Protein AF-0000000074738340 (afdb_homodimer)

InterPro domains:
  IPR000086 NUDIX hydrolase domain [PF00293] (178-283)
  IPR000086 NUDIX hydrolase domain [PS51462] (174-300)
  IPR015375 NADH pyrophosphatase-like, N-terminal [PF09296] (46-140)
  IPR015376 Zinc ribbon, NADH pyrophosphatase [PF09297] (142-173)
  IPR015797 NUDIX hydrolase-like domain superfamily [SSF55811] (129-287)
  IPR020084 NUDIX hydrolase, conserved site [PS00893] (210-231)
  IPR049734 NADH pyrophosphatase-like, C-terminal domain [cd03429] (177-310)
  IPR050241 NAD-capped RNA hydrolase NudC subfamily [PTHR42904] (19-311)

Sequence (626 aa):
MADLFSDAAAPEPSALTGFAGNRLQRWSEKRSETSVPEALADPRARLLLVGAGRAVLRPNGTTADPWFDVASANTLGADTDGAVLLGYEDDGTPVLAAYADVEALPDDLKAIDYRSIYVQGLLDAPALGALAQGAALISWHDTHRFCSRCGHKSAMADGGYKRVCPQCDGQHFPRTDPVVIMLSVSVDNQRCLLGRSPHFPEGMYSCLAGFVEPGETIENAVRRETEEEAGITIGRVAYHASQPWPFPHTLMIGCYCEALTETIRIDDELEDARWFTRGEVRKVLDGRGGDDFKMPPRGAIASLLVRNWAAAGMADLFSDAAAPEPSALTGFAGNRLQRWSEKRSETSVPEALADPRARLLLVGAGRAVLRPNGTTADPWFDVASANTLGADTDGAVLLGYEDDGTPVLAAYADVEALPDDLKAIDYRSIYVQGLLDAPALGALAQGAALISWHDTHRFCSRCGHKSAMADGGYKRVCPQCDGQHFPRTDPVVIMLSVSVDNQRCLLGRSPHFPEGMYSCLAGFVEPGETIENAVRRETEEEAGITIGRVAYHASQPWPFPHTLMIGCYCEALTETIRIDDELEDARWFTRGEVRKVLDGRGGDDFKMPPRGAIASLLVRNWAAAG

Organism: NCBI:txid2562239

Structure (mmCIF, N/CA/C/O backbone):
data_AF-0000000074738340-model_v1
#
loop_
_entity.id
_entity.type
_entity.pdbx_description
1 polymer 'NAD(+) diphosphatase'
#
loop_
_atom_site.group_PDB
_atom_site.id
_atom_site.type_symbol
_atom_site.label_atom_id
_atom_site.label_alt_id
_atom_site.label_comp_id
_atom_site.label_asym_id
_atom_site.label_entity_id
_atom_site.label_seq_id
_atom_site.pdbx_PDB_ins_code
_atom_site.Cartn_x
_atom_site.Cartn_y
_atom_site.Cartn_z
_atom_site.occupancy
_atom_site.B_iso_or_equiv
_atom_site.auth_seq_id
_atom_site.auth_comp_id
_atom_site.auth_asym_id
_atom_site.auth_atom_id
_atom_site.pdbx_PDB_model_num
ATOM 1 N N . MET A 1 1 ? 7.955 9.514 -30.259 1 34.9 1 MET A N 1
ATOM 2 C CA . MET A 1 1 ? 8.431 8.929 -29.009 1 34.9 1 MET A CA 1
ATOM 3 C C . MET A 1 1 ? 7.366 9.028 -27.922 1 34.9 1 MET A C 1
ATOM 5 O O . MET A 1 1 ? 6.943 10.127 -27.559 1 34.9 1 MET A O 1
ATOM 9 N N . ALA A 1 2 ? 6.6 8.055 -27.793 1 50.51 2 ALA A N 1
ATOM 10 C CA . ALA A 1 2 ? 5.488 8.197 -26.857 1 50.51 2 ALA A CA 1
ATOM 11 C C . ALA A 1 2 ? 5.968 8.742 -25.514 1 50.51 2 ALA A C 1
ATOM 13 O O . ALA A 1 2 ? 6.958 8.26 -24.959 1 50.51 2 ALA A O 1
ATOM 14 N N . ASP A 1 3 ? 5.864 10.028 -25.305 1 64.58 3 ASP A N 1
ATOM 15 C CA . ASP A 1 3 ? 6.214 10.676 -24.044 1 64.58 3 ASP A CA 1
ATOM 16 C C . ASP A 1 3 ? 5.786 9.825 -22.851 1 64.58 3 ASP A C 1
ATOM 18 O O . ASP A 1 3 ? 4.591 9.666 -22.593 1 64.58 3 ASP A O 1
ATOM 22 N N . LEU A 1 4 ? 6.804 9.058 -22.352 1 73.58 4 LEU A N 1
ATOM 23 C CA . LEU A 1 4 ? 6.582 8.201 -21.193 1 73.58 4 LEU A CA 1
ATOM 24 C C . LEU A 1 4 ? 5.853 8.958 -20.088 1 73.58 4 LEU A C 1
ATOM 26 O O . LEU A 1 4 ? 5.211 8.347 -19.23 1 73.58 4 LEU A O 1
ATOM 30 N N . PHE A 1 5 ? 5.98 10.32 -20.239 1 72.84 5 PHE A N 1
ATOM 31 C CA . PHE A 1 5 ? 5.456 11.141 -19.154 1 72.84 5 PHE A CA 1
ATOM 32 C C . PHE A 1 5 ? 4.293 11.999 -19.637 1 72.84 5 PHE A C 1
ATOM 34 O O . PHE A 1 5 ? 3.936 12.989 -18.995 1 72.84 5 PHE A O 1
ATOM 41 N N . SER A 1 6 ? 3.844 11.775 -20.797 1 63.79 6 SER A N 1
ATOM 42 C CA . SER A 1 6 ? 2.789 12.59 -21.391 1 63.79 6 SER A CA 1
ATOM 43 C C . SER A 1 6 ? 1.618 12.765 -20.429 1 63.79 6 SER A C 1
ATOM 45 O O . SER A 1 6 ? 1.007 13.835 -20.376 1 63.79 6 SER A O 1
ATOM 47 N N . ASP A 1 7 ? 1.5 11.804 -19.61 1 60.18 7 ASP A N 1
ATOM 48 C CA . ASP A 1 7 ? 0.353 11.859 -18.709 1 60.18 7 ASP A CA 1
ATOM 49 C C . ASP A 1 7 ? 0.772 12.318 -17.314 1 60.18 7 ASP A C 1
ATOM 51 O O . ASP A 1 7 ? -0.059 12.404 -16.408 1 60.18 7 ASP A O 1
ATOM 55 N N . ALA A 1 8 ? 2.037 12.539 -17.314 1 62.34 8 ALA A N 1
ATOM 56 C CA . ALA A 1 8 ? 2.507 13.013 -16.015 1 62.34 8 ALA A CA 1
ATOM 57 C C . ALA A 1 8 ? 2.418 14.534 -15.921 1 62.34 8 ALA A C 1
ATOM 59 O O . ALA A 1 8 ? 3.285 15.246 -16.433 1 62.34 8 ALA A O 1
ATOM 60 N N . ALA A 1 9 ? 1.292 15.037 -15.457 1 67.58 9 ALA A N 1
ATOM 61 C CA . ALA A 1 9 ? 1.051 16.467 -15.282 1 67.58 9 ALA A CA 1
ATOM 62 C C . ALA A 1 9 ? 2.087 17.087 -14.348 1 67.58 9 ALA A C 1
ATOM 64 O O . ALA A 1 9 ? 2.648 16.401 -13.49 1 67.58 9 ALA A O 1
ATOM 65 N N . ALA A 1 10 ? 2.619 18.233 -14.68 1 69.14 10 ALA A N 1
ATOM 66 C CA . ALA A 1 10 ? 3.406 19.056 -13.765 1 69.14 10 ALA A CA 1
ATOM 67 C C . ALA A 1 10 ? 2.625 20.293 -13.331 1 69.14 10 ALA A C 1
ATOM 69 O O . ALA A 1 10 ? 2.262 21.129 -14.162 1 69.14 10 ALA A O 1
ATOM 70 N N . PRO A 1 11 ? 2.332 20.339 -11.947 1 81.88 11 PRO A N 1
ATOM 71 C CA . PRO A 1 11 ? 2.683 19.384 -10.894 1 81.88 11 PRO A CA 1
ATOM 72 C C . PRO A 1 11 ? 1.85 18.105 -10.955 1 81.88 11 PRO A C 1
ATOM 74 O O . PRO A 1 11 ? 0.729 18.118 -11.471 1 81.88 11 PRO A O 1
ATOM 77 N N . GLU A 1 12 ? 2.469 17.079 -10.444 1 89.63 12 GLU A N 1
ATOM 78 C CA . GLU A 1 12 ? 1.72 15.832 -10.318 1 89.63 12 GLU A CA 1
ATOM 79 C C . GLU A 1 12 ? 0.455 16.03 -9.487 1 89.63 12 GLU A C 1
ATOM 81 O O . GLU A 1 12 ? 0.465 16.766 -8.498 1 89.63 12 GLU A O 1
ATOM 86 N N . PRO A 1 13 ? -0.575 15.36 -9.89 1 93.6 13 PRO A N 1
ATOM 87 C CA . PRO A 1 13 ? -1.826 15.491 -9.139 1 93.6 13 PRO A CA 1
ATOM 88 C C . PRO A 1 13 ? -1.664 15.155 -7.659 1 93.6 13 PRO A C 1
ATOM 90 O O . PRO A 1 13 ? -2.306 15.776 -6.807 1 93.6 13 PRO A O 1
ATOM 93 N N . SER A 1 14 ? -0.802 14.257 -7.329 1 96.65 14 SER A N 1
ATOM 94 C CA . SER A 1 14 ? -0.584 13.855 -5.943 1 96.65 14 SER A CA 1
ATOM 95 C C . SER A 1 14 ? -0.119 15.033 -5.093 1 96.65 14 SER A C 1
ATOM 97 O O . SER A 1 14 ? -0.406 15.092 -3.896 1 96.65 14 SER A O 1
ATOM 99 N N . ALA A 1 15 ? 0.588 15.968 -5.66 1 94.61 15 ALA A N 1
ATOM 100 C CA . ALA A 1 15 ? 1.135 17.116 -4.943 1 94.61 15 ALA A CA 1
ATOM 101 C C . ALA A 1 15 ? 0.027 18.073 -4.513 1 94.61 15 ALA A C 1
ATOM 103 O O . ALA A 1 15 ? 0.249 18.959 -3.684 1 94.61 15 ALA A O 1
ATOM 104 N N . LEU A 1 16 ? -1.155 17.882 -5.079 1 93.92 16 LEU A N 1
ATOM 105 C CA . LEU A 1 16 ? -2.264 18.797 -4.829 1 93.92 16 LEU A CA 1
ATOM 106 C C . LEU A 1 16 ? -3.176 18.258 -3.732 1 93.92 16 LEU A C 1
ATOM 108 O O . LEU A 1 16 ? -4.172 18.894 -3.379 1 93.92 16 LEU A O 1
ATOM 112 N N . THR A 1 17 ? -2.832 17.127 -3.18 1 95.94 17 THR A N 1
ATOM 113 C CA . THR A 1 17 ? -3.65 16.533 -2.129 1 95.94 17 THR A CA 1
ATOM 114 C C . THR A 1 17 ? -3.141 16.943 -0.75 1 95.94 17 THR A C 1
ATOM 116 O O . THR A 1 17 ? -1.985 17.346 -0.604 1 95.94 17 THR A O 1
ATOM 119 N N . GLY A 1 18 ? -4.045 16.861 0.187 1 95.43 18 GLY A N 1
ATOM 120 C CA . GLY A 1 18 ? -3.632 17.06 1.567 1 95.43 18 GLY A CA 1
ATOM 121 C C . GLY A 1 18 ? -2.579 16.068 2.023 1 95.43 18 GLY A C 1
ATOM 122 O O . GLY A 1 18 ? -2.516 14.946 1.519 1 95.43 18 GLY A O 1
ATOM 123 N N . PHE A 1 19 ? -1.655 16.506 2.923 1 97.07 19 PHE A N 1
ATOM 124 C CA . PHE A 1 19 ? -0.673 15.683 3.62 1 97.07 19 PHE A CA 1
ATOM 125 C C . PHE A 1 19 ? 0.473 15.304 2.689 1 97.07 19 PHE A C 1
ATOM 127 O O . PHE A 1 19 ? 1.381 14.569 3.083 1 97.07 19 PHE A O 1
ATOM 134 N N . ALA A 1 20 ? 0.47 15.726 1.441 1 95.97 20 ALA A N 1
ATOM 135 C CA . ALA A 1 20 ? 1.474 15.315 0.463 1 95.97 20 ALA A CA 1
ATOM 136 C C . ALA A 1 20 ? 2.689 16.238 0.505 1 95.97 20 ALA A C 1
ATOM 138 O O . ALA A 1 20 ? 3.679 16.003 -0.193 1 95.97 20 ALA A O 1
ATOM 139 N N . GLY A 1 21 ? 2.668 17.25 1.327 1 96.06 21 GLY A N 1
ATOM 140 C CA . GLY A 1 21 ? 3.652 18.316 1.234 1 96.06 21 GLY A CA 1
ATOM 141 C C . GLY A 1 21 ? 4.84 18.114 2.155 1 96.06 21 GLY A C 1
ATOM 142 O O . GLY A 1 21 ? 5.54 19.071 2.494 1 96.06 21 GLY A O 1
ATOM 143 N N . ASN A 1 22 ? 5.089 16.875 2.631 1 96.9 22 ASN A N 1
ATOM 144 C CA . ASN A 1 22 ? 6.225 16.602 3.505 1 96.9 22 ASN A CA 1
ATOM 145 C C . ASN A 1 22 ? 7.552 16.828 2.786 1 96.9 22 ASN A C 1
ATOM 147 O O . ASN A 1 22 ? 7.799 16.24 1.732 1 96.9 22 ASN A O 1
ATOM 151 N N . ARG A 1 23 ? 8.455 17.616 3.383 1 94.83 23 ARG A N 1
ATOM 152 C CA . ARG A 1 23 ? 9.712 17.958 2.725 1 94.83 23 ARG A CA 1
ATOM 153 C C . ARG A 1 23 ? 10.905 17.447 3.526 1 94.83 23 ARG A C 1
ATOM 155 O O . ARG A 1 23 ? 12.055 17.741 3.192 1 94.83 23 ARG A O 1
ATOM 162 N N . LEU A 1 24 ? 10.657 16.736 4.555 1 97.39 24 LEU A N 1
ATOM 163 C CA . LEU A 1 24 ? 11.727 16.285 5.437 1 97.39 24 LEU A CA 1
ATOM 164 C C . LEU A 1 24 ? 12.619 15.268 4.733 1 97.39 24 LEU A C 1
ATOM 166 O O . LEU A 1 24 ? 12.128 14.407 4 1 97.39 24 LEU A O 1
ATOM 170 N N . GLN A 1 25 ? 13.879 15.44 4.997 1 95.58 25 GLN A N 1
ATOM 171 C CA . GLN A 1 25 ? 14.822 14.398 4.608 1 95.58 25 GLN A CA 1
ATOM 172 C C . GLN A 1 25 ? 14.833 13.258 5.623 1 95.58 25 GLN A C 1
ATOM 174 O O . GLN A 1 25 ? 15.301 13.428 6.75 1 95.58 25 GLN A O 1
ATOM 179 N N . ARG A 1 26 ? 14.426 12.168 5.228 1 94.89 26 ARG A N 1
ATOM 180 C CA . ARG A 1 26 ? 14.188 11.08 6.171 1 94.89 26 ARG A CA 1
ATOM 181 C C . ARG A 1 26 ? 15.478 10.326 6.475 1 94.89 26 ARG A C 1
ATOM 183 O O . ARG A 1 26 ? 15.625 9.745 7.553 1 94.89 26 ARG A O 1
ATOM 190 N N . TRP A 1 27 ? 16.443 10.289 5.573 1 90.07 27 TRP A N 1
ATOM 191 C CA . TRP A 1 27 ? 17.719 9.594 5.708 1 90.07 27 TRP A CA 1
ATOM 192 C C . TRP A 1 27 ? 17.521 8.202 6.297 1 90.07 27 TRP A C 1
ATOM 194 O O . TRP A 1 27 ? 18.175 7.836 7.276 1 90.07 27 TRP A O 1
ATOM 204 N N . SER A 1 28 ? 16.616 7.509 5.723 1 90.23 28 SER A N 1
ATOM 205 C CA . SER A 1 28 ? 16.254 6.188 6.223 1 90.23 28 SER A CA 1
ATOM 206 C C . SER A 1 28 ? 17.47 5.271 6.295 1 90.23 28 SER A C 1
ATOM 208 O O . SER A 1 28 ? 17.562 4.42 7.182 1 90.23 28 SER A O 1
ATOM 210 N N . GLU A 1 29 ? 18.41 5.468 5.446 1 87.6 29 GLU A N 1
ATOM 211 C CA . GLU A 1 29 ? 19.586 4.611 5.335 1 87.6 29 GLU A CA 1
ATOM 212 C C . GLU A 1 29 ? 20.572 4.877 6.469 1 87.6 29 GLU A C 1
ATOM 214 O O . GLU A 1 29 ? 21.489 4.085 6.7 1 87.6 29 GLU A O 1
ATOM 219 N N . LYS A 1 30 ? 20.346 5.901 7.225 1 90.36 30 LYS A N 1
ATOM 220 C CA . LYS A 1 30 ? 21.293 6.299 8.262 1 90.36 30 LYS A CA 1
ATOM 221 C C . LYS A 1 30 ? 20.71 6.076 9.654 1 90.36 30 LYS A C 1
ATOM 223 O O . LYS A 1 30 ? 21.378 6.325 10.66 1 90.36 30 LYS A O 1
ATOM 228 N N . ARG A 1 31 ? 19.522 5.606 9.724 1 94.76 31 ARG A N 1
ATOM 229 C CA . ARG A 1 31 ? 18.872 5.457 11.022 1 94.76 31 ARG A CA 1
ATOM 230 C C . ARG A 1 31 ? 19.546 4.368 11.85 1 94.76 31 ARG A C 1
ATOM 232 O O . ARG A 1 31 ? 19.938 3.328 11.316 1 94.76 31 ARG A O 1
ATOM 239 N N . SER A 1 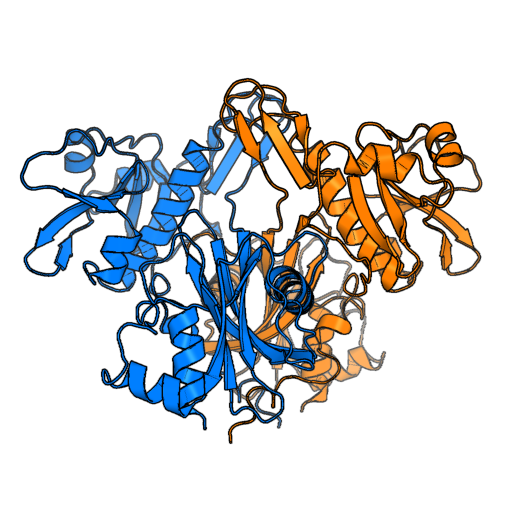32 ? 19.677 4.65 13.121 1 94.9 32 SER A N 1
ATOM 240 C CA . SER A 1 32 ? 20.293 3.739 14.08 1 94.9 32 SER A CA 1
ATOM 241 C C . SER A 1 32 ? 19.683 3.902 15.468 1 94.9 32 SER A C 1
ATOM 243 O O . SER A 1 32 ? 18.748 4.683 15.653 1 94.9 32 SER A O 1
ATOM 245 N N . GLU A 1 33 ? 20.257 3.251 16.401 1 93.75 33 GLU A N 1
ATOM 246 C CA . GLU A 1 33 ? 19.773 3.286 17.778 1 93.75 33 GLU A CA 1
ATOM 247 C C . GLU A 1 33 ? 20.079 4.628 18.437 1 93.75 33 GLU A C 1
ATOM 249 O O . GLU A 1 33 ? 19.454 4.992 19.435 1 93.75 33 GLU A O 1
ATOM 254 N N . THR A 1 34 ? 20.963 5.361 17.91 1 95.97 34 THR A N 1
ATOM 255 C CA . THR A 1 34 ? 21.355 6.62 18.534 1 95.97 34 THR A CA 1
ATOM 256 C C . THR A 1 34 ? 20.659 7.798 17.857 1 95.97 34 THR A C 1
ATOM 258 O O . THR A 1 34 ? 20.761 8.935 18.321 1 95.97 34 THR A O 1
ATOM 261 N N . SER A 1 35 ? 19.923 7.534 16.787 1 97.13 35 SER A N 1
ATOM 262 C CA . SER A 1 35 ? 19.362 8.607 15.972 1 97.13 35 SER A CA 1
ATOM 263 C C . SER A 1 35 ? 18.442 9.503 16.795 1 97.13 35 SER A C 1
ATOM 265 O O . SER A 1 35 ? 18.533 10.73 16.72 1 97.13 35 SER A O 1
ATOM 267 N N . VAL A 1 36 ? 17.597 8.913 17.634 1 97.95 36 VAL A N 1
ATOM 268 C CA . VAL A 1 36 ? 16.607 9.691 18.371 1 97.95 36 VAL A CA 1
ATOM 269 C C . VAL A 1 36 ? 17.289 10.454 19.504 1 97.95 36 VAL A C 1
ATOM 271 O O . VAL A 1 36 ? 17.127 11.671 19.627 1 97.95 36 VAL A O 1
ATOM 274 N N . PRO A 1 37 ? 18.136 9.789 20.301 1 97.73 37 PRO A N 1
ATOM 275 C CA . PRO A 1 37 ? 18.836 10.544 21.343 1 97.73 37 PRO A CA 1
ATOM 276 C C . PRO A 1 37 ? 19.666 11.696 20.781 1 97.73 37 PRO A C 1
ATOM 278 O O . PRO A 1 37 ? 19.704 12.779 21.37 1 97.73 37 PRO A O 1
ATOM 281 N N . GLU A 1 38 ? 20.351 11.488 19.68 1 97.81 38 GLU A N 1
ATOM 282 C CA . GLU A 1 38 ? 21.153 12.539 19.06 1 97.81 38 GLU A CA 1
ATOM 283 C C . GLU A 1 38 ? 20.277 13.691 18.577 1 97.81 38 GLU A C 1
ATOM 285 O O . GLU A 1 38 ? 20.636 14.859 18.734 1 97.81 38 GLU A O 1
ATOM 290 N N . ALA A 1 39 ? 19.154 13.344 17.998 1 98.41 39 ALA A N 1
ATOM 291 C CA . ALA A 1 39 ? 18.225 14.368 17.526 1 98.41 39 ALA A CA 1
ATOM 292 C C . ALA A 1 39 ? 17.674 15.186 18.691 1 98.41 39 ALA A C 1
ATOM 294 O O . ALA A 1 39 ? 17.604 16.415 18.616 1 98.41 39 ALA A O 1
ATOM 295 N N . LEU A 1 40 ? 17.343 14.524 19.786 1 98.18 40 LEU A N 1
ATOM 296 C CA . LEU A 1 40 ? 16.764 15.187 20.95 1 98.18 40 LEU A CA 1
ATOM 297 C C . LEU A 1 40 ? 17.794 16.079 21.635 1 98.18 40 LEU A C 1
ATOM 299 O O . LEU A 1 40 ? 17.432 17.032 22.328 1 98.18 40 LEU A O 1
ATOM 303 N N . ALA A 1 41 ? 19.014 15.777 21.453 1 98.02 41 ALA A N 1
ATOM 304 C CA . ALA A 1 41 ? 20.083 16.548 22.083 1 98.02 41 ALA A CA 1
ATOM 305 C C . ALA A 1 41 ? 20.358 17.836 21.312 1 98.02 41 ALA A C 1
ATOM 307 O O . ALA A 1 41 ? 21.02 18.743 21.822 1 98.02 41 ALA A O 1
ATOM 308 N N . ASP A 1 42 ? 19.921 17.927 20.07 1 98.01 42 ASP A N 1
ATOM 309 C CA . ASP A 1 42 ? 20.069 19.147 19.282 1 98.01 42 ASP A CA 1
ATOM 310 C C . ASP A 1 42 ? 19.145 20.248 19.797 1 98.01 42 ASP A C 1
ATOM 312 O O . ASP A 1 42 ? 17.927 20.067 19.856 1 98.01 42 ASP A O 1
ATOM 316 N N . PRO A 1 43 ? 19.639 21.4 20.171 1 97.31 43 PRO A N 1
ATOM 317 C CA . PRO A 1 43 ? 18.809 22.472 20.726 1 97.31 43 PRO A CA 1
ATOM 318 C C . PRO A 1 43 ? 17.791 23.009 19.723 1 97.31 43 PRO A C 1
ATOM 320 O O . PRO A 1 43 ? 16.842 23.697 20.109 1 97.31 43 PRO A O 1
ATOM 323 N N . ARG A 1 44 ? 17.995 22.755 18.458 1 97.62 44 ARG A N 1
ATOM 324 C CA . ARG A 1 44 ? 17.087 23.238 17.423 1 97.62 44 ARG A CA 1
ATOM 325 C C . ARG A 1 44 ? 15.959 22.243 17.176 1 97.62 44 ARG A C 1
ATOM 327 O O . ARG A 1 44 ? 15.042 22.516 16.399 1 97.62 44 ARG A O 1
ATOM 334 N N . ALA A 1 45 ? 15.986 21.065 17.858 1 98.55 45 ALA A N 1
ATOM 335 C CA . ALA A 1 45 ? 15.023 19.993 17.616 1 98.55 45 ALA A CA 1
ATOM 336 C C . ALA A 1 45 ? 13.591 20.496 17.774 1 98.55 45 ALA A C 1
ATOM 338 O O . ALA A 1 45 ? 13.295 21.267 18.69 1 98.55 45 ALA A O 1
ATOM 339 N N . ARG A 1 46 ? 12.786 20.065 16.868 1 98.29 46 ARG A N 1
ATOM 340 C CA . ARG A 1 46 ? 11.36 20.372 16.904 1 98.29 46 ARG A CA 1
ATOM 341 C C . ARG A 1 46 ? 10.529 19.101 17.042 1 98.29 46 ARG A C 1
ATOM 343 O O . ARG A 1 46 ? 10.818 18.091 16.396 1 98.29 46 ARG A O 1
ATOM 350 N N . LEU A 1 47 ? 9.482 19.198 17.865 1 98.69 47 LEU A N 1
ATOM 351 C CA . LEU A 1 47 ? 8.648 18.03 18.128 1 98.69 47 LEU A CA 1
ATOM 352 C C . LEU A 1 47 ? 7.188 18.318 17.793 1 98.69 47 LEU A C 1
ATOM 354 O O . LEU A 1 47 ? 6.668 19.383 18.132 1 98.69 47 LEU A O 1
ATOM 358 N N . LEU A 1 48 ? 6.612 17.423 17.082 1 98.57 48 LEU A N 1
ATOM 359 C CA . LEU A 1 48 ? 5.16 17.314 16.989 1 98.57 48 LEU A CA 1
ATOM 360 C C . LEU A 1 48 ? 4.604 16.469 18.131 1 98.57 48 LEU A C 1
ATOM 362 O O . LEU A 1 48 ? 5.091 15.366 18.386 1 98.57 48 LEU A O 1
ATOM 366 N N . LEU A 1 49 ? 3.661 16.978 18.801 1 98.41 49 LEU A N 1
ATOM 367 C CA . LEU A 1 49 ? 3.021 16.237 19.882 1 98.41 49 LEU A CA 1
ATOM 368 C C . LEU A 1 49 ? 1.633 15.76 19.467 1 98.41 49 LEU A C 1
ATOM 370 O O . LEU A 1 49 ? 0.781 16.569 19.092 1 98.41 49 LEU A O 1
ATOM 374 N N . VAL A 1 50 ? 1.486 14.436 19.505 1 97.29 50 VAL A N 1
ATOM 375 C CA . VAL A 1 50 ? 0.219 13.853 19.077 1 97.29 50 VAL A CA 1
ATOM 376 C C . VAL A 1 50 ? -0.261 12.841 20.114 1 97.29 50 VAL A C 1
ATOM 378 O O . VAL A 1 50 ? 0.535 12.322 20.9 1 97.29 50 VAL A O 1
ATOM 381 N N . GLY A 1 51 ? -1.584 12.624 20.117 1 93.9 51 GLY A N 1
ATOM 382 C CA . GLY A 1 51 ? -2.197 11.644 20.999 1 93.9 51 GLY A CA 1
ATOM 383 C C . GLY A 1 51 ? -3.685 11.472 20.758 1 93.9 51 GLY A C 1
ATOM 384 O O . GLY A 1 51 ? -4.397 12.449 20.519 1 93.9 51 GLY A O 1
ATOM 385 N N . ALA A 1 52 ? -4.111 10.215 20.744 1 91.92 52 ALA A N 1
ATOM 386 C CA . ALA A 1 52 ? -5.53 9.878 20.658 1 91.92 52 ALA A CA 1
ATOM 387 C C . ALA A 1 52 ? -6.174 10.524 19.435 1 91.92 52 ALA A C 1
ATOM 389 O O . ALA A 1 52 ? -7.224 11.162 19.542 1 91.92 52 ALA A O 1
ATOM 390 N N . GLY A 1 53 ? -5.448 10.562 18.376 1 94.16 53 GLY A N 1
ATOM 391 C CA . GLY A 1 53 ? -6.002 11.026 17.114 1 94.16 53 GLY A CA 1
ATOM 392 C C . GLY A 1 53 ? -5.973 12.536 16.969 1 94.16 53 GLY A C 1
ATOM 393 O O . GLY A 1 53 ? -6.632 13.093 16.089 1 94.16 53 GLY A O 1
ATOM 394 N N . ARG A 1 54 ? -5.246 13.251 17.854 1 97.11 54 ARG A N 1
ATOM 395 C CA . ARG A 1 54 ? -5.18 14.709 17.842 1 97.11 54 ARG A CA 1
ATOM 396 C C . ARG A 1 54 ? -3.735 15.193 17.89 1 97.11 54 ARG A C 1
ATOM 398 O O . ARG A 1 54 ? -2.841 14.453 18.304 1 97.11 54 ARG A O 1
ATOM 405 N N . ALA A 1 55 ? -3.55 16.401 17.491 1 98 55 ALA A N 1
ATOM 406 C CA . ALA A 1 55 ? -2.262 17.081 17.606 1 98 55 ALA A CA 1
ATOM 407 C C . ALA A 1 55 ? -2.364 18.298 18.521 1 98 55 ALA A C 1
ATOM 409 O O . ALA A 1 55 ? -3.38 18.998 18.524 1 98 55 ALA A O 1
ATOM 410 N N . VAL A 1 56 ? -1.364 18.537 19.27 1 98.25 56 VAL A N 1
ATOM 411 C CA . VAL A 1 56 ? -1.275 19.721 20.118 1 98.25 56 VAL A CA 1
ATOM 412 C C . VAL A 1 56 ? -0.771 20.907 19.299 1 98.25 56 VAL A C 1
ATOM 414 O O . VAL A 1 56 ? 0.292 20.834 18.678 1 98.25 56 VAL A O 1
ATOM 417 N N . LEU A 1 57 ? -1.501 21.966 19.315 1 98.25 57 LEU A N 1
ATOM 418 C CA . LEU A 1 57 ? -1.168 23.136 18.51 1 98.25 57 LEU A CA 1
ATOM 419 C C . LEU A 1 57 ? -1.253 24.411 19.342 1 98.25 57 LEU A C 1
ATOM 421 O O . LEU A 1 57 ? -2.036 24.486 20.291 1 98.25 57 LEU A O 1
ATOM 425 N N . ARG A 1 58 ? -0.453 25.397 18.995 1 97.71 58 ARG A N 1
ATOM 426 C CA . ARG A 1 58 ? -0.6 26.77 19.467 1 97.71 58 ARG A CA 1
ATOM 427 C C . ARG A 1 58 ? -1.363 27.618 18.455 1 97.71 58 ARG A C 1
ATOM 429 O O . ARG A 1 58 ? -0.837 27.947 17.391 1 97.71 58 ARG A O 1
ATOM 436 N N . PRO A 1 59 ? -2.533 27.984 18.808 1 96 59 PRO A N 1
ATOM 437 C CA . PRO A 1 59 ? -3.305 28.789 17.859 1 96 59 PRO A CA 1
ATOM 438 C C . PRO A 1 59 ? -2.645 30.13 17.549 1 96 59 PRO A C 1
ATOM 440 O O . PRO A 1 59 ? -2.065 30.758 18.439 1 96 59 PRO A O 1
ATOM 443 N N . ASN A 1 60 ? -2.71 30.52 16.313 1 94.61 60 ASN A N 1
ATOM 444 C CA . ASN A 1 60 ? -2.24 31.805 15.807 1 94.61 60 ASN A CA 1
ATOM 445 C C . ASN A 1 60 ? -3.17 32.359 14.732 1 94.61 60 ASN A C 1
ATOM 447 O O . ASN A 1 60 ? -2.84 32.332 13.545 1 94.61 60 ASN A O 1
ATOM 451 N N . GLY A 1 61 ? -4.254 32.993 15.182 1 92.96 61 GLY A N 1
ATOM 452 C CA . GLY A 1 61 ? -5.235 33.481 14.225 1 92.96 61 GLY A CA 1
ATOM 453 C C . GLY A 1 61 ? -5.947 32.368 13.48 1 92.96 61 GLY A C 1
ATOM 454 O O . GLY A 1 61 ? -6.595 31.518 14.095 1 92.96 61 GLY A O 1
ATOM 455 N N . THR A 1 62 ? -5.73 32.362 12.146 1 93.8 62 THR A N 1
ATOM 456 C CA . THR A 1 62 ? -6.394 31.362 11.317 1 93.8 62 THR A CA 1
ATOM 457 C C . THR A 1 62 ? -5.486 30.156 11.093 1 93.8 62 THR A C 1
ATOM 459 O O . THR A 1 62 ? -5.871 29.2 10.415 1 93.8 62 THR A O 1
ATOM 462 N N . THR A 1 63 ? -4.336 30.225 11.632 1 96.7 63 THR A N 1
ATOM 463 C CA . THR A 1 63 ? -3.382 29.124 11.546 1 96.7 63 THR A CA 1
ATOM 464 C C . THR A 1 63 ? -2.961 28.664 12.939 1 96.7 63 THR A C 1
ATOM 466 O O . THR A 1 63 ? -3.499 29.134 13.943 1 96.7 63 THR A O 1
ATOM 469 N N . ALA A 1 64 ? -2.083 27.702 12.958 1 97.86 64 ALA A N 1
ATOM 470 C CA . ALA A 1 64 ? -1.558 27.206 14.228 1 97.86 64 ALA A CA 1
ATOM 471 C C . ALA A 1 64 ? -0.107 26.758 14.084 1 97.86 64 ALA A C 1
ATOM 473 O O . ALA A 1 64 ? 0.351 26.462 12.978 1 97.86 64 ALA A O 1
ATOM 474 N N . ASP A 1 65 ? 0.569 26.788 15.159 1 97.89 65 ASP A N 1
ATOM 475 C CA . ASP A 1 65 ? 1.944 26.303 15.24 1 97.89 65 ASP A CA 1
ATOM 476 C C . ASP A 1 65 ? 2.003 24.926 15.896 1 97.89 65 ASP A C 1
ATOM 478 O O . ASP A 1 65 ? 1.643 24.774 17.065 1 97.89 65 ASP A O 1
ATOM 482 N N . PRO A 1 66 ? 2.506 23.939 15.206 1 98.31 66 PRO A N 1
ATOM 483 C CA . PRO A 1 66 ? 2.509 22.582 15.756 1 98.31 66 PRO A CA 1
ATOM 484 C C . PRO A 1 66 ? 3.831 22.222 16.431 1 98.31 66 PRO A C 1
ATOM 486 O O . PRO A 1 66 ? 3.985 21.109 16.941 1 98.31 66 PRO A O 1
ATOM 489 N N . TRP A 1 67 ? 4.791 23.114 16.504 1 98.34 67 TRP A N 1
ATOM 490 C CA . TRP A 1 67 ? 6.16 22.736 16.84 1 98.34 67 TRP A CA 1
ATOM 491 C C . TRP A 1 67 ? 6.493 23.119 18.278 1 98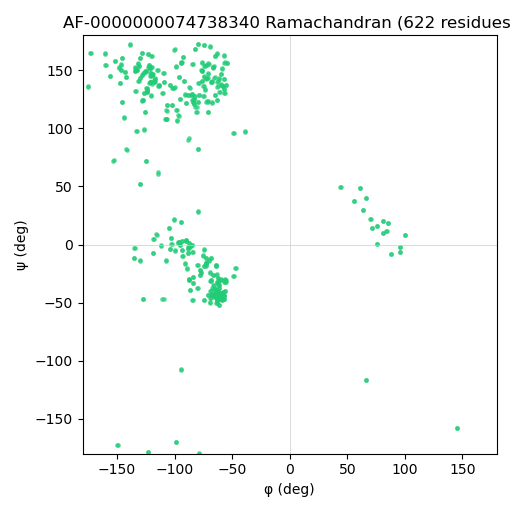.34 67 TRP A C 1
ATOM 493 O O . TRP A 1 67 ? 6.19 24.231 18.717 1 98.34 67 TRP A O 1
ATOM 503 N N . PHE A 1 68 ? 7.154 22.236 18.951 1 98.24 68 PHE A N 1
ATOM 504 C CA . PHE A 1 68 ? 7.646 22.439 20.309 1 98.24 68 PHE A CA 1
ATOM 505 C C . PHE A 1 68 ? 9.13 22.101 20.403 1 98.24 68 PHE A C 1
ATOM 507 O O . PHE A 1 68 ? 9.602 21.169 19.75 1 98.24 68 PHE A O 1
ATOM 514 N N . ASP A 1 69 ? 9.824 22.829 21.244 1 98.11 69 ASP A N 1
ATOM 515 C CA . ASP A 1 69 ? 11.177 22.386 21.567 1 98.11 69 ASP A CA 1
ATOM 516 C C . ASP A 1 69 ? 11.155 21.265 22.605 1 98.11 69 ASP A C 1
ATOM 518 O O . ASP A 1 69 ? 10.096 20.928 23.139 1 98.11 69 ASP A O 1
ATOM 522 N N . VAL A 1 70 ? 12.302 20.689 22.846 1 97.82 70 VAL A N 1
ATOM 523 C CA . VAL A 1 70 ? 12.397 19.51 23.7 1 97.82 70 VAL A CA 1
ATOM 524 C C . VAL A 1 70 ? 11.969 19.865 25.122 1 97.82 70 VAL A C 1
ATOM 526 O O . VAL A 1 70 ? 11.219 19.119 25.756 1 97.82 70 VAL A O 1
ATOM 529 N N . ALA A 1 71 ? 12.397 21.001 25.604 1 97.18 71 ALA A N 1
ATOM 530 C CA . ALA A 1 71 ? 12.08 21.419 26.967 1 97.18 71 ALA A CA 1
ATOM 531 C C . ALA A 1 71 ? 10.575 21.602 27.148 1 97.18 71 ALA A C 1
ATOM 533 O O . ALA A 1 71 ? 9.998 21.118 28.124 1 97.18 71 ALA A O 1
ATOM 534 N N . SER A 1 72 ? 9.952 22.28 26.29 1 96.15 72 SER A N 1
ATOM 535 C CA . SER A 1 72 ? 8.511 22.503 26.348 1 96.15 72 SER A CA 1
ATOM 536 C C . SER A 1 72 ? 7.743 21.189 26.247 1 96.15 72 SER A C 1
ATOM 538 O O . SER A 1 72 ? 6.738 20.997 26.934 1 96.15 72 SER A O 1
ATOM 540 N N . ALA A 1 73 ? 8.185 20.319 25.342 1 96.91 73 ALA A N 1
ATOM 541 C CA . ALA A 1 73 ? 7.549 19.011 25.209 1 96.91 73 ALA A CA 1
ATOM 542 C C . ALA A 1 73 ? 7.591 18.244 26.527 1 96.91 73 ALA A C 1
ATOM 544 O O . ALA A 1 73 ? 6.586 17.668 26.951 1 96.91 73 ALA A O 1
ATOM 545 N N . ASN A 1 74 ? 8.717 18.3 27.134 1 95.48 74 ASN A N 1
ATOM 546 C CA . ASN A 1 74 ? 8.869 17.62 28.416 1 95.48 74 ASN A CA 1
ATOM 547 C C . ASN A 1 74 ? 7.943 18.211 29.476 1 95.48 74 ASN A C 1
ATOM 549 O O . ASN A 1 74 ? 7.347 17.476 30.265 1 95.48 74 ASN A O 1
ATOM 553 N N . THR A 1 75 ? 7.852 19.498 29.487 1 94.14 75 THR A N 1
ATOM 554 C CA . THR A 1 75 ? 6.994 20.185 30.446 1 94.14 75 THR A CA 1
ATOM 555 C C . THR A 1 75 ? 5.534 19.787 30.248 1 94.14 75 THR A C 1
ATOM 557 O O . THR A 1 75 ? 4.77 19.707 31.212 1 94.14 75 THR A O 1
ATOM 560 N N . LEU A 1 76 ? 5.228 19.441 28.994 1 94.58 76 LEU A N 1
ATOM 561 C CA . LEU A 1 76 ? 3.859 19.056 28.666 1 94.58 76 LEU A CA 1
ATOM 562 C C . LEU A 1 76 ? 3.643 17.564 28.897 1 94.58 76 LEU A C 1
ATOM 564 O O . LEU A 1 76 ? 2.578 17.031 28.58 1 94.58 76 LEU A O 1
ATOM 568 N N . GLY A 1 77 ? 4.716 16.898 29.371 1 92.72 77 GLY A N 1
ATOM 569 C CA . GLY A 1 77 ? 4.593 15.485 29.69 1 92.72 77 GLY A CA 1
ATOM 570 C C . GLY A 1 77 ? 4.706 14.586 28.473 1 92.72 77 GLY A C 1
ATOM 571 O O . GLY A 1 77 ? 4.197 13.464 28.474 1 92.72 77 GLY A O 1
ATOM 572 N N . ALA A 1 78 ? 5.275 15.035 27.385 1 95.84 78 ALA A N 1
ATOM 573 C CA . ALA A 1 78 ? 5.476 14.218 26.191 1 95.84 78 ALA A CA 1
ATOM 574 C C . ALA A 1 78 ? 6.379 13.024 26.49 1 95.84 78 ALA A C 1
ATOM 576 O O . ALA A 1 78 ? 7.326 13.135 27.271 1 95.84 78 ALA A O 1
ATOM 577 N N . ASP A 1 79 ? 6.083 11.893 25.883 1 96.25 79 ASP A N 1
ATOM 578 C CA . ASP A 1 79 ? 6.93 10.708 25.975 1 96.25 79 ASP A CA 1
ATOM 579 C C . ASP A 1 79 ? 8.121 10.81 25.024 1 96.25 79 ASP A C 1
ATOM 581 O O . ASP A 1 79 ? 8.147 10.155 23.98 1 96.25 79 ASP A O 1
ATOM 585 N N . THR A 1 80 ? 9.125 11.469 25.407 1 95.19 80 THR A N 1
ATOM 586 C CA . THR A 1 80 ? 10.281 11.688 24.544 1 95.19 80 THR A CA 1
ATOM 587 C C . THR A 1 80 ? 11.117 10.417 24.427 1 95.19 80 THR A C 1
ATOM 589 O O . THR A 1 80 ? 11.902 10.268 23.488 1 95.19 80 THR A O 1
ATOM 592 N N . ASP A 1 81 ? 10.922 9.479 25.376 1 92.31 81 ASP A N 1
ATOM 593 C CA . ASP A 1 81 ? 11.599 8.189 25.282 1 92.31 81 ASP A CA 1
ATOM 594 C C . ASP A 1 81 ? 11.06 7.369 24.112 1 92.31 81 ASP A C 1
ATOM 596 O O . ASP A 1 81 ? 11.776 6.542 23.544 1 92.31 81 ASP A O 1
ATOM 600 N N . GLY A 1 82 ? 9.814 7.587 23.859 1 95.87 82 GLY A N 1
ATOM 601 C CA . GLY A 1 82 ? 9.172 6.9 22.75 1 95.87 82 GLY A CA 1
ATOM 602 C C . GLY A 1 82 ? 9.04 7.762 21.509 1 95.87 82 GLY A C 1
ATOM 603 O O . GLY A 1 82 ? 8.202 7.494 20.646 1 95.87 82 GLY A O 1
ATOM 604 N N . ALA A 1 83 ? 9.88 8.799 21.409 1 98.25 83 ALA A N 1
ATOM 605 C CA . ALA A 1 83 ? 9.804 9.694 20.257 1 98.25 83 ALA A CA 1
ATOM 606 C C . ALA A 1 83 ? 10.295 9.001 18.99 1 98.25 83 ALA A C 1
ATOM 608 O O . ALA A 1 83 ? 11.07 8.044 19.059 1 98.25 83 ALA A O 1
ATOM 609 N N . VAL A 1 84 ? 9.846 9.47 17.867 1 98.38 84 VAL A N 1
ATOM 610 C CA . VAL A 1 84 ? 10.253 8.964 16.561 1 98.38 84 VAL A CA 1
ATOM 611 C C . VAL A 1 84 ? 10.901 10.085 15.751 1 98.38 84 VAL A C 1
ATOM 613 O O . VAL A 1 84 ? 10.434 11.226 15.776 1 98.38 84 VAL A O 1
ATOM 616 N N . LEU A 1 85 ? 11.971 9.767 15.081 1 98.72 85 LEU A N 1
ATOM 617 C CA . LEU A 1 85 ? 12.627 10.72 14.192 1 98.72 85 LEU A CA 1
ATOM 618 C C . LEU A 1 85 ? 11.916 10.783 12.844 1 98.72 85 LEU A C 1
ATOM 620 O O . LEU A 1 85 ? 11.861 9.787 12.119 1 98.72 85 LEU A O 1
ATOM 624 N N . LEU A 1 86 ? 11.404 11.928 12.509 1 98.6 86 LEU A N 1
ATOM 625 C CA . LEU A 1 86 ? 10.706 12.078 11.237 1 98.6 86 LEU A CA 1
ATOM 626 C C . LEU A 1 86 ? 11.683 12.429 10.119 1 98.6 86 LEU A C 1
ATOM 628 O O . LEU A 1 86 ? 11.442 12.107 8.954 1 98.6 86 LEU A O 1
ATOM 632 N N . GLY A 1 87 ? 12.704 13.089 10.455 1 98.26 87 GLY A N 1
ATOM 633 C CA . GLY A 1 87 ? 13.708 13.511 9.491 1 98.26 87 GLY A CA 1
ATOM 634 C C . GLY A 1 87 ? 14.326 14.856 9.822 1 98.26 87 GLY A C 1
ATOM 635 O O . GLY A 1 87 ? 14.344 15.267 10.984 1 98.26 87 GLY A O 1
ATOM 636 N N . TYR A 1 88 ? 14.889 15.494 8.785 1 98.16 88 TYR A N 1
ATOM 637 C CA . TYR A 1 88 ? 15.613 16.747 8.972 1 98.16 88 TYR A CA 1
ATOM 638 C C . TYR A 1 88 ? 15.156 17.796 7.966 1 98.16 88 TYR A C 1
ATOM 640 O O . TYR A 1 88 ? 14.905 17.48 6.8 1 98.16 88 TYR A O 1
ATOM 648 N N . GLU A 1 89 ? 15.054 18.988 8.42 1 97.41 89 GLU A N 1
ATOM 649 C CA . GLU A 1 89 ? 14.877 20.122 7.517 1 97.41 89 GLU A CA 1
ATOM 650 C C . GLU A 1 89 ? 16.141 20.383 6.703 1 97.41 89 GLU A C 1
ATOM 652 O O . GLU A 1 89 ? 17.201 19.828 6.999 1 97.41 89 GLU A O 1
ATOM 657 N N . ASP A 1 90 ? 16.006 21.242 5.747 1 94.13 90 ASP A N 1
ATOM 658 C CA . ASP A 1 90 ? 17.113 21.532 4.842 1 94.13 90 ASP A CA 1
ATOM 659 C C . ASP A 1 90 ? 18.323 22.063 5.608 1 94.13 90 ASP A C 1
ATOM 661 O O . ASP A 1 90 ? 19.467 21.82 5.217 1 94.13 90 ASP A O 1
ATOM 665 N N . ASP A 1 91 ? 18.102 22.722 6.683 1 95.99 91 ASP A N 1
ATOM 666 C CA . ASP A 1 91 ? 19.192 23.34 7.431 1 95.99 91 ASP A CA 1
ATOM 667 C C . ASP A 1 91 ? 19.758 22.378 8.473 1 95.99 91 ASP A C 1
ATOM 669 O O . ASP A 1 91 ? 20.594 22.764 9.293 1 95.99 91 ASP A O 1
ATOM 673 N N . GLY A 1 92 ? 19.209 21.126 8.491 1 96 92 GLY A N 1
ATOM 674 C CA . GLY A 1 92 ? 19.731 20.105 9.386 1 96 92 GLY A CA 1
ATOM 675 C C . GLY A 1 92 ? 18.961 20.005 10.69 1 96 92 GLY A C 1
ATOM 676 O O . GLY A 1 92 ? 19.276 19.169 11.539 1 96 92 GLY A O 1
ATOM 677 N N . THR A 1 93 ? 17.972 20.835 10.896 1 98.01 93 THR A N 1
ATOM 678 C CA . THR A 1 93 ? 17.154 20.771 12.102 1 98.01 93 THR A CA 1
ATOM 679 C C . THR A 1 93 ? 16.405 19.444 12.178 1 98.01 93 THR A C 1
ATOM 681 O O . THR A 1 93 ? 15.678 19.082 11.25 1 98.01 93 THR A O 1
ATOM 684 N N . PRO A 1 94 ? 16.6 18.73 13.294 1 98.56 94 PRO A N 1
ATOM 685 C CA . PRO A 1 94 ? 15.853 17.477 13.417 1 98.56 94 PRO A CA 1
ATOM 686 C C . PRO A 1 94 ? 14.386 17.698 13.781 1 98.56 94 PRO A C 1
ATOM 688 O O . PRO A 1 94 ? 14.069 18.6 14.56 1 98.56 94 PRO A O 1
ATOM 691 N N . VAL A 1 95 ? 13.551 16.986 13.256 1 98.83 95 VAL A N 1
ATOM 692 C CA . VAL A 1 95 ? 12.118 17.014 13.529 1 98.83 95 VAL A CA 1
ATOM 693 C C . VAL A 1 95 ? 11.662 15.65 14.04 1 98.83 95 VAL A C 1
ATOM 695 O O . VAL A 1 95 ? 11.972 14.619 13.438 1 98.83 95 VAL A O 1
ATOM 698 N N . LEU A 1 96 ? 10.959 15.614 15.188 1 98.87 96 LEU A N 1
ATOM 699 C CA . LEU A 1 96 ? 10.498 14.383 15.821 1 98.87 96 LEU A CA 1
ATOM 700 C C . LEU A 1 96 ? 9.006 14.455 16.129 1 98.87 96 LEU A C 1
ATOM 702 O O . LEU A 1 96 ? 8.402 15.527 16.047 1 98.87 96 LEU A O 1
ATOM 706 N N . ALA A 1 97 ? 8.434 13.363 16.405 1 98.78 97 ALA A N 1
ATOM 707 C CA . ALA A 1 97 ? 7.085 13.258 16.956 1 98.78 97 ALA A CA 1
ATOM 708 C C . ALA A 1 97 ? 7.084 12.458 18.255 1 98.78 97 ALA A C 1
ATOM 710 O O . ALA A 1 97 ? 7.896 11.546 18.431 1 98.78 97 ALA A O 1
ATOM 711 N N . ALA A 1 98 ? 6.204 12.772 19.122 1 98.58 98 ALA A N 1
ATOM 712 C CA . ALA A 1 98 ? 6.071 12.066 20.393 1 98.58 98 ALA A CA 1
ATOM 713 C C . ALA A 1 98 ? 4.62 12.052 20.864 1 98.58 98 ALA A C 1
ATOM 715 O O . ALA A 1 98 ? 3.839 12.941 20.515 1 98.58 98 ALA A O 1
ATOM 716 N N . TYR A 1 99 ? 4.329 11.052 21.577 1 97.45 99 TYR A N 1
ATOM 717 C CA . TYR A 1 99 ? 3.008 10.968 22.191 1 97.45 99 TYR A CA 1
ATOM 718 C C . TYR A 1 99 ? 2.893 11.925 23.372 1 97.45 99 TYR A C 1
ATOM 720 O O . TYR A 1 99 ? 3.827 12.055 24.166 1 97.45 99 TYR A O 1
ATOM 728 N N . ALA A 1 100 ? 1.803 12.614 23.464 1 95.34 100 ALA A N 1
ATOM 729 C CA . ALA A 1 100 ? 1.471 13.439 24.623 1 95.34 100 ALA A CA 1
ATOM 730 C C . ALA A 1 100 ? 0.025 13.217 25.058 1 95.34 100 ALA A C 1
ATOM 732 O O . ALA A 1 100 ? -0.833 12.886 24.237 1 95.34 100 ALA A O 1
ATOM 733 N N . ASP A 1 101 ? -0.191 13.358 26.342 1 91.16 101 ASP A N 1
ATOM 734 C CA . ASP A 1 101 ? -1.566 13.359 26.833 1 91.16 101 ASP A CA 1
ATOM 735 C C . ASP A 1 101 ? -2.292 14.64 26.427 1 91.16 101 ASP A C 1
ATOM 737 O O . ASP A 1 101 ? -1.98 15.722 26.928 1 91.16 101 ASP A O 1
ATOM 741 N N . VAL A 1 102 ? -3.218 14.533 25.644 1 92.56 102 VAL A N 1
ATOM 742 C CA . VAL A 1 102 ? -3.849 15.694 25.026 1 92.56 102 VAL A CA 1
ATOM 743 C C . VAL A 1 102 ? -5.063 16.121 25.848 1 92.56 102 VAL A C 1
ATOM 745 O O . VAL A 1 102 ? -5.744 17.09 25.503 1 92.56 102 VAL A O 1
ATOM 748 N N . GLU A 1 103 ? -5.327 15.483 26.958 1 89.68 103 GLU A N 1
ATOM 749 C CA . GLU A 1 103 ? -6.476 15.825 27.791 1 89.68 103 GLU A CA 1
ATOM 750 C C . GLU A 1 103 ? -6.105 16.865 28.844 1 89.68 103 GLU A C 1
ATOM 752 O O . GLU A 1 103 ? -6.982 17.5 29.433 1 89.68 103 GLU A O 1
ATOM 757 N N . ALA A 1 104 ? -4.874 17.138 29.152 1 85.82 104 ALA A N 1
ATOM 758 C CA . ALA A 1 104 ? -4.429 18.067 30.188 1 85.82 104 ALA A CA 1
ATOM 759 C C . ALA A 1 104 ? -3.477 19.113 29.614 1 85.82 104 ALA A C 1
ATOM 761 O O . ALA A 1 104 ? -2.279 19.095 29.903 1 85.82 104 ALA A O 1
ATOM 762 N N . LEU A 1 105 ? -4.019 20.041 28.821 1 92.79 105 LEU A N 1
ATOM 763 C CA . LEU A 1 105 ? -3.161 21.04 28.193 1 92.79 105 LEU A CA 1
ATOM 764 C C . LEU A 1 105 ? -3.393 22.417 28.806 1 92.79 105 LEU A C 1
ATOM 766 O O . LEU A 1 105 ? -4.5 22.724 29.255 1 92.79 105 LEU A O 1
ATOM 770 N N . PRO A 1 106 ? -2.37 23.218 28.868 1 94.14 106 PRO A N 1
ATOM 771 C CA . PRO A 1 106 ? -2.56 24.622 29.239 1 94.14 106 PRO A CA 1
ATOM 772 C C . PRO A 1 106 ? -3.541 25.347 28.321 1 94.14 106 PRO A C 1
ATOM 774 O O . PRO A 1 106 ? -3.783 24.903 27.196 1 94.14 106 PRO A O 1
ATOM 777 N N . ASP A 1 107 ? -4.051 26.464 28.731 1 93.28 107 ASP A N 1
ATOM 778 C CA . ASP A 1 107 ? -5.14 27.174 28.068 1 93.28 107 ASP A CA 1
ATOM 779 C C . ASP A 1 107 ? -4.7 27.703 26.704 1 93.28 107 ASP A C 1
ATOM 781 O O . ASP A 1 107 ? -5.529 27.902 25.813 1 93.28 107 ASP A O 1
ATOM 785 N N . ASP A 1 108 ? -3.45 27.929 26.577 1 95.19 108 ASP A N 1
ATOM 786 C CA . ASP A 1 108 ? -2.983 28.549 25.34 1 95.19 108 ASP A CA 1
ATOM 787 C C . ASP A 1 108 ? -2.709 27.497 24.268 1 95.19 108 ASP A C 1
ATOM 789 O O . ASP A 1 108 ? -2.314 27.831 23.149 1 95.19 108 ASP A O 1
ATOM 793 N N . LEU A 1 109 ? -2.903 26.225 24.615 1 97.25 109 LEU A N 1
ATOM 794 C CA . LEU A 1 109 ? -2.711 25.124 23.678 1 97.25 109 LEU A CA 1
ATOM 795 C C . LEU A 1 109 ? -4.03 24.411 23.398 1 97.25 109 LEU A C 1
ATOM 797 O O . LEU A 1 109 ? -4.919 24.385 24.252 1 97.25 109 LEU A O 1
ATOM 801 N N . LYS A 1 110 ? -4.148 23.864 22.222 1 96.97 110 LYS A N 1
ATOM 802 C CA . LYS A 1 110 ? -5.342 23.115 21.839 1 96.97 110 LYS A CA 1
ATOM 803 C C . LYS A 1 110 ? -4.974 21.753 21.258 1 96.97 110 LYS A C 1
ATOM 805 O O . LYS A 1 110 ? -3.971 21.623 20.553 1 96.97 110 LYS A O 1
ATOM 810 N N . ALA A 1 111 ? -5.755 20.796 21.543 1 97.49 111 ALA A N 1
ATOM 811 C CA . ALA A 1 111 ? -5.706 19.497 20.877 1 97.49 111 ALA A CA 1
ATOM 812 C C . ALA A 1 111 ? -6.769 19.4 19.786 1 97.49 111 ALA A C 1
ATOM 814 O O . ALA A 1 111 ? -7.967 19.459 20.07 1 97.49 111 ALA A O 1
ATOM 815 N N . ILE A 1 112 ? -6.365 19.277 18.584 1 97.17 112 ILE A N 1
ATOM 816 C CA . ILE A 1 112 ? -7.28 19.299 17.448 1 97.17 112 ILE A CA 1
ATOM 817 C C . ILE A 1 112 ? -7.11 18.025 16.624 1 97.17 112 ILE A C 1
ATOM 819 O O . ILE A 1 112 ? -5.986 17.58 16.382 1 97.17 112 ILE A O 1
ATOM 823 N N . ASP A 1 113 ? -8.184 17.373 16.231 1 96.29 113 ASP A N 1
ATOM 824 C CA . ASP A 1 113 ? -8.103 16.145 15.447 1 96.29 113 ASP A CA 1
ATOM 825 C C . ASP A 1 113 ? -7.524 16.415 14.06 1 96.29 113 ASP A C 1
ATOM 827 O O . ASP A 1 113 ? -7.702 17.504 13.509 1 96.29 113 ASP A O 1
ATOM 831 N N . TYR A 1 114 ? -6.904 15.444 13.459 1 94.71 114 TYR A N 1
ATOM 832 C CA . TYR A 1 114 ? -6.125 15.582 12.234 1 94.71 114 TYR A CA 1
ATOM 833 C C . TYR A 1 114 ? -6.999 16.068 11.084 1 94.71 114 TYR A C 1
ATOM 835 O O . TYR A 1 114 ? -6.573 16.905 10.284 1 94.71 114 TYR A O 1
ATOM 843 N N . ARG A 1 115 ? -8.178 15.495 10.962 1 91.78 115 ARG A N 1
ATOM 844 C CA . ARG A 1 115 ? -9.085 15.858 9.878 1 91.78 115 ARG A CA 1
ATOM 845 C C . ARG A 1 115 ? -9.45 17.338 9.942 1 91.78 115 ARG A C 1
ATOM 847 O O . ARG A 1 115 ? -9.456 18.026 8.919 1 91.78 115 ARG A O 1
ATOM 854 N N . SER A 1 116 ? -9.759 17.83 11.145 1 94.5 116 SER A N 1
ATOM 855 C CA . SER A 1 116 ? -10.097 19.237 11.331 1 94.5 116 SER A CA 1
ATOM 856 C C . SER A 1 116 ? -8.919 20.14 10.978 1 94.5 116 SER A C 1
ATOM 858 O O . SER A 1 116 ? -9.103 21.208 10.391 1 94.5 116 SER A O 1
ATOM 860 N N . ILE A 1 117 ? -7.756 19.747 11.326 1 96.03 117 ILE A N 1
ATOM 861 C CA . ILE A 1 117 ? -6.557 20.517 11.014 1 96.03 117 ILE A CA 1
ATOM 862 C C . ILE A 1 117 ? -6.452 20.719 9.504 1 96.03 117 ILE A C 1
ATOM 864 O O . ILE A 1 117 ? -6.224 21.837 9.035 1 96.03 117 ILE A O 1
ATOM 868 N N . TYR A 1 118 ? -6.687 19.678 8.826 1 93.33 118 TYR A N 1
ATOM 869 C CA . TYR A 1 118 ? -6.616 19.666 7.37 1 93.33 118 TYR A CA 1
ATOM 870 C C . TYR A 1 118 ? -7.746 20.487 6.761 1 93.33 118 TYR A C 1
ATOM 872 O O . TYR A 1 118 ? -7.507 21.357 5.92 1 93.33 118 TYR A O 1
ATOM 880 N N . VAL A 1 119 ? -8.943 20.276 7.155 1 92.39 119 VAL A N 1
ATOM 881 C CA . VAL A 1 119 ? -10.123 20.905 6.572 1 92.39 119 VAL A CA 1
ATOM 882 C C . VAL A 1 119 ? -10.096 22.407 6.845 1 92.39 119 VAL A C 1
ATOM 884 O O . VAL A 1 119 ? -10.489 23.207 5.992 1 92.39 119 VAL A O 1
ATOM 887 N N . GLN A 1 120 ? -9.581 22.796 8.009 1 94.59 120 GLN A N 1
ATOM 888 C CA . GLN A 1 120 ? -9.578 24.202 8.398 1 94.59 120 GLN A CA 1
ATOM 889 C C . GLN A 1 120 ? -8.327 24.911 7.888 1 94.59 120 GLN A C 1
ATOM 891 O O . GLN A 1 120 ? -8.192 26.127 8.037 1 94.59 120 GLN A O 1
ATOM 896 N N . GLY A 1 121 ? -7.421 24.169 7.349 1 95.53 121 GLY A N 1
ATOM 897 C CA . GLY A 1 121 ? -6.21 24.773 6.816 1 95.53 121 GLY A CA 1
ATOM 898 C C . GLY A 1 121 ? -5.329 25.389 7.887 1 95.53 121 GLY A C 1
ATOM 899 O O . GLY A 1 121 ? -4.757 26.462 7.686 1 95.53 121 GLY A O 1
ATOM 900 N N . LEU A 1 122 ? -5.22 24.724 8.988 1 97.16 122 LEU A N 1
ATOM 901 C CA . LEU A 1 122 ? -4.535 25.305 10.137 1 97.16 122 LEU A CA 1
ATOM 902 C C . LEU A 1 122 ? -3.022 25.25 9.953 1 97.16 122 LEU A C 1
ATOM 904 O O . LEU A 1 122 ? -2.285 25.993 10.605 1 97.16 122 LEU A O 1
ATOM 908 N N . LEU A 1 123 ? -2.531 24.346 9.145 1 97.75 123 LEU A N 1
ATOM 909 C CA . LEU A 1 123 ? -1.101 24.16 8.924 1 97.75 123 LEU A CA 1
ATOM 910 C C . LEU A 1 123 ? -0.75 24.342 7.451 1 97.75 123 LEU A C 1
ATOM 912 O O . LEU A 1 123 ? -1.568 24.056 6.574 1 97.75 123 LEU A O 1
ATOM 916 N N . ASP A 1 124 ? 0.485 24.783 7.248 1 96.58 124 ASP A N 1
ATOM 917 C CA . ASP A 1 124 ? 0.954 24.798 5.866 1 96.58 124 ASP A CA 1
ATOM 918 C C . ASP A 1 124 ? 1.275 23.387 5.378 1 96.58 124 ASP A C 1
ATOM 920 O O . ASP A 1 124 ? 1.241 22.433 6.158 1 96.58 124 ASP A O 1
ATOM 924 N N . ALA A 1 125 ? 1.551 23.243 4.091 1 96.35 125 ALA A N 1
ATOM 925 C CA . ALA A 1 125 ? 1.654 21.941 3.438 1 96.35 125 ALA A CA 1
ATOM 926 C C . ALA A 1 125 ? 2.784 21.112 4.043 1 96.35 125 ALA A C 1
ATOM 928 O O . ALA A 1 125 ? 2.601 19.931 4.348 1 96.35 125 ALA A O 1
ATOM 929 N N . PRO A 1 126 ? 4.007 21.674 4.311 1 97.19 126 PRO A N 1
ATOM 930 C CA . PRO A 1 126 ? 5.082 20.866 4.893 1 97.19 126 PRO A CA 1
ATOM 931 C C . PRO A 1 126 ? 4.747 20.358 6.293 1 97.19 126 PRO A C 1
ATOM 933 O O . PRO A 1 126 ? 4.978 19.186 6.601 1 97.19 126 PRO A O 1
ATOM 936 N N . ALA A 1 127 ? 4.132 21.221 7.072 1 98.02 127 ALA A N 1
ATOM 937 C CA . ALA A 1 127 ? 3.774 20.823 8.431 1 98.02 127 ALA A CA 1
ATOM 938 C C . ALA A 1 127 ? 2.672 19.767 8.421 1 98.02 127 ALA A C 1
ATOM 940 O O . ALA A 1 127 ? 2.685 18.839 9.234 1 98.02 127 ALA A O 1
ATOM 941 N N . LEU A 1 128 ? 1.756 19.949 7.555 1 97.88 128 LEU A N 1
ATOM 942 C CA . LEU A 1 128 ? 0.679 18.973 7.427 1 97.88 128 LEU A CA 1
ATOM 943 C C . LEU A 1 128 ? 1.225 17.612 7.01 1 97.88 128 LEU A C 1
ATOM 945 O O . LEU A 1 128 ? 0.763 16.577 7.496 1 97.88 128 LEU A O 1
ATOM 949 N N . GLY A 1 129 ? 2.158 17.63 6.104 1 98.04 129 GLY A N 1
ATOM 950 C CA . GLY A 1 129 ? 2.817 16.395 5.71 1 98.04 129 GLY A CA 1
ATOM 951 C C . GLY A 1 129 ? 3.559 15.724 6.85 1 98.04 129 GLY A C 1
ATOM 952 O O . GLY A 1 129 ? 3.472 14.507 7.024 1 98.04 129 GLY A O 1
ATOM 953 N N . ALA A 1 130 ? 4.273 16.497 7.607 1 98.37 130 ALA A N 1
ATOM 954 C CA . ALA A 1 130 ? 4.985 15.969 8.768 1 98.37 130 ALA A CA 1
ATOM 955 C C . ALA A 1 130 ? 4.012 15.383 9.787 1 98.37 130 ALA A C 1
ATOM 957 O O . ALA A 1 130 ? 4.296 14.354 10.405 1 98.37 130 ALA A O 1
ATOM 958 N N . LEU A 1 131 ? 2.919 16.083 9.95 1 98.23 131 LEU A N 1
ATOM 959 C CA . LEU A 1 131 ? 1.888 15.599 10.862 1 98.23 131 LEU A CA 1
ATOM 960 C C . LEU A 1 131 ? 1.398 14.217 10.445 1 98.23 131 LEU A C 1
ATOM 962 O O . LEU A 1 131 ? 1.244 13.328 11.286 1 98.23 131 LEU A O 1
ATOM 966 N N . ALA A 1 132 ? 1.174 14.021 9.177 1 97.91 132 ALA A N 1
ATOM 967 C CA . ALA A 1 132 ? 0.715 12.722 8.692 1 97.91 132 ALA A CA 1
ATOM 968 C C . ALA A 1 132 ? 1.732 11.628 9.007 1 97.91 132 ALA A C 1
ATOM 970 O O . ALA A 1 132 ? 1.364 10.542 9.462 1 97.91 132 ALA A O 1
ATOM 971 N N . GLN A 1 133 ? 2.964 11.891 8.78 1 98.23 133 GLN A N 1
ATOM 972 C CA . GLN A 1 133 ? 4.041 10.95 9.07 1 98.23 133 GLN A CA 1
ATOM 973 C C . GLN A 1 133 ? 4.099 10.622 10.559 1 98.23 133 GLN A C 1
ATOM 975 O O . GLN A 1 133 ? 4.088 9.451 10.944 1 98.23 133 GLN A O 1
ATOM 980 N N . GLY A 1 134 ? 4.146 11.631 11.364 1 98.31 134 GLY A N 1
ATOM 981 C CA . GLY A 1 134 ? 4.248 11.455 12.804 1 98.31 134 GLY A CA 1
ATOM 982 C C . GLY A 1 134 ? 3.053 10.738 13.403 1 98.31 134 GLY A C 1
ATOM 983 O O . GLY A 1 134 ? 3.213 9.838 14.23 1 98.31 134 GLY A O 1
ATOM 984 N N . ALA A 1 135 ? 1.849 11.194 13.005 1 97.44 135 ALA A N 1
ATOM 985 C CA . ALA A 1 135 ? 0.616 10.591 13.504 1 97.44 135 ALA A CA 1
ATOM 986 C C . ALA A 1 135 ? 0.577 9.095 13.205 1 97.44 135 ALA A C 1
ATOM 988 O O . ALA A 1 135 ? 0.227 8.291 14.072 1 97.44 135 ALA A O 1
ATOM 989 N N . ALA A 1 136 ? 0.952 8.758 12.009 1 97.53 136 ALA A N 1
ATOM 990 C CA . ALA A 1 136 ? 0.941 7.354 11.603 1 97.53 136 ALA A CA 1
ATOM 991 C C . ALA A 1 136 ? 1.917 6.534 12.441 1 97.53 136 ALA A C 1
ATOM 993 O O . ALA A 1 136 ? 1.57 5.457 12.932 1 97.53 136 ALA A O 1
ATOM 994 N N . LEU A 1 137 ? 3.124 7.017 12.614 1 97.83 137 LEU A N 1
ATOM 995 C CA . LEU A 1 137 ? 4.168 6.276 13.314 1 97.83 137 LEU A CA 1
ATOM 996 C C . LEU A 1 137 ? 3.838 6.142 14.797 1 97.83 137 LEU A C 1
ATOM 998 O O . LEU A 1 137 ? 3.993 5.065 15.377 1 97.83 137 LEU A O 1
ATOM 1002 N N . ILE A 1 138 ? 3.377 7.211 15.387 1 97.28 138 ILE A N 1
ATOM 1003 C CA . ILE A 1 138 ? 3.041 7.171 16.806 1 97.28 138 ILE A CA 1
ATOM 1004 C C . ILE A 1 138 ? 1.854 6.236 17.028 1 97.28 138 ILE A C 1
ATOM 1006 O O . ILE A 1 138 ? 1.847 5.446 17.975 1 97.28 138 ILE A O 1
ATOM 1010 N N . SER A 1 139 ? 0.872 6.373 16.155 1 95.83 139 SER A N 1
ATOM 1011 C CA . SER A 1 139 ? -0.271 5.47 16.253 1 95.83 139 SER A CA 1
ATOM 1012 C C . SER A 1 139 ? 0.161 4.014 16.12 1 95.83 139 SER A C 1
ATOM 1014 O O . SER A 1 139 ? -0.335 3.145 16.84 1 95.83 139 SER A O 1
ATOM 1016 N N . TRP A 1 140 ? 1.032 3.682 15.202 1 96.7 140 TRP A N 1
ATOM 1017 C CA . TRP A 1 140 ? 1.537 2.325 15.024 1 96.7 140 TRP A CA 1
ATOM 1018 C C . TRP A 1 140 ? 2.205 1.82 16.299 1 96.7 140 TRP A C 1
ATOM 1020 O O . TRP A 1 140 ? 1.97 0.687 16.724 1 96.7 140 TRP A O 1
ATOM 1030 N N . HIS A 1 141 ? 3.043 2.609 16.904 1 96.76 141 HIS A N 1
ATOM 1031 C CA . HIS A 1 141 ? 3.71 2.201 18.135 1 96.76 141 HIS A CA 1
ATOM 1032 C C . HIS A 1 141 ? 2.703 1.963 19.254 1 96.76 141 HIS A C 1
ATOM 1034 O O . HIS A 1 141 ? 2.903 1.088 20.1 1 96.76 141 HIS A O 1
ATOM 1040 N N . ASP A 1 142 ? 1.657 2.723 19.238 1 94.36 142 ASP A N 1
ATOM 1041 C CA . ASP A 1 142 ? 0.629 2.572 20.263 1 94.36 142 ASP A CA 1
ATOM 1042 C C . ASP A 1 142 ? -0.114 1.247 20.104 1 94.36 142 ASP A C 1
ATOM 1044 O O . ASP A 1 142 ? -0.542 0.647 21.092 1 94.36 142 ASP A O 1
ATOM 1048 N N . THR A 1 143 ? -0.225 0.765 18.902 1 95.39 143 THR A N 1
ATOM 1049 C CA . THR A 1 143 ? -1.051 -0.408 18.636 1 95.39 143 THR A CA 1
ATOM 1050 C C . THR A 1 143 ? -0.183 -1.645 18.426 1 95.39 143 THR A C 1
ATOM 1052 O O . THR A 1 143 ? -0.7 -2.749 18.242 1 95.39 143 THR A O 1
ATOM 1055 N N . HIS A 1 144 ? 1.134 -1.511 18.428 1 97.03 144 HIS A N 1
ATOM 1056 C CA . HIS A 1 144 ? 2.042 -2.622 18.165 1 97.03 144 HIS A CA 1
ATOM 1057 C C . HIS A 1 144 ? 3.118 -2.721 19.241 1 97.03 144 HIS A C 1
ATOM 1059 O O . HIS A 1 144 ? 4.303 -2.856 18.929 1 97.03 144 HIS A O 1
ATOM 1065 N N . ARG A 1 145 ? 2.718 -2.74 20.383 1 97.95 145 ARG A N 1
ATOM 1066 C CA . ARG A 1 145 ? 3.62 -2.736 21.53 1 97.95 145 ARG A CA 1
ATOM 1067 C C . ARG A 1 145 ? 4.218 -4.12 21.762 1 97.95 145 ARG A C 1
ATOM 1069 O O . ARG A 1 145 ? 5.258 -4.252 22.41 1 97.95 145 ARG A O 1
ATOM 1076 N N . PHE A 1 146 ? 3.57 -5.14 21.271 1 98.75 146 PHE A N 1
ATOM 1077 C CA . PHE A 1 146 ? 3.995 -6.514 21.512 1 98.75 146 PHE A CA 1
ATOM 1078 C C . PHE A 1 146 ? 4.312 -7.22 20.199 1 98.75 146 PHE A C 1
ATOM 1080 O O . PHE A 1 146 ? 3.765 -6.87 19.151 1 98.75 146 PHE A O 1
ATOM 1087 N N . CYS A 1 147 ? 5.215 -8.219 20.297 1 98.64 147 CYS A N 1
ATOM 1088 C CA . CYS A 1 147 ? 5.601 -9.036 19.152 1 98.64 147 CYS A CA 1
ATOM 1089 C C . CYS A 1 147 ? 4.437 -9.899 18.681 1 98.64 147 CYS A C 1
ATOM 1091 O O . CYS A 1 147 ? 3.908 -10.706 19.447 1 98.64 147 CYS A O 1
ATOM 1093 N N . SER A 1 148 ? 4.061 -9.757 17.454 1 98.3 148 SER A N 1
ATOM 1094 C CA . SER A 1 148 ? 2.93 -10.509 16.921 1 98.3 148 SER A CA 1
ATOM 1095 C C . SER A 1 148 ? 3.286 -11.979 16.724 1 98.3 148 SER A C 1
ATOM 1097 O O . SER A 1 148 ? 2.404 -12.814 16.514 1 98.3 148 SER A O 1
ATOM 1099 N N . ARG A 1 149 ? 4.498 -12.358 16.81 1 97.88 149 ARG A N 1
ATOM 1100 C CA . ARG A 1 149 ? 4.95 -13.734 16.625 1 97.88 149 ARG A CA 1
ATOM 1101 C C . ARG A 1 149 ? 4.873 -14.515 17.932 1 97.88 149 ARG A C 1
ATOM 1103 O O . ARG A 1 149 ? 4.461 -15.677 17.943 1 97.88 149 ARG A O 1
ATOM 1110 N N . CYS A 1 150 ? 5.235 -13.823 19.096 1 98.44 150 CYS A N 1
ATOM 1111 C CA . CYS A 1 150 ? 5.378 -14.627 20.305 1 98.44 150 CYS A CA 1
ATOM 1112 C C . CYS A 1 150 ? 4.701 -13.953 21.492 1 98.44 150 CYS A C 1
ATOM 1114 O O . CYS A 1 150 ? 4.657 -14.515 22.588 1 98.44 150 CYS A O 1
ATOM 1116 N N . GLY A 1 151 ? 4.288 -12.699 21.388 1 98.48 151 GLY A N 1
ATOM 1117 C CA . GLY A 1 151 ? 3.484 -12.061 22.418 1 98.48 151 GLY A CA 1
ATOM 1118 C C . GLY A 1 151 ? 4.308 -11.253 23.403 1 98.48 151 GLY A C 1
ATOM 1119 O O . GLY A 1 151 ? 3.756 -10.567 24.266 1 98.48 151 GLY A O 1
ATOM 1120 N N . HIS A 1 152 ? 5.602 -11.325 23.292 1 98.63 152 HIS A N 1
ATOM 1121 C CA . HIS A 1 152 ? 6.462 -10.571 24.196 1 98.63 152 HIS A CA 1
ATOM 1122 C C . HIS A 1 152 ? 6.499 -9.094 23.819 1 98.63 152 HIS A C 1
ATOM 1124 O O . HIS A 1 152 ? 6.353 -8.745 22.645 1 98.63 152 HIS A O 1
ATOM 1130 N N . LYS A 1 153 ? 6.67 -8.259 24.789 1 98.51 153 LYS A N 1
ATOM 1131 C CA . LYS A 1 153 ? 6.798 -6.827 24.534 1 98.51 153 LYS A CA 1
ATOM 1132 C C . LYS A 1 153 ? 8.008 -6.531 23.653 1 98.51 153 LYS A C 1
ATOM 1134 O O . LYS A 1 153 ? 9.102 -7.041 23.901 1 98.51 153 LYS A O 1
ATOM 1139 N N . SER A 1 154 ? 7.849 -5.739 22.595 1 97.99 154 SER A N 1
ATOM 1140 C CA . SER A 1 154 ? 8.928 -5.409 21.67 1 97.99 154 SER A CA 1
ATOM 1141 C C . SER A 1 154 ? 9.507 -4.03 21.965 1 97.99 154 SER A C 1
ATOM 1143 O O . SER A 1 154 ? 8.937 -3.265 22.746 1 97.99 154 SER A O 1
ATOM 1145 N N . ALA A 1 155 ? 10.658 -3.739 21.36 1 97.56 155 ALA A N 1
ATOM 1146 C CA . ALA A 1 155 ? 11.354 -2.478 21.597 1 97.56 155 ALA A CA 1
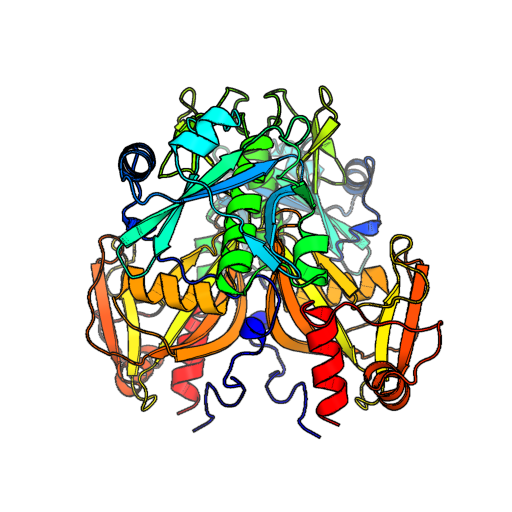ATOM 1147 C C . ALA A 1 155 ? 11.524 -1.692 20.299 1 97.56 155 ALA A C 1
ATOM 1149 O O . ALA A 1 155 ? 11.754 -2.277 19.238 1 97.56 155 ALA A O 1
ATOM 1150 N N . MET A 1 156 ? 11.506 -0.401 20.43 1 97.06 156 MET A N 1
ATOM 1151 C CA . MET A 1 156 ? 11.684 0.482 19.281 1 97.06 156 MET A CA 1
ATOM 1152 C C . MET A 1 156 ? 13.128 0.452 18.79 1 97.06 156 MET A C 1
ATOM 1154 O O . MET A 1 156 ? 14.058 0.349 19.592 1 97.06 156 MET A O 1
ATOM 1158 N N . ALA A 1 157 ? 13.297 0.524 17.482 1 96.99 157 ALA A N 1
ATOM 1159 C CA . ALA A 1 157 ? 14.613 0.569 16.852 1 96.99 157 ALA A CA 1
ATOM 1160 C C . ALA A 1 157 ? 14.593 1.44 15.599 1 96.99 157 ALA A C 1
ATOM 1162 O O . ALA A 1 157 ? 13.524 1.837 15.129 1 96.99 157 ALA A O 1
ATOM 1163 N N . ASP A 1 158 ? 15.773 1.891 15.155 1 96.38 158 ASP A N 1
ATOM 1164 C CA . ASP A 1 158 ? 15.988 2.584 13.888 1 96.38 158 ASP A CA 1
ATOM 1165 C C . ASP A 1 158 ? 15.183 3.881 13.828 1 96.38 158 ASP A C 1
ATOM 1167 O O . ASP A 1 158 ? 14.428 4.106 12.88 1 96.38 158 ASP A O 1
ATOM 1171 N N . GLY A 1 159 ? 15.297 4.656 14.895 1 96.87 159 GLY A N 1
ATOM 1172 C CA . GLY A 1 159 ? 14.648 5.957 14.912 1 96.87 159 GLY A CA 1
ATOM 1173 C C . GLY A 1 159 ? 13.137 5.869 15.017 1 96.87 159 GLY A C 1
ATOM 1174 O O . GLY A 1 159 ? 12.43 6.823 14.685 1 96.87 159 GLY A O 1
ATOM 1175 N N . GLY A 1 160 ? 12.642 4.695 15.368 1 97.29 160 GLY A N 1
ATOM 1176 C CA . GLY A 1 160 ? 11.208 4.512 15.523 1 97.29 160 GLY A CA 1
ATOM 1177 C C . GLY A 1 160 ? 10.558 3.849 14.323 1 97.29 160 GLY A C 1
ATOM 1178 O O . GLY A 1 160 ? 9.332 3.744 14.253 1 97.29 160 GLY A O 1
ATOM 1179 N N . TYR A 1 161 ? 11.328 3.372 13.385 1 97.83 161 TYR A N 1
ATOM 1180 C CA . TYR A 1 161 ? 10.765 2.785 12.175 1 97.83 161 TYR A CA 1
ATOM 1181 C C . TYR A 1 161 ? 10.869 1.265 12.206 1 97.83 161 TYR A C 1
ATOM 1183 O O . TYR A 1 161 ? 10.696 0.603 11.18 1 97.83 161 TYR A O 1
ATOM 1191 N N . LYS A 1 162 ? 11.138 0.751 13.302 1 97.42 162 LYS A N 1
ATOM 1192 C CA . LYS A 1 162 ? 11.24 -0.688 13.53 1 97.42 162 LYS A CA 1
ATOM 1193 C C . LYS A 1 162 ? 11 -1.031 14.997 1 97.42 162 LYS A C 1
ATOM 1195 O O . LYS A 1 162 ? 11.245 -0.208 15.881 1 97.42 162 LYS A O 1
ATOM 1200 N N . ARG A 1 163 ? 10.385 -2.16 15.24 1 98.1 163 ARG A N 1
ATOM 1201 C CA . ARG A 1 163 ? 10.369 -2.758 16.571 1 98.1 163 ARG A CA 1
ATOM 1202 C C . ARG A 1 163 ? 10.985 -4.152 16.553 1 98.1 163 ARG A C 1
ATOM 1204 O O . ARG A 1 163 ? 10.765 -4.922 15.615 1 98.1 163 ARG A O 1
ATOM 1211 N N . VAL A 1 164 ? 11.737 -4.464 17.538 1 98.26 164 VAL A N 1
ATOM 1212 C CA . VAL A 1 164 ? 12.45 -5.736 17.608 1 98.26 164 VAL A CA 1
ATOM 1213 C C . VAL A 1 164 ? 12.082 -6.465 18.898 1 98.26 164 VAL A C 1
ATOM 1215 O O . VAL A 1 164 ? 12.079 -5.867 19.977 1 98.26 164 VAL A O 1
ATOM 1218 N N . CYS A 1 165 ? 11.751 -7.697 18.775 1 98.52 165 CYS A N 1
ATOM 1219 C CA . CYS A 1 165 ? 11.442 -8.522 19.938 1 98.52 165 CYS A CA 1
ATOM 1220 C C . CYS A 1 165 ? 12.712 -9.097 20.553 1 98.52 165 CYS A C 1
ATOM 1222 O O . CYS A 1 165 ? 13.452 -9.827 19.891 1 98.52 165 CYS A O 1
ATOM 1224 N N . PRO A 1 166 ? 12.987 -8.871 21.752 1 98.21 166 PRO A N 1
ATOM 1225 C CA . PRO A 1 166 ? 14.193 -9.421 22.376 1 98.21 166 PRO A CA 1
ATOM 1226 C C . PRO A 1 166 ? 14.094 -10.924 22.627 1 98.21 166 PRO A C 1
ATOM 1228 O O . PRO A 1 166 ? 15.099 -11.569 22.934 1 98.21 166 PRO A O 1
ATOM 1231 N N . GLN A 1 167 ? 12.923 -11.443 22.57 1 98.06 167 GLN A N 1
ATOM 1232 C CA . GLN A 1 167 ? 12.713 -12.856 22.868 1 98.06 167 GLN A CA 1
ATOM 1233 C C . GLN A 1 167 ? 12.969 -13.721 21.638 1 98.06 167 GLN A C 1
ATOM 1235 O O . GLN A 1 167 ? 13.678 -14.727 21.716 1 98.06 167 GLN A O 1
ATOM 1240 N N . CYS A 1 168 ? 12.45 -13.405 20.479 1 98.07 168 CYS A N 1
ATOM 1241 C CA . CYS A 1 168 ? 12.554 -14.268 19.308 1 98.07 168 CYS A CA 1
ATOM 1242 C C . CYS A 1 168 ? 13.303 -13.57 18.18 1 98.07 168 CYS A C 1
ATOM 1244 O O . CYS A 1 168 ? 13.39 -14.094 17.069 1 98.07 168 CYS A O 1
ATOM 1246 N N . ASP A 1 169 ? 13.632 -12.308 18.298 1 97.73 169 ASP A N 1
ATOM 1247 C CA . ASP A 1 169 ? 14.361 -11.486 17.337 1 97.73 169 ASP A CA 1
ATOM 1248 C C . ASP A 1 169 ? 13.466 -11.085 16.167 1 97.73 169 ASP A C 1
ATOM 1250 O O . ASP A 1 169 ? 13.959 -10.738 15.092 1 97.73 169 ASP A O 1
ATOM 1254 N N . GLY A 1 170 ? 12.205 -11.257 16.43 1 97.36 170 GLY A N 1
ATOM 1255 C CA . GLY A 1 170 ? 11.267 -10.788 15.422 1 97.36 170 GLY A CA 1
ATOM 1256 C C . GLY A 1 170 ? 11.382 -9.301 15.146 1 97.36 170 GLY A C 1
ATOM 1257 O O . GLY A 1 170 ? 11.574 -8.506 16.068 1 97.36 170 GLY A O 1
ATOM 1258 N N . GLN A 1 171 ? 11.316 -8.924 13.866 1 97.68 171 GLN A N 1
ATOM 1259 C CA . GLN A 1 171 ? 11.351 -7.53 13.435 1 97.68 171 GLN A CA 1
ATOM 1260 C C . GLN A 1 171 ? 10 -7.094 12.876 1 97.68 171 GLN A C 1
ATOM 1262 O O . GLN A 1 171 ? 9.375 -7.825 12.104 1 97.68 171 GLN A O 1
ATOM 1267 N N . HIS A 1 172 ? 9.551 -5.983 13.358 1 97.69 172 HIS A N 1
ATOM 1268 C CA . HIS A 1 172 ? 8.273 -5.423 12.932 1 97.69 172 HIS A CA 1
ATOM 1269 C C . HIS A 1 172 ? 8.451 -4.021 12.357 1 97.69 172 HIS A C 1
ATOM 1271 O O . HIS A 1 172 ? 9.236 -3.226 12.879 1 97.69 172 HIS A O 1
ATOM 1277 N N . PHE A 1 173 ? 7.76 -3.723 11.307 1 97.51 173 PHE A N 1
ATOM 1278 C CA . PHE A 1 173 ? 7.867 -2.446 10.611 1 97.51 173 PHE A CA 1
ATOM 1279 C C . PHE A 1 173 ? 6.513 -1.749 10.55 1 97.51 173 PHE A C 1
ATOM 1281 O O . PHE A 1 173 ? 5.47 -2.405 10.563 1 97.51 173 PHE A O 1
ATOM 1288 N N . PRO A 1 174 ? 6.532 -0.387 10.469 1 97.01 174 PRO A N 1
ATOM 1289 C CA . PRO A 1 174 ? 5.269 0.351 10.388 1 97.01 174 PRO A CA 1
ATOM 1290 C C . PRO A 1 174 ? 4.407 -0.083 9.204 1 97.01 174 PRO A C 1
ATOM 1292 O O . PRO A 1 174 ? 4.928 -0.605 8.215 1 97.01 174 PRO A O 1
ATOM 1295 N N . ARG A 1 175 ? 3.13 0.177 9.374 1 93.43 175 ARG A N 1
ATOM 1296 C CA . ARG A 1 175 ? 2.16 -0.201 8.352 1 93.43 175 ARG A CA 1
ATOM 1297 C C . ARG A 1 175 ? 1.765 1.002 7.502 1 93.43 175 ARG A C 1
ATOM 1299 O O . ARG A 1 175 ? 1.614 2.111 8.018 1 93.43 175 ARG A O 1
ATOM 1306 N N . THR A 1 176 ? 1.711 0.885 6.288 1 96.85 176 THR A N 1
ATOM 1307 C CA . THR A 1 176 ? 1.035 1.739 5.317 1 96.85 176 THR A CA 1
ATOM 1308 C C . THR A 1 176 ? 0.102 0.917 4.431 1 96.85 176 THR A C 1
ATOM 1310 O O . THR A 1 176 ? 0.549 0.271 3.482 1 96.85 176 THR A O 1
ATOM 1313 N N . ASP A 1 177 ? -1.154 0.922 4.766 1 97.57 177 ASP A N 1
ATOM 1314 C CA . ASP A 1 177 ? -2.096 0.057 4.063 1 97.57 177 ASP A CA 1
ATOM 1315 C C . ASP A 1 177 ? -2.587 0.712 2.774 1 97.57 177 ASP A C 1
ATOM 1317 O O . ASP A 1 177 ? -3.095 1.835 2.796 1 97.57 177 ASP A O 1
ATOM 1321 N N . PRO A 1 178 ? -2.426 0.045 1.663 1 98.38 178 PRO A N 1
ATOM 1322 C CA . PRO A 1 178 ? -2.938 0.61 0.412 1 98.38 178 PRO A CA 1
ATOM 1323 C C . PRO A 1 178 ? -4.46 0.531 0.309 1 98.38 178 PRO A C 1
ATOM 1325 O O . PRO A 1 178 ? -5.049 -0.511 0.606 1 98.38 178 PRO A O 1
ATOM 1328 N N . VAL A 1 179 ? -5.052 1.595 -0.067 1 98.48 179 VAL A N 1
ATOM 1329 C CA . VAL A 1 179 ? -6.486 1.741 -0.293 1 98.48 179 VAL A CA 1
ATOM 1330 C C . VAL A 1 179 ? -6.735 2.299 -1.693 1 98.48 179 VAL A C 1
ATOM 1332 O O . VAL A 1 179 ? -6.108 3.28 -2.097 1 98.48 179 VAL A O 1
ATOM 1335 N N . VAL A 1 180 ? -7.593 1.668 -2.418 1 98.72 180 VAL A N 1
ATOM 1336 C CA . VAL A 1 180 ? -7.99 2.244 -3.698 1 98.72 180 VAL A CA 1
ATOM 1337 C C . VAL A 1 180 ? -9.223 3.125 -3.508 1 98.72 180 VAL A C 1
ATOM 1339 O O . VAL A 1 180 ? -10.104 2.806 -2.707 1 98.72 180 VAL A O 1
ATOM 1342 N N . ILE A 1 181 ? -9.223 4.173 -4.165 1 98.76 181 ILE A N 1
ATOM 1343 C CA . ILE A 1 181 ? -10.361 5.081 -4.257 1 98.76 181 ILE A CA 1
ATOM 1344 C C . ILE A 1 181 ? -10.583 5.484 -5.713 1 98.76 181 ILE A C 1
ATOM 1346 O O . ILE A 1 181 ? -9.632 5.826 -6.421 1 98.76 181 ILE A O 1
ATOM 1350 N N . MET A 1 182 ? -11.879 5.407 -6.18 1 98.46 182 MET A N 1
ATOM 1351 C CA . MET A 1 182 ? -12.009 5.52 -7.63 1 98.46 182 MET A CA 1
ATOM 1352 C C . MET A 1 182 ? -13.251 6.322 -8.004 1 98.46 182 MET A C 1
ATOM 1354 O O . MET A 1 182 ? -14.253 6.293 -7.287 1 98.46 182 MET A O 1
ATOM 1358 N N . LEU A 1 183 ? -13.11 7.041 -9.008 1 98.37 183 LEU A N 1
ATOM 1359 C CA . LEU A 1 183 ? -14.254 7.64 -9.687 1 98.37 183 LEU A CA 1
ATOM 1360 C C . LEU A 1 183 ? -14.663 6.81 -10.899 1 98.37 183 LEU A C 1
ATOM 1362 O O . LEU A 1 183 ? -13.945 6.77 -11.9 1 98.37 183 LEU A O 1
ATOM 1366 N N . SER A 1 184 ? -15.758 6.115 -10.787 1 98.11 184 SER A N 1
ATOM 1367 C CA . SER A 1 184 ? -16.318 5.378 -11.915 1 98.11 184 SER A CA 1
ATOM 1368 C C . SER A 1 184 ? -17.079 6.306 -12.857 1 98.11 184 SER A C 1
ATOM 1370 O O . SER A 1 184 ? -17.939 7.073 -12.421 1 98.11 184 SER A O 1
ATOM 1372 N N . VAL A 1 185 ? -16.736 6.199 -14.061 1 97.54 185 VAL A N 1
ATOM 1373 C CA . VAL A 1 185 ? -17.356 7.078 -15.047 1 97.54 185 VAL A CA 1
ATOM 1374 C C . VAL A 1 185 ? -18.104 6.244 -16.085 1 97.54 185 VAL A C 1
ATOM 1376 O O . VAL A 1 185 ? -17.664 5.151 -16.446 1 97.54 185 VAL A O 1
ATOM 1379 N N . SER A 1 186 ? -19.2 6.793 -16.585 1 96.55 186 SER A N 1
ATOM 1380 C CA . SER A 1 186 ? -19.977 6.117 -17.619 1 96.55 186 SER A CA 1
ATOM 1381 C C . SER A 1 186 ? -19.181 5.989 -18.914 1 96.55 186 SER A C 1
ATOM 1383 O O . SER A 1 186 ? -18.211 6.719 -19.126 1 96.55 186 SER A O 1
ATOM 1385 N N . VAL A 1 187 ? -19.62 5.11 -19.748 1 92.16 187 VAL A N 1
ATOM 1386 C CA . VAL A 1 187 ? -18.897 4.801 -20.977 1 92.16 187 VAL A CA 1
ATOM 1387 C C . VAL A 1 187 ? -18.811 6.049 -21.853 1 92.16 187 VAL A C 1
ATOM 1389 O O . VAL A 1 187 ? -17.809 6.266 -22.539 1 92.16 187 VAL A O 1
ATOM 1392 N N . ASP A 1 188 ? -19.844 6.889 -21.832 1 91.85 188 ASP A N 1
ATOM 1393 C CA . ASP A 1 188 ? -19.852 8.101 -22.645 1 91.85 188 ASP A CA 1
ATOM 1394 C C . ASP A 1 188 ? -19.14 9.247 -21.93 1 91.85 188 ASP A C 1
ATOM 1396 O O . ASP A 1 188 ? -19.101 10.371 -22.435 1 91.85 188 ASP A O 1
ATOM 1400 N N . ASN A 1 189 ? -18.657 8.945 -20.697 1 93.36 189 ASN A N 1
ATOM 1401 C CA . ASN A 1 189 ? -17.876 9.889 -19.905 1 93.36 189 ASN A CA 1
ATOM 1402 C C . ASN A 1 189 ? -18.697 11.119 -19.529 1 93.36 189 ASN A C 1
ATOM 1404 O O . ASN A 1 189 ? -18.153 12.217 -19.396 1 93.36 189 ASN A O 1
ATOM 1408 N N . GLN A 1 190 ? -20.029 11.011 -19.381 1 94.87 190 GLN A N 1
ATOM 1409 C CA . GLN A 1 190 ? -20.879 12.159 -19.083 1 94.87 190 GLN A CA 1
ATOM 1410 C C . GLN A 1 190 ? -21.381 12.113 -17.643 1 94.87 190 GLN A C 1
ATOM 1412 O O . GLN A 1 190 ? -21.897 13.107 -17.128 1 94.87 190 GLN A O 1
ATOM 1417 N N . ARG A 1 191 ? -21.235 10.987 -17.009 1 97.4 191 ARG A N 1
ATOM 1418 C CA . ARG A 1 191 ? -21.695 10.81 -15.635 1 97.4 191 ARG A CA 1
ATOM 1419 C C . ARG A 1 191 ? -20.625 10.138 -14.781 1 97.4 191 ARG A C 1
ATOM 1421 O O . ARG A 1 191 ? -19.806 9.372 -15.293 1 97.4 191 ARG A O 1
ATOM 1428 N N . CYS A 1 192 ? -20.63 10.438 -13.57 1 98 192 CYS A N 1
ATOM 1429 C CA . CYS A 1 192 ? -19.758 9.769 -12.611 1 98 192 CYS A CA 1
ATOM 1430 C C . CYS A 1 192 ? -20.563 9.197 -11.45 1 98 192 CYS A C 1
ATOM 1432 O O . CYS A 1 192 ? -21.621 9.725 -11.103 1 98 192 CYS A O 1
ATOM 1434 N N . LEU A 1 193 ? -20.081 8.128 -10.911 1 98.5 193 LEU A N 1
ATOM 1435 C CA . LEU A 1 193 ? -20.728 7.444 -9.796 1 98.5 193 LEU A CA 1
ATOM 1436 C C . LEU A 1 193 ? -20.131 7.89 -8.465 1 98.5 193 LEU A C 1
ATOM 1438 O O . LEU A 1 193 ? -18.911 7.869 -8.289 1 98.5 193 LEU A O 1
ATOM 1442 N N . LEU A 1 194 ? -20.948 8.346 -7.549 1 98.11 194 LEU A N 1
ATOM 1443 C CA . LEU A 1 194 ? -20.55 8.678 -6.185 1 98.11 194 LEU A CA 1
ATOM 1444 C C . LEU A 1 194 ? -21.444 7.973 -5.17 1 98.11 194 LEU A C 1
ATOM 1446 O O . LEU A 1 194 ? -22.595 7.649 -5.47 1 98.11 194 LEU A O 1
ATOM 1450 N N . GLY A 1 195 ? -20.816 7.679 -4.108 1 97.01 195 GLY A N 1
ATOM 1451 C CA . GLY A 1 195 ? -21.541 7.028 -3.029 1 97.01 195 GLY A CA 1
ATOM 1452 C C . GLY A 1 195 ? -21.533 7.825 -1.738 1 97.01 195 GLY A C 1
ATOM 1453 O O . GLY A 1 195 ? -20.735 8.751 -1.58 1 97.01 195 GLY A O 1
ATOM 1454 N N . ARG A 1 196 ? -22.509 7.445 -0.854 1 95.23 196 ARG A N 1
ATOM 1455 C CA . ARG A 1 196 ? -22.64 8.081 0.453 1 95.23 196 ARG A CA 1
ATOM 1456 C C . ARG A 1 196 ? -22.678 7.04 1.567 1 95.23 196 ARG A C 1
ATOM 1458 O O . ARG A 1 196 ? -23.442 6.074 1.495 1 95.23 196 ARG A O 1
ATOM 1465 N N . SER A 1 197 ? -21.753 7.233 2.449 1 90.63 197 SER A N 1
ATOM 1466 C CA . SER A 1 197 ? -21.756 6.402 3.648 1 90.63 197 SER A CA 1
ATOM 1467 C C . SER A 1 197 ? -22.695 6.966 4.709 1 90.63 197 SER A C 1
ATOM 1469 O O . SER A 1 197 ? -22.941 8.173 4.749 1 90.63 197 SER A O 1
ATOM 1471 N N . PRO A 1 198 ? -23.174 6.116 5.592 1 87.92 198 PRO A N 1
ATOM 1472 C CA . PRO A 1 198 ? -24.045 6.604 6.664 1 87.92 198 PRO A CA 1
ATOM 1473 C C . PRO A 1 198 ? -23.331 7.561 7.616 1 87.92 198 PRO A C 1
ATOM 1475 O O . PRO A 1 198 ? -23.981 8.353 8.303 1 87.92 198 PRO A O 1
ATOM 1478 N N . HIS A 1 199 ? -22.055 7.564 7.617 1 86.11 199 HIS A N 1
ATOM 1479 C CA . HIS A 1 199 ? -21.298 8.369 8.57 1 86.11 199 HIS A CA 1
ATOM 1480 C C . HIS A 1 199 ? -20.936 9.727 7.978 1 86.11 199 HIS A C 1
ATOM 1482 O O . HIS A 1 199 ? -20.383 10.584 8.672 1 86.11 199 HIS A O 1
ATOM 1488 N N . PHE A 1 200 ? -21.269 9.905 6.732 1 88.13 200 PHE A N 1
ATOM 1489 C CA . PHE A 1 200 ? -20.979 11.181 6.09 1 88.13 200 PHE A CA 1
ATOM 1490 C C . PHE A 1 200 ? -21.977 12.246 6.527 1 88.13 200 PHE A C 1
ATOM 1492 O O . PHE A 1 200 ? -23.122 11.932 6.861 1 88.13 200 PHE A O 1
ATOM 1499 N N . PRO A 1 201 ? -21.506 13.523 6.545 1 86.96 201 PRO A N 1
ATOM 1500 C CA . PRO A 1 201 ? -22.486 14.601 6.695 1 86.96 201 PRO A CA 1
ATOM 1501 C C . PRO A 1 201 ? -23.596 14.54 5.648 1 86.96 201 PRO A C 1
ATOM 1503 O O . PRO A 1 201 ? -23.403 13.969 4.571 1 86.96 201 PRO A O 1
ATOM 1506 N N . GLU A 1 202 ? -24.677 15.114 6.003 1 88.58 202 GLU A N 1
ATOM 1507 C CA . GLU A 1 202 ? -25.825 15.113 5.1 1 88.58 202 GLU A CA 1
ATOM 1508 C C . GLU A 1 202 ? -25.465 15.725 3.75 1 88.58 202 GLU A C 1
ATOM 1510 O O . GLU A 1 202 ? -24.812 16.769 3.69 1 88.58 202 GLU A O 1
ATOM 1515 N N . GLY A 1 203 ? -25.84 14.955 2.753 1 91.08 203 GLY A N 1
ATOM 1516 C CA . GLY A 1 203 ? -25.693 15.467 1.4 1 91.08 203 GLY A CA 1
ATOM 1517 C C . GLY A 1 203 ? -24.328 15.187 0.801 1 91.08 203 GLY A C 1
ATOM 1518 O O . GLY A 1 203 ? -24.115 15.394 -0.396 1 91.08 203 GLY A O 1
ATOM 1519 N N . MET A 1 204 ? -23.465 14.707 1.587 1 93.35 204 MET A N 1
ATOM 1520 C CA . MET A 1 204 ? -22.113 14.502 1.077 1 93.35 204 MET A CA 1
ATOM 1521 C C . MET A 1 204 ? -22.012 13.183 0.317 1 93.35 204 MET A C 1
ATOM 1523 O O . MET A 1 204 ? -22.465 12.146 0.804 1 93.35 204 MET A O 1
ATOM 1527 N N . TYR A 1 205 ? -21.52 13.224 -0.888 1 96.27 205 TYR A N 1
ATOM 1528 C CA . TYR A 1 205 ? -21.186 12.067 -1.711 1 96.27 205 TYR A CA 1
ATOM 1529 C C . TYR A 1 205 ? -19.695 12.033 -2.025 1 96.27 205 TYR A C 1
ATOM 1531 O O . TYR A 1 205 ? -19.071 13.079 -2.217 1 96.27 205 TYR A O 1
ATOM 1539 N N . SER A 1 206 ? -19.164 10.923 -2.024 1 96.95 206 SER A N 1
ATOM 1540 C CA . SER A 1 206 ? -17.74 10.746 -2.292 1 96.95 206 SER A CA 1
ATOM 1541 C C . SER A 1 206 ? -17.493 9.534 -3.184 1 96.95 206 SER A C 1
ATOM 1543 O O . SER A 1 206 ? -18.427 8.803 -3.521 1 96.95 206 SER A O 1
ATOM 1545 N N . CYS A 1 207 ? -16.272 9.385 -3.61 1 98.02 207 CYS A N 1
ATOM 1546 C CA . CYS A 1 207 ? -15.867 8.23 -4.405 1 98.02 207 CYS A CA 1
ATOM 1547 C C . CYS A 1 207 ? -15.942 6.949 -3.583 1 98.02 207 CYS A C 1
ATOM 1549 O O . CYS A 1 207 ? -15.84 6.987 -2.355 1 98.02 207 CYS A O 1
ATOM 1551 N N . LEU A 1 208 ? -16.154 5.849 -4.255 1 97.68 208 LEU A N 1
ATOM 1552 C CA . LEU A 1 208 ? -16.061 4.549 -3.599 1 97.68 208 LEU A CA 1
ATOM 1553 C C . LEU A 1 208 ? -14.612 4.212 -3.264 1 97.68 208 LEU A C 1
ATOM 1555 O O . LEU A 1 208 ? -13.693 4.63 -3.972 1 97.68 208 LEU A O 1
ATOM 1559 N N . ALA A 1 209 ? -14.413 3.515 -2.189 1 97.11 209 ALA A N 1
ATOM 1560 C CA . ALA A 1 209 ? -13.058 3.173 -1.764 1 97.11 209 ALA A CA 1
ATOM 1561 C C . ALA A 1 209 ? -13.044 1.867 -0.974 1 97.11 209 ALA A C 1
ATOM 1563 O O . ALA A 1 209 ? -14.057 1.477 -0.39 1 97.11 209 ALA A O 1
ATOM 1564 N N . GLY A 1 210 ? -11.857 1.234 -0.937 1 96.55 210 GLY A N 1
ATOM 1565 C CA . GLY A 1 210 ? -11.66 0.018 -0.164 1 96.55 210 GLY A CA 1
ATOM 1566 C C . GLY A 1 210 ? -10.214 -0.441 -0.132 1 96.55 210 GLY A C 1
ATOM 1567 O O . GLY A 1 210 ? -9.413 -0.046 -0.982 1 96.55 210 GLY A O 1
ATOM 1568 N N . PHE A 1 211 ? -9.919 -1.319 0.77 1 97.21 211 PHE A N 1
ATOM 1569 C CA . PHE A 1 211 ? -8.554 -1.792 0.965 1 97.21 211 PHE A CA 1
ATOM 1570 C C . PHE A 1 211 ? -8.147 -2.748 -0.15 1 97.21 211 PHE A C 1
ATOM 1572 O O . PHE A 1 211 ? -8.973 -3.516 -0.649 1 97.21 211 PHE A O 1
ATOM 1579 N N . VAL A 1 212 ? -6.884 -2.663 -0.516 1 97.9 212 VAL A N 1
ATOM 1580 C CA . VAL A 1 212 ? -6.306 -3.69 -1.377 1 97.9 212 VAL A CA 1
ATOM 1581 C C . VAL A 1 212 ? -6.056 -4.961 -0.569 1 97.9 212 VAL A C 1
ATOM 1583 O O . VAL A 1 212 ? -5.435 -4.916 0.496 1 97.9 212 VAL A O 1
ATOM 1586 N N . GLU A 1 213 ? -6.519 -6.078 -1.01 1 97.05 213 GLU A N 1
ATOM 1587 C CA . GLU A 1 213 ? -6.304 -7.349 -0.325 1 97.05 213 GLU A CA 1
ATOM 1588 C C . GLU A 1 213 ? -5.067 -8.064 -0.861 1 97.05 213 GLU A C 1
ATOM 1590 O O . GLU A 1 213 ? -4.593 -7.758 -1.957 1 97.05 213 GLU A O 1
ATOM 1595 N N . PRO A 1 214 ? -4.544 -8.997 -0.116 1 97.23 214 PRO A N 1
ATOM 1596 C CA . PRO A 1 214 ? -3.373 -9.746 -0.578 1 97.23 214 PRO A CA 1
ATOM 1597 C C . PRO A 1 214 ? -3.61 -10.447 -1.913 1 97.23 214 PRO A C 1
ATOM 1599 O O . PRO A 1 214 ? -4.667 -11.05 -2.119 1 97.23 214 PRO A O 1
ATOM 1602 N N . GLY A 1 215 ? -2.576 -10.27 -2.806 1 96.65 215 GLY A N 1
ATOM 1603 C CA . GLY A 1 215 ? -2.639 -10.985 -4.071 1 96.65 215 GLY A CA 1
ATOM 1604 C C . GLY A 1 215 ? -3.433 -10.249 -5.133 1 96.65 215 GLY A C 1
ATOM 1605 O O . GLY A 1 215 ? -3.82 -10.837 -6.145 1 96.65 215 GLY A O 1
ATOM 1606 N N . GLU A 1 216 ? -3.613 -8.997 -4.924 1 95.69 216 GLU A N 1
ATOM 1607 C CA . GLU A 1 216 ? -4.387 -8.189 -5.862 1 95.69 216 GLU A CA 1
ATOM 1608 C C . GLU A 1 216 ? -3.543 -7.059 -6.444 1 95.69 216 GLU A C 1
ATOM 1610 O O . GLU A 1 216 ? -2.648 -6.537 -5.776 1 95.69 216 GLU A O 1
ATOM 1615 N N . THR A 1 217 ? -3.866 -6.76 -7.759 1 97.8 217 THR A N 1
ATOM 1616 C CA . THR A 1 217 ? -3.348 -5.514 -8.311 1 97.8 217 THR A CA 1
ATOM 1617 C C . THR A 1 217 ? -4.232 -4.336 -7.911 1 97.8 217 THR A C 1
ATOM 1619 O O . THR A 1 217 ? -5.339 -4.528 -7.403 1 97.8 217 THR A O 1
ATOM 1622 N N . ILE A 1 218 ? -3.752 -3.147 -8.136 1 98.39 218 ILE A N 1
ATOM 1623 C CA . ILE A 1 218 ? -4.547 -1.946 -7.905 1 98.39 218 ILE A CA 1
ATOM 1624 C C . ILE A 1 218 ? -5.818 -1.997 -8.749 1 98.39 218 ILE A C 1
ATOM 1626 O O . ILE A 1 218 ? -6.916 -1.747 -8.246 1 98.39 218 ILE A O 1
ATOM 1630 N N . GLU A 1 219 ? -5.707 -2.377 -9.993 1 97.59 219 GLU A N 1
ATOM 1631 C CA . GLU A 1 219 ? -6.827 -2.406 -10.93 1 97.59 219 GLU A CA 1
ATOM 1632 C C . GLU A 1 219 ? -7.869 -3.439 -10.512 1 97.59 219 GLU A C 1
ATOM 1634 O O . GLU A 1 219 ? -9.07 -3.164 -10.542 1 97.59 219 GLU A O 1
ATOM 1639 N N . ASN A 1 220 ? -7.389 -4.59 -10.09 1 97.3 220 ASN A N 1
ATOM 1640 C CA . ASN A 1 220 ? -8.317 -5.625 -9.647 1 97.3 220 ASN A CA 1
ATOM 1641 C C . ASN A 1 220 ? -9.037 -5.221 -8.363 1 97.3 220 ASN A C 1
ATOM 1643 O O . ASN A 1 220 ? -10.202 -5.569 -8.164 1 97.3 220 ASN A O 1
ATOM 1647 N N . ALA A 1 221 ? -8.342 -4.551 -7.446 1 98.16 221 ALA A N 1
ATOM 1648 C CA . ALA A 1 221 ? -8.991 -4.043 -6.24 1 98.16 221 ALA A CA 1
ATOM 1649 C C . ALA A 1 221 ? -10.097 -3.051 -6.588 1 98.16 221 ALA A C 1
ATOM 1651 O O . ALA A 1 221 ? -11.175 -3.078 -5.992 1 98.16 221 ALA A O 1
ATOM 1652 N N . VAL A 1 222 ? -9.814 -2.144 -7.561 1 98.15 222 VAL A N 1
ATOM 1653 C CA . VAL A 1 222 ? -10.812 -1.187 -8.026 1 98.15 222 VAL A CA 1
ATOM 1654 C C . VAL A 1 222 ? -12.048 -1.931 -8.526 1 98.15 222 VAL A C 1
ATOM 1656 O O . VAL A 1 222 ? -13.175 -1.595 -8.156 1 98.15 222 VAL A O 1
ATOM 1659 N N . ARG A 1 223 ? -11.819 -2.931 -9.321 1 97.54 223 ARG A N 1
ATOM 1660 C CA . ARG A 1 223 ? -12.923 -3.706 -9.876 1 97.54 223 ARG A CA 1
ATOM 1661 C C . ARG A 1 223 ? -13.714 -4.4 -8.772 1 97.54 223 ARG A C 1
ATOM 1663 O O . ARG A 1 223 ? -14.944 -4.329 -8.743 1 97.54 223 ARG A O 1
ATOM 1670 N N . ARG A 1 224 ? -13.013 -5.044 -7.845 1 96.48 224 ARG A N 1
ATOM 1671 C CA . ARG A 1 224 ? -13.671 -5.788 -6.776 1 96.48 224 ARG A CA 1
ATOM 1672 C C . ARG A 1 224 ? -14.487 -4.86 -5.883 1 96.48 224 ARG A C 1
ATOM 1674 O O . ARG A 1 224 ? -15.667 -5.111 -5.632 1 96.48 224 ARG A O 1
ATOM 1681 N N . GLU A 1 225 ? -13.866 -3.792 -5.436 1 96.72 225 GLU A N 1
ATOM 1682 C CA . GLU A 1 225 ? -14.515 -2.886 -4.494 1 96.72 225 GLU A CA 1
ATOM 1683 C C . GLU A 1 225 ? -15.727 -2.207 -5.126 1 96.72 225 GLU A C 1
ATOM 1685 O O . GLU A 1 225 ? -16.731 -1.966 -4.454 1 96.72 225 GLU A O 1
ATOM 1690 N N . THR A 1 226 ? -15.665 -1.837 -6.405 1 97.45 226 THR A N 1
ATOM 1691 C CA . THR A 1 226 ? -16.79 -1.193 -7.073 1 97.45 226 THR A CA 1
ATOM 1692 C C . THR A 1 226 ? -17.959 -2.163 -7.221 1 97.45 226 THR A C 1
ATOM 1694 O O . THR A 1 226 ? -19.114 -1.788 -7.011 1 97.45 226 THR A O 1
ATOM 1697 N N . GLU A 1 227 ? -17.595 -3.373 -7.601 1 96.44 227 GLU A N 1
ATOM 1698 C CA . GLU A 1 227 ? -18.634 -4.393 -7.711 1 96.44 227 GLU A CA 1
ATOM 1699 C C . GLU A 1 227 ? -19.267 -4.684 -6.353 1 96.44 227 GLU A C 1
ATOM 1701 O O . GLU A 1 227 ? -20.49 -4.79 -6.242 1 96.44 227 GLU A O 1
ATOM 1706 N N . GLU A 1 228 ? -18.507 -4.834 -5.326 1 94.47 228 GLU A N 1
ATOM 1707 C CA . GLU A 1 228 ? -19.004 -5.141 -3.988 1 94.47 228 GLU A CA 1
ATOM 1708 C C . GLU A 1 228 ? -19.895 -4.021 -3.46 1 94.47 228 GLU A C 1
ATOM 1710 O O . GLU A 1 228 ? -20.959 -4.281 -2.895 1 94.47 228 GLU A O 1
ATOM 1715 N N . GLU A 1 229 ? -19.469 -2.773 -3.66 1 95.3 229 GLU A N 1
ATOM 1716 C CA . GLU A 1 229 ? -20.133 -1.65 -3.004 1 95.3 229 GLU A CA 1
ATOM 1717 C C . GLU A 1 229 ? -21.311 -1.145 -3.832 1 95.3 229 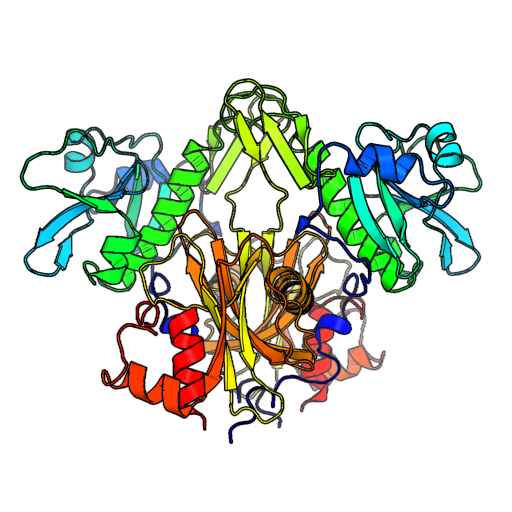GLU A C 1
ATOM 1719 O O . GLU A 1 229 ? -22.291 -0.639 -3.282 1 95.3 229 GLU A O 1
ATOM 1724 N N . ALA A 1 230 ? -21.22 -1.288 -5.221 1 96.8 230 ALA A N 1
ATOM 1725 C CA . ALA A 1 230 ? -22.239 -0.634 -6.039 1 96.8 230 ALA A CA 1
ATOM 1726 C C . ALA A 1 230 ? -22.756 -1.572 -7.125 1 96.8 230 ALA A C 1
ATOM 1728 O O . ALA A 1 230 ? -23.644 -1.207 -7.899 1 96.8 230 ALA A O 1
ATOM 1729 N N . GLY A 1 231 ? -22.228 -2.768 -7.245 1 96.02 231 GLY A N 1
ATOM 1730 C CA . GLY A 1 231 ? -22.682 -3.745 -8.221 1 96.02 231 GLY A CA 1
ATOM 1731 C C . GLY A 1 231 ? -22.324 -3.374 -9.648 1 96.02 231 GLY A C 1
ATOM 1732 O O . GLY A 1 231 ? -22.979 -3.819 -10.593 1 96.02 231 GLY A O 1
ATOM 1733 N N . ILE A 1 232 ? -21.348 -2.563 -9.805 1 97.58 232 ILE A N 1
ATOM 1734 C CA . ILE A 1 232 ? -20.984 -2.058 -11.124 1 97.58 232 ILE A CA 1
ATOM 1735 C C . ILE A 1 232 ? -19.787 -2.838 -11.663 1 97.58 232 ILE A C 1
ATOM 1737 O O . ILE A 1 232 ? -18.795 -3.032 -10.955 1 97.58 232 ILE A O 1
ATOM 1741 N N . THR A 1 233 ? -19.865 -3.234 -12.928 1 97.21 233 THR A N 1
ATOM 1742 C CA . THR A 1 233 ? -18.745 -3.883 -13.601 1 97.21 233 THR A CA 1
ATOM 1743 C C . THR A 1 233 ? -17.807 -2.847 -14.214 1 97.21 233 THR A C 1
ATOM 1745 O O . THR A 1 233 ? -18.255 -1.924 -14.898 1 97.21 233 THR A O 1
ATOM 1748 N N . ILE A 1 234 ? -16.515 -3.047 -14.013 1 96.66 234 ILE A N 1
ATOM 1749 C CA . ILE A 1 234 ? -15.531 -2.041 -14.395 1 96.66 234 ILE A CA 1
ATOM 1750 C C . ILE A 1 234 ? -14.655 -2.58 -15.524 1 96.66 234 ILE A C 1
ATOM 1752 O O . ILE A 1 234 ? -14.221 -3.733 -15.486 1 96.66 234 ILE A O 1
ATOM 1756 N N . GLY A 1 235 ? -14.377 -1.788 -16.522 1 94.36 235 GLY A N 1
ATOM 1757 C CA . GLY A 1 235 ? -13.434 -2.072 -17.593 1 94.36 235 GLY A CA 1
ATOM 1758 C C . GLY A 1 235 ? -12.049 -1.511 -17.333 1 94.36 235 GLY A C 1
ATOM 1759 O O . GLY A 1 235 ? -11.394 -1.887 -16.359 1 94.36 235 GLY A O 1
ATOM 1760 N N . ARG A 1 236 ? -11.708 -0.49 -18.04 1 93.47 236 ARG A N 1
ATOM 1761 C CA . ARG A 1 236 ? -10.381 0.108 -17.935 1 93.47 236 ARG A CA 1
ATOM 1762 C C . ARG A 1 236 ? -10.229 0.878 -16.627 1 93.47 236 ARG A C 1
ATOM 1764 O O . ARG A 1 236 ? -11.169 1.534 -16.174 1 93.47 236 ARG A O 1
ATOM 1771 N N . VAL A 1 237 ? -9.052 0.809 -16.061 1 95.89 237 VAL A N 1
ATOM 1772 C CA . VAL A 1 237 ? -8.689 1.538 -14.85 1 95.89 237 VAL A CA 1
ATOM 1773 C C . VAL A 1 237 ? -7.442 2.381 -15.109 1 95.89 237 VAL A C 1
ATOM 1775 O O . VAL A 1 237 ? -6.486 1.912 -15.73 1 95.89 237 VAL A O 1
ATOM 1778 N N . ALA A 1 238 ? -7.426 3.631 -14.688 1 94.01 238 ALA A N 1
ATOM 1779 C CA . ALA A 1 238 ? -6.296 4.543 -14.849 1 94.01 238 ALA A CA 1
ATOM 1780 C C . ALA A 1 238 ? -5.901 5.168 -13.514 1 94.01 238 ALA A C 1
ATOM 1782 O O . ALA A 1 238 ? -6.737 5.763 -12.829 1 94.01 238 ALA A O 1
ATOM 1783 N N . TYR A 1 239 ? -4.666 5.004 -13.153 1 94.48 239 TYR A N 1
ATOM 1784 C CA . TYR A 1 239 ? -4.128 5.685 -11.98 1 94.48 239 TYR A CA 1
ATOM 1785 C C . TYR A 1 239 ? -4.106 7.195 -12.188 1 94.48 239 TYR A C 1
ATOM 1787 O O . TYR A 1 239 ? -3.818 7.672 -13.288 1 94.48 239 TYR A O 1
ATOM 1795 N N . HIS A 1 240 ? -4.381 7.952 -11.087 1 95.23 240 HIS A N 1
ATOM 1796 C CA . HIS A 1 240 ? -4.369 9.404 -11.228 1 95.23 240 HIS A CA 1
ATOM 1797 C C . HIS A 1 240 ? -3.471 10.051 -10.18 1 95.23 240 HIS A C 1
ATOM 1799 O O . HIS A 1 240 ? -2.662 10.924 -10.502 1 95.23 240 HIS A O 1
ATOM 1805 N N . ALA A 1 241 ? -3.612 9.637 -8.928 1 96.48 241 ALA A N 1
ATOM 1806 C CA . ALA A 1 241 ? -2.883 10.269 -7.831 1 96.48 241 ALA A CA 1
ATOM 1807 C C . ALA A 1 241 ? -2.836 9.358 -6.608 1 96.48 241 ALA A C 1
ATOM 1809 O O . ALA A 1 241 ? -3.586 8.382 -6.523 1 96.48 241 ALA A O 1
ATOM 1810 N N . SER A 1 242 ? -1.947 9.694 -5.7 1 98.33 242 SER A N 1
ATOM 1811 C CA . SER A 1 242 ? -1.918 9.038 -4.397 1 98.33 242 SER A CA 1
ATOM 1812 C C . SER A 1 242 ? -1.852 10.06 -3.266 1 98.33 242 SER A C 1
ATOM 1814 O O . SER A 1 242 ? -1.383 11.182 -3.463 1 98.33 242 SER A O 1
ATOM 1816 N N . GLN A 1 243 ? -2.337 9.692 -2.116 1 98.34 243 GLN A N 1
ATOM 1817 C CA . GLN A 1 243 ? -2.427 10.589 -0.968 1 98.34 243 GLN A CA 1
ATOM 1818 C C . GLN A 1 243 ? -2.2 9.835 0.339 1 98.34 243 GLN A C 1
ATOM 1820 O O . GLN A 1 243 ? -2.906 8.868 0.634 1 98.34 243 GLN A O 1
ATOM 1825 N N . PRO A 1 244 ? -1.195 10.28 1.118 1 97.82 244 PRO A N 1
ATOM 1826 C CA . PRO A 1 244 ? -1.178 9.758 2.487 1 97.82 244 PRO A CA 1
ATOM 1827 C C . PRO A 1 244 ? -2.414 10.159 3.288 1 97.82 244 PRO A C 1
ATOM 1829 O O . PRO A 1 244 ? -2.903 11.284 3.154 1 97.82 244 PRO A O 1
ATOM 1832 N N . TRP A 1 245 ? -2.949 9.247 3.987 1 95.86 245 TRP A N 1
ATOM 1833 C CA . TRP A 1 245 ? -4.118 9.466 4.832 1 95.86 245 TRP A CA 1
ATOM 1834 C C . TRP A 1 245 ? -3.913 8.858 6.215 1 95.86 245 TRP A C 1
ATOM 1836 O O . TRP A 1 245 ? -4.139 7.662 6.414 1 95.86 245 TRP A O 1
ATOM 1846 N N . PRO A 1 246 ? -3.506 9.704 7.191 1 92.23 246 PRO A N 1
ATOM 1847 C CA . PRO A 1 246 ? -3.061 9.181 8.485 1 92.23 246 PRO A CA 1
ATOM 1848 C C . PRO A 1 246 ? -4.224 8.807 9.401 1 92.23 246 PRO A C 1
ATOM 1850 O O . PRO A 1 246 ? -4.158 9.032 10.612 1 92.23 246 PRO A O 1
ATOM 1853 N N . PHE A 1 247 ? -5.379 8.426 8.941 1 88.16 247 PHE A N 1
ATOM 1854 C CA . PHE A 1 247 ? -6.54 7.996 9.712 1 88.16 247 PHE A CA 1
ATOM 1855 C C . PHE A 1 247 ? -6.849 6.527 9.452 1 88.16 247 PHE A C 1
ATOM 1857 O O . PHE A 1 247 ? -7.921 6.194 8.942 1 88.16 247 PHE A O 1
ATOM 1864 N N . PRO A 1 248 ? -5.974 5.741 9.776 1 82.93 248 PRO A N 1
ATOM 1865 C CA . PRO A 1 248 ? -4.819 5.913 10.66 1 82.93 248 PRO A CA 1
ATOM 1866 C C . PRO A 1 248 ? -3.493 5.926 9.903 1 82.93 248 PRO A C 1
ATOM 1868 O O . PRO A 1 248 ? -2.564 6.638 10.291 1 82.93 248 PRO A O 1
ATOM 1871 N N . HIS A 1 249 ? -3.2 5.081 9.026 1 92.47 249 HIS A N 1
ATOM 1872 C CA . HIS A 1 249 ? -1.96 4.988 8.264 1 92.47 249 HIS A CA 1
ATOM 1873 C C . HIS A 1 249 ? -2.194 4.326 6.91 1 92.47 249 HIS A C 1
ATOM 1875 O O . HIS A 1 249 ? -1.734 3.207 6.674 1 92.47 249 HIS A O 1
ATOM 1881 N N . THR A 1 250 ? -2.844 5.059 6.008 1 96.95 250 THR A N 1
ATOM 1882 C CA . THR A 1 250 ? -3.18 4.478 4.713 1 96.95 250 THR A CA 1
ATOM 1883 C C . THR A 1 250 ? -2.578 5.301 3.578 1 96.95 250 THR A C 1
ATOM 1885 O O . THR A 1 250 ? -2.168 6.446 3.784 1 96.95 250 THR A O 1
ATOM 1888 N N . LEU A 1 251 ? -2.37 4.676 2.552 1 98.53 251 LEU A N 1
ATOM 1889 C CA . LEU A 1 251 ? -2.066 5.28 1.259 1 98.53 251 LEU A CA 1
ATOM 1890 C C . LEU A 1 251 ? -3.256 5.166 0.312 1 98.53 251 LEU A C 1
ATOM 1892 O O . LEU A 1 251 ? -3.575 4.074 -0.163 1 98.53 251 LEU A O 1
ATOM 1896 N N . MET A 1 252 ? -3.936 6.295 0.034 1 98.63 252 MET A N 1
ATOM 1897 C CA . MET A 1 252 ? -5.05 6.332 -0.91 1 98.63 252 MET A CA 1
ATOM 1898 C C . MET A 1 252 ? -4.544 6.386 -2.347 1 98.63 252 MET A C 1
ATOM 1900 O O . MET A 1 252 ? -3.772 7.278 -2.705 1 98.63 252 MET A O 1
ATOM 1904 N N . ILE A 1 253 ? -4.948 5.448 -3.093 1 98.78 253 ILE A N 1
ATOM 1905 C CA . ILE A 1 253 ? -4.573 5.38 -4.502 1 98.78 253 ILE A CA 1
ATOM 1906 C C . ILE A 1 253 ? -5.78 5.718 -5.374 1 98.78 253 ILE A C 1
ATOM 1908 O O . ILE A 1 253 ? -6.704 4.912 -5.505 1 98.78 253 ILE A O 1
ATOM 1912 N N . GLY A 1 254 ? -5.723 6.882 -5.966 1 98.27 254 GLY A N 1
ATOM 1913 C CA . GLY A 1 254 ? -6.838 7.414 -6.733 1 98.27 254 GLY A CA 1
ATOM 1914 C C . GLY A 1 254 ? -6.815 6.994 -8.19 1 98.27 254 GLY A C 1
ATOM 1915 O O . GLY A 1 254 ? -5.819 7.203 -8.886 1 98.27 254 GLY A O 1
ATOM 1916 N N . CYS A 1 255 ? -7.97 6.461 -8.629 1 97.51 255 CYS A N 1
ATOM 1917 C CA . CYS A 1 255 ? -8.057 5.959 -9.996 1 97.51 255 CYS A CA 1
ATOM 1918 C C . CYS A 1 255 ? -9.343 6.425 -10.667 1 97.51 255 CYS A C 1
ATOM 1920 O O . CYS A 1 255 ? -10.337 6.697 -9.992 1 97.51 255 CYS A O 1
ATOM 1922 N N . TYR A 1 256 ? -9.242 6.525 -11.936 1 96.55 256 TYR A N 1
ATOM 1923 C CA . TYR A 1 256 ? -10.434 6.55 -12.777 1 96.55 256 TYR A CA 1
ATOM 1924 C C . TYR A 1 256 ? -10.75 5.16 -13.317 1 96.55 256 TYR A C 1
ATOM 1926 O O . TYR A 1 256 ? -9.841 4.376 -13.598 1 96.55 256 TYR A O 1
ATOM 1934 N N . CYS A 1 257 ? -12.017 4.873 -13.424 1 96.76 257 CYS A N 1
ATOM 1935 C CA . CYS A 1 257 ? -12.366 3.588 -14.018 1 96.76 257 CYS A CA 1
ATOM 1936 C C . CYS A 1 257 ? -13.618 3.706 -14.879 1 96.76 257 CYS A C 1
ATOM 1938 O O . CYS A 1 257 ? -14.484 4.54 -14.611 1 96.76 257 CYS A O 1
ATOM 1940 N N . GLU A 1 258 ? -13.657 2.912 -15.878 1 96.17 258 GLU A N 1
ATOM 1941 C CA . GLU A 1 258 ? -14.772 2.896 -16.821 1 96.17 258 GLU A CA 1
ATOM 1942 C C . GLU A 1 258 ? -15.857 1.92 -16.376 1 96.17 258 GLU A C 1
ATOM 1944 O O . GLU A 1 258 ? -15.614 0.715 -16.277 1 96.17 258 GLU A O 1
ATOM 1949 N N . ALA A 1 259 ? -17.063 2.447 -16.187 1 97.43 259 ALA A N 1
ATOM 1950 C CA . ALA A 1 259 ? -18.197 1.6 -15.828 1 97.43 259 ALA A CA 1
ATOM 1951 C C . ALA A 1 259 ? -18.816 0.957 -17.065 1 97.43 259 ALA A C 1
ATOM 1953 O O . ALA A 1 259 ? -19.319 1.655 -17.949 1 97.43 259 ALA A O 1
ATOM 1954 N N . LEU A 1 260 ? -18.835 -0.319 -17.071 1 97.02 260 LEU A N 1
ATOM 1955 C CA . LEU A 1 260 ? -19.408 -1.044 -18.2 1 97.02 260 LEU A CA 1
ATOM 1956 C C . LEU A 1 260 ? -20.898 -1.289 -17.987 1 97.02 260 LEU A C 1
ATOM 1958 O O . LEU A 1 260 ? -21.619 -1.613 -18.934 1 97.02 260 LEU A O 1
ATOM 1962 N N . THR A 1 261 ? -21.354 -1.226 -16.725 1 97.27 261 THR A N 1
ATOM 1963 C CA . THR A 1 261 ? -22.764 -1.302 -16.359 1 97.27 261 THR A CA 1
ATOM 1964 C C . THR A 1 261 ? -23.182 -0.072 -15.559 1 97.27 261 THR A C 1
ATOM 1966 O O . THR A 1 261 ? -22.332 0.66 -15.046 1 97.27 261 THR A O 1
ATOM 1969 N N . GLU A 1 262 ? -24.525 0.112 -15.461 1 95.25 262 GLU A N 1
ATOM 1970 C CA . GLU A 1 262 ? -24.94 1.365 -14.836 1 95.25 262 GLU A CA 1
ATOM 1971 C C . GLU A 1 262 ? -25.973 1.119 -13.74 1 95.25 262 GLU A C 1
ATOM 1973 O O . GLU A 1 262 ? -26.27 2.016 -12.948 1 95.25 262 GLU A O 1
ATOM 1978 N N . THR A 1 263 ? -26.52 -0.046 -13.715 1 96.6 263 THR A N 1
ATOM 1979 C CA . THR A 1 263 ? -27.499 -0.347 -12.676 1 96.6 263 THR A CA 1
ATOM 1980 C C . THR A 1 263 ? -26.817 -0.51 -11.321 1 96.6 263 THR A C 1
ATOM 1982 O O . THR A 1 263 ? -25.979 -1.398 -11.145 1 96.6 263 THR A O 1
ATOM 1985 N N . ILE A 1 264 ? -27.243 0.264 -10.398 1 97.02 264 ILE A N 1
ATOM 1986 C CA . ILE A 1 264 ? -26.595 0.308 -9.091 1 97.02 264 ILE A CA 1
ATOM 1987 C C . ILE A 1 264 ? -27.255 -0.701 -8.154 1 97.02 264 ILE A C 1
ATOM 1989 O O . ILE A 1 264 ? -28.483 -0.762 -8.062 1 97.02 264 ILE A O 1
ATOM 1993 N N . ARG A 1 265 ? -26.565 -1.482 -7.552 1 95.24 265 ARG A N 1
ATOM 1994 C CA . ARG A 1 265 ? -26.94 -2.323 -6.419 1 95.24 265 ARG A CA 1
ATOM 1995 C C . ARG A 1 265 ? -25.99 -2.116 -5.245 1 95.24 265 ARG A C 1
ATOM 1997 O O . ARG A 1 265 ? -24.812 -2.471 -5.322 1 95.24 265 ARG A O 1
ATOM 2004 N N . ILE A 1 266 ? -26.486 -1.541 -4.078 1 91.14 266 ILE A N 1
ATOM 2005 C CA . ILE A 1 266 ? -25.587 -1.16 -2.994 1 91.14 266 ILE A CA 1
ATOM 2006 C C . ILE A 1 266 ? -25.593 -2.241 -1.915 1 91.14 266 ILE A C 1
ATOM 2008 O O . ILE A 1 266 ? -26.576 -2.97 -1.763 1 91.14 266 ILE A O 1
ATOM 2012 N N . ASP A 1 267 ? -24.552 -2.299 -1.265 1 85.79 267 ASP A N 1
ATOM 2013 C CA . ASP A 1 267 ? -24.443 -3.18 -0.106 1 85.79 267 ASP A CA 1
ATOM 2014 C C . ASP A 1 267 ? -24.666 -2.409 1.193 1 85.79 267 ASP A C 1
ATOM 2016 O O . ASP A 1 267 ? -25.13 -1.268 1.172 1 85.79 267 ASP A O 1
ATOM 2020 N N . ASP A 1 268 ? -24.395 -3.044 2.296 1 83.42 268 ASP A N 1
ATOM 2021 C CA . ASP A 1 268 ? -24.69 -2.488 3.613 1 83.42 268 ASP A CA 1
ATOM 2022 C C . ASP A 1 268 ? -23.733 -1.348 3.955 1 83.42 268 ASP A C 1
ATOM 2024 O O . ASP A 1 268 ? -24.005 -0.551 4.855 1 83.42 268 ASP A O 1
ATOM 2028 N N . GLU A 1 269 ? -22.679 -1.237 3.259 1 82.87 269 GLU A N 1
ATOM 2029 C CA . GLU A 1 269 ? -21.668 -0.229 3.567 1 82.87 269 GLU A CA 1
ATOM 2030 C C . GLU A 1 269 ? -22.1 1.152 3.083 1 82.87 269 GLU A C 1
ATOM 2032 O O . GLU A 1 269 ? -21.641 2.17 3.604 1 82.87 269 GLU A O 1
ATOM 2037 N N . LEU A 1 270 ? -22.958 1.125 2.056 1 91.14 270 LEU A N 1
ATOM 2038 C CA . LEU A 1 270 ? -23.391 2.395 1.483 1 91.14 270 LEU A CA 1
ATOM 2039 C C . LEU A 1 270 ? -24.85 2.677 1.826 1 91.14 270 LEU A C 1
ATOM 2041 O O . LEU A 1 270 ? -25.678 1.763 1.835 1 91.14 270 LEU A O 1
ATOM 2045 N N . GLU A 1 271 ? -25.112 3.917 2.118 1 94.06 271 GLU A N 1
ATOM 2046 C CA . GLU A 1 271 ? -26.482 4.386 2.305 1 94.06 271 GLU A CA 1
ATOM 2047 C C . GLU A 1 271 ? -27.133 4.733 0.969 1 94.06 271 GLU A C 1
ATOM 2049 O O . GLU A 1 271 ? -28.345 4.578 0.805 1 94.06 271 GLU A O 1
ATOM 2054 N N . ASP A 1 272 ? -26.314 5.212 0.086 1 95.04 272 ASP A N 1
ATOM 2055 C CA . ASP A 1 272 ? -26.8 5.625 -1.227 1 95.04 272 ASP A CA 1
ATOM 2056 C C . ASP A 1 272 ? -25.66 5.682 -2.241 1 95.04 272 ASP A C 1
ATOM 2058 O O . ASP A 1 272 ? -24.488 5.728 -1.863 1 95.04 272 ASP A O 1
ATOM 2062 N N . ALA A 1 273 ? -25.976 5.528 -3.466 1 96.83 273 ALA A N 1
ATOM 2063 C CA . ALA A 1 273 ? -25.08 5.711 -4.605 1 96.83 273 ALA A CA 1
ATOM 2064 C C . ALA A 1 273 ? -25.841 6.225 -5.824 1 96.83 273 ALA A C 1
ATOM 2066 O O . ALA A 1 273 ? -26.962 5.788 -6.094 1 96.83 273 ALA A O 1
ATOM 2067 N N . ARG A 1 274 ? -25.181 7.188 -6.52 1 96.16 274 ARG A N 1
ATOM 2068 C CA . ARG A 1 274 ? -25.881 7.847 -7.617 1 96.16 274 ARG A CA 1
ATOM 2069 C C . ARG A 1 274 ? -24.918 8.21 -8.743 1 96.16 274 ARG A C 1
ATOM 2071 O O . ARG A 1 274 ? -23.73 8.436 -8.502 1 96.16 274 ARG A O 1
ATOM 2078 N N . TRP A 1 275 ? -25.589 8.175 -9.863 1 97.98 275 TRP A N 1
ATOM 2079 C CA . TRP A 1 275 ? -24.901 8.787 -10.995 1 97.98 275 TRP A CA 1
ATOM 2080 C C . TRP A 1 275 ? -25.136 10.294 -11.024 1 97.98 275 TRP A C 1
ATOM 2082 O O . TRP A 1 275 ? -26.276 10.753 -10.924 1 97.98 275 TRP A O 1
ATOM 2092 N N . PHE A 1 276 ? -24.097 11.039 -11.128 1 97.58 276 PHE A N 1
ATOM 2093 C CA . PHE A 1 276 ? -24.189 12.488 -11.269 1 97.58 276 PHE A CA 1
ATOM 2094 C C . PHE A 1 276 ? -23.694 12.93 -12.641 1 97.58 276 PHE A C 1
ATOM 2096 O O . PHE A 1 276 ? -22.66 12.456 -13.116 1 97.58 276 PHE A O 1
ATOM 2103 N N . THR A 1 277 ? -24.422 13.836 -13.237 1 96.78 277 THR A N 1
ATOM 2104 C CA . THR A 1 277 ? -23.973 14.39 -14.51 1 96.78 277 THR A CA 1
ATOM 2105 C C . THR A 1 277 ? -22.843 15.393 -14.295 1 96.78 277 THR A C 1
ATOM 2107 O O . THR A 1 277 ? -22.694 15.943 -13.202 1 96.78 277 THR A O 1
ATOM 2110 N N . ARG A 1 278 ? -22.096 15.56 -15.33 1 96.01 278 ARG A N 1
ATOM 2111 C CA . ARG A 1 278 ? -21.032 16.558 -15.283 1 96.01 278 ARG A CA 1
ATOM 2112 C C . ARG A 1 278 ? -21.587 17.935 -14.934 1 96.01 278 ARG A C 1
ATOM 2114 O O . ARG A 1 278 ? -20.957 18.695 -14.195 1 96.01 278 ARG A O 1
ATOM 2121 N N . GLY A 1 279 ? -22.742 18.23 -15.516 1 94.97 279 GLY A N 1
ATOM 2122 C CA . GLY A 1 279 ? -23.394 19.495 -15.217 1 94.97 279 GLY A CA 1
ATOM 2123 C C . GLY A 1 279 ? -23.744 19.654 -13.75 1 94.97 279 GLY A C 1
ATOM 2124 O O . GLY A 1 279 ? -23.544 20.723 -13.171 1 94.97 279 GLY A O 1
ATOM 2125 N N . GLU A 1 280 ? -24.279 18.635 -13.127 1 95.27 280 GLU A N 1
ATOM 2126 C CA . GLU A 1 280 ? -24.614 18.659 -11.706 1 95.27 280 GLU A CA 1
ATOM 2127 C C . GLU A 1 280 ? -23.37 18.883 -10.85 1 95.27 280 GLU A C 1
ATOM 2129 O O . GLU A 1 280 ? -23.399 19.666 -9.898 1 95.27 280 GLU A O 1
ATOM 2134 N N . VAL A 1 281 ? -22.318 18.242 -11.198 1 96.02 281 VAL A N 1
ATOM 2135 C CA . VAL A 1 281 ? -21.069 18.366 -10.453 1 96.02 281 VAL A CA 1
ATOM 2136 C C . VAL A 1 281 ? -20.535 19.792 -10.574 1 96.02 281 VAL A C 1
ATOM 2138 O O . VAL A 1 281 ? -20.145 20.402 -9.576 1 96.02 281 VAL A O 1
ATOM 2141 N N . ARG A 1 282 ? -20.556 20.307 -11.769 1 95.03 282 ARG A N 1
ATOM 2142 C CA . ARG A 1 282 ? -20.057 21.661 -11.99 1 95.03 282 ARG A CA 1
ATOM 2143 C C . ARG A 1 282 ? -20.865 22.679 -11.193 1 95.03 282 ARG A C 1
ATOM 2145 O O . ARG A 1 282 ? -20.307 23.637 -10.654 1 95.03 282 ARG A O 1
ATOM 2152 N N . LYS A 1 283 ? -22.128 22.44 -11.122 1 94.6 283 LYS A N 1
ATOM 2153 C CA . LYS A 1 283 ? -22.988 23.328 -10.345 1 94.6 283 LYS A CA 1
ATOM 2154 C C . LYS A 1 283 ? -22.567 23.357 -8.879 1 94.6 283 LYS A C 1
ATOM 2156 O O . LYS A 1 283 ? -22.52 24.424 -8.262 1 94.6 283 LYS A O 1
ATOM 2161 N N . VAL A 1 284 ? -22.251 22.249 -8.353 1 93.6 284 VAL A N 1
ATOM 2162 C CA . VAL A 1 284 ? -21.85 22.136 -6.955 1 93.6 284 VAL A CA 1
ATOM 2163 C C . VAL A 1 284 ? -20.472 22.765 -6.76 1 93.6 284 VAL A C 1
ATOM 2165 O O . VAL A 1 284 ? -20.246 23.49 -5.788 1 93.6 284 VAL A O 1
ATOM 2168 N N . LEU A 1 285 ? -19.557 22.489 -7.681 1 90.6 285 LEU A N 1
ATOM 2169 C CA . LEU A 1 285 ? -18.2 23.016 -7.591 1 90.6 285 LEU A CA 1
ATOM 2170 C C . LEU A 1 285 ? -18.201 24.538 -7.676 1 90.6 285 LEU A C 1
ATOM 2172 O O . LEU A 1 285 ? -17.332 25.197 -7.101 1 90.6 285 LEU A O 1
ATOM 2176 N N . ASP A 1 286 ? -19.223 25.076 -8.313 1 89.49 286 ASP A N 1
ATOM 2177 C CA . ASP A 1 286 ? -19.355 26.521 -8.471 1 89.49 286 ASP A CA 1
ATOM 2178 C C . ASP A 1 286 ? -20.13 27.132 -7.306 1 89.49 286 ASP A C 1
ATOM 2180 O O . ASP A 1 286 ? -20.433 28.327 -7.314 1 89.49 286 ASP A O 1
ATOM 2184 N N . GLY A 1 287 ? -20.452 26.326 -6.377 1 86.54 287 GLY A N 1
ATOM 2185 C CA . GLY A 1 287 ? -21.173 26.824 -5.217 1 86.54 287 GLY A CA 1
ATOM 2186 C C . GLY A 1 287 ? -22.661 26.986 -5.463 1 86.54 287 GLY A C 1
ATOM 2187 O O . GLY A 1 287 ? -23.343 27.703 -4.728 1 86.54 287 GLY A O 1
ATOM 2188 N N . ARG A 1 288 ? -23.158 26.489 -6.562 1 86.02 288 ARG A N 1
ATOM 2189 C CA . ARG A 1 288 ? -24.563 26.633 -6.932 1 86.02 288 ARG A CA 1
ATOM 2190 C C . ARG A 1 288 ? -25.333 25.342 -6.671 1 86.02 288 ARG A C 1
ATOM 2192 O O . ARG A 1 288 ? -26.423 25.144 -7.211 1 86.02 288 ARG A O 1
ATOM 2199 N N . GLY A 1 289 ? -24.69 24.436 -6.09 1 77.46 289 GLY A N 1
ATOM 2200 C CA . GLY A 1 289 ? -25.34 23.17 -5.792 1 77.46 289 GLY A CA 1
ATOM 2201 C C . GLY A 1 289 ? -26.35 23.268 -4.664 1 77.46 289 GLY A C 1
ATOM 2202 O O . GLY A 1 289 ? -26.349 24.241 -3.906 1 77.46 289 GLY A O 1
ATOM 2203 N N . GLY A 1 290 ? -27.315 22.401 -4.653 1 80.19 290 GLY A N 1
ATOM 2204 C CA . GLY A 1 290 ? -28.253 22.291 -3.547 1 80.19 290 GLY A CA 1
ATOM 2205 C C . GLY A 1 290 ? -27.689 21.536 -2.359 1 80.19 290 GLY A C 1
ATOM 2206 O O . GLY A 1 290 ? -26.506 21.191 -2.34 1 80.19 290 GLY A O 1
ATOM 2207 N N . ASP A 1 291 ? -28.491 21.397 -1.333 1 82.52 291 ASP A N 1
ATOM 2208 C CA . ASP A 1 291 ? -28.09 20.753 -0.085 1 82.52 291 ASP A CA 1
ATOM 2209 C C . ASP A 1 291 ? -28.019 19.237 -0.248 1 82.52 291 ASP A C 1
ATOM 2211 O O . ASP A 1 291 ? -27.467 18.541 0.607 1 82.52 291 ASP A O 1
ATOM 2215 N N . ASP A 1 292 ? -28.392 18.802 -1.373 1 87.42 292 ASP A N 1
ATOM 2216 C CA . ASP A 1 292 ? -28.535 17.36 -1.55 1 87.42 292 ASP A CA 1
ATOM 2217 C C . ASP A 1 292 ? -27.251 16.745 -2.102 1 87.42 292 ASP A C 1
ATOM 2219 O O . ASP A 1 292 ? -27.108 15.521 -2.138 1 87.42 292 ASP A O 1
ATOM 2223 N N . PHE A 1 293 ? -26.356 17.543 -2.497 1 92.82 293 PHE A N 1
ATOM 2224 C CA . PHE A 1 293 ? -25.088 17.064 -3.033 1 92.82 293 PHE A CA 1
ATOM 2225 C C . PHE A 1 293 ? -23.945 17.986 -2.626 1 92.82 293 PHE A C 1
ATOM 2227 O O . PHE A 1 293 ? -23.861 19.123 -3.093 1 92.82 293 PHE A O 1
ATOM 2234 N N . LYS A 1 294 ? -23.124 17.491 -1.747 1 93.32 294 LYS A N 1
ATOM 2235 C CA . LYS A 1 294 ? -21.919 18.182 -1.3 1 93.32 294 LYS A CA 1
ATOM 2236 C C . LYS A 1 294 ? -20.671 17.352 -1.587 1 93.32 294 LYS A C 1
ATOM 2238 O O . LYS A 1 294 ? -20.686 16.128 -1.442 1 93.32 294 LYS A O 1
ATOM 2243 N N . MET A 1 295 ? -19.652 18.063 -1.902 1 92.63 295 MET A N 1
ATOM 2244 C CA . MET A 1 295 ? -18.383 17.417 -2.223 1 92.63 295 MET A CA 1
ATOM 2245 C C . MET A 1 295 ? -17.482 17.346 -0.995 1 92.63 295 MET A C 1
ATOM 2247 O O . MET A 1 295 ? -17.615 18.155 -0.075 1 92.63 295 MET A O 1
ATOM 2251 N N . PRO A 1 296 ? -16.563 16.379 -1.023 1 91.93 296 PRO A N 1
ATOM 2252 C CA . PRO A 1 296 ? -15.533 16.404 0.018 1 91.93 296 PRO A CA 1
ATOM 2253 C C . PRO A 1 296 ? -14.649 17.646 -0.056 1 91.93 296 PRO A C 1
ATOM 2255 O O . PRO A 1 296 ? -14.663 18.36 -1.062 1 91.93 296 PRO A O 1
ATOM 2258 N N . PRO A 1 297 ? -13.926 17.887 1.001 1 90.9 297 PRO A N 1
ATOM 2259 C CA . PRO A 1 297 ? -13.042 19.055 1.001 1 90.9 297 PRO A CA 1
ATOM 2260 C C . PRO A 1 297 ? -12.017 19.019 -0.13 1 90.9 297 PRO A C 1
ATOM 2262 O O . PRO A 1 297 ? -11.662 17.94 -0.612 1 90.9 297 PRO A O 1
ATOM 2265 N N . ARG A 1 298 ? -11.505 20.12 -0.663 1 88.36 298 ARG A N 1
ATOM 2266 C CA . ARG A 1 298 ? -10.639 20.296 -1.824 1 88.36 298 ARG A CA 1
ATOM 2267 C C . ARG A 1 298 ? -9.355 19.486 -1.677 1 88.36 298 ARG A C 1
ATOM 2269 O O . ARG A 1 298 ? -8.798 19.01 -2.668 1 88.36 298 ARG A O 1
ATOM 2276 N N . GLY A 1 299 ? -8.786 19.249 -0.603 1 91.82 299 GLY A N 1
ATOM 2277 C CA . GLY A 1 299 ? -7.533 18.533 -0.421 1 91.82 299 GLY A CA 1
ATOM 2278 C C . GLY A 1 299 ? -7.706 17.027 -0.387 1 91.82 299 GLY A C 1
ATOM 2279 O O . GLY A 1 299 ? -6.727 16.282 -0.469 1 91.82 299 GLY A O 1
ATOM 2280 N N . ALA A 1 300 ? -8.957 16.609 -0.386 1 95.57 300 ALA A N 1
ATOM 2281 C CA . ALA A 1 300 ? -9.225 15.174 -0.421 1 95.57 300 ALA A CA 1
ATOM 2282 C C . ALA A 1 300 ? -9.066 14.621 -1.835 1 95.57 300 ALA A C 1
ATOM 2284 O O . ALA A 1 300 ? -9.5 15.246 -2.805 1 95.57 300 ALA A O 1
ATOM 2285 N N . ILE A 1 301 ? -8.487 13.471 -1.95 1 97.61 301 ILE A N 1
ATOM 2286 C CA . ILE A 1 301 ? -8.208 12.884 -3.256 1 97.61 301 ILE A CA 1
ATOM 2287 C C . ILE A 1 301 ? -9.519 12.626 -3.995 1 97.61 301 ILE A C 1
ATOM 2289 O O . ILE A 1 301 ? -9.58 12.744 -5.222 1 97.61 301 ILE A O 1
ATOM 2293 N N . ALA A 1 302 ? -10.602 12.313 -3.327 1 97.71 302 ALA A N 1
ATOM 2294 C CA . ALA A 1 302 ? -11.907 12.168 -3.969 1 97.71 302 ALA A CA 1
ATOM 2295 C C . ALA A 1 302 ? -12.312 13.453 -4.684 1 97.71 302 ALA A C 1
ATOM 2297 O O . ALA A 1 302 ? -12.777 13.416 -5.826 1 97.71 302 ALA A O 1
ATOM 2298 N N . SER A 1 303 ? -12.159 14.577 -3.976 1 96.63 303 SER A N 1
ATOM 2299 C CA . SER A 1 303 ? -12.463 15.874 -4.57 1 96.63 303 SER A CA 1
ATOM 2300 C C . SER A 1 303 ? -11.592 16.139 -5.794 1 96.63 303 SER A C 1
ATOM 2302 O O . SER A 1 303 ? -12.072 16.66 -6.803 1 96.63 303 SER A O 1
ATOM 2304 N N . LEU A 1 304 ? -10.357 15.815 -5.693 1 96.3 304 LEU A N 1
ATOM 2305 C CA . LEU A 1 304 ? -9.433 15.988 -6.808 1 96.3 304 LEU A CA 1
ATOM 2306 C C . LEU A 1 304 ? -9.899 15.199 -8.027 1 96.3 304 LEU A C 1
ATOM 2308 O O . LEU A 1 304 ? -9.912 15.723 -9.144 1 96.3 304 LEU A O 1
ATOM 2312 N N . LEU A 1 305 ? -10.251 13.945 -7.846 1 97.01 305 LEU A N 1
ATOM 2313 C CA . LEU A 1 305 ? -10.714 13.094 -8.937 1 97.01 305 LEU A CA 1
ATOM 2314 C C . LEU A 1 305 ? -11.938 13.698 -9.616 1 97.01 305 LEU A C 1
ATOM 2316 O O . LEU A 1 305 ? -11.99 13.79 -10.845 1 97.01 305 LEU A O 1
ATOM 2320 N N . VAL A 1 306 ? -12.88 14.122 -8.823 1 96.95 306 VAL A N 1
ATOM 2321 C CA . VAL A 1 306 ? -14.144 14.633 -9.343 1 96.95 306 VAL A CA 1
ATOM 2322 C C . VAL A 1 306 ? -13.909 15.961 -10.06 1 96.95 306 VAL A C 1
ATOM 2324 O O . VAL A 1 306 ? -14.407 16.172 -11.169 1 96.95 306 VAL A O 1
ATOM 2327 N N . ARG A 1 307 ? -13.165 16.826 -9.442 1 95.36 307 ARG A N 1
ATOM 2328 C CA . ARG A 1 307 ? -12.894 18.14 -10.016 1 95.36 307 ARG A CA 1
ATOM 2329 C C . ARG A 1 307 ? -12.164 18.015 -11.349 1 95.36 307 ARG A C 1
ATOM 2331 O O . ARG A 1 307 ? -12.499 18.707 -12.313 1 95.36 307 ARG A O 1
ATOM 2338 N N . ASN A 1 308 ? -11.147 17.196 -11.371 1 93.67 308 ASN A N 1
ATOM 2339 C CA . ASN A 1 308 ? -10.392 17.016 -12.606 1 93.67 308 ASN A CA 1
ATOM 2340 C C . ASN A 1 308 ? -11.256 16.415 -13.71 1 93.67 308 ASN A C 1
ATOM 2342 O O . ASN A 1 308 ? -11.163 16.823 -14.869 1 93.67 308 ASN A O 1
ATOM 2346 N N . TRP A 1 309 ? -12.069 15.484 -13.379 1 95.05 309 TRP A N 1
ATOM 2347 C CA . TRP A 1 309 ? -12.998 14.9 -14.341 1 95.05 309 TRP A CA 1
ATOM 2348 C C . TRP A 1 309 ? -13.961 15.954 -14.878 1 95.05 309 TRP A C 1
ATOM 2350 O O . TRP A 1 309 ? -14.185 16.04 -16.087 1 95.05 309 TRP A O 1
ATOM 2360 N N . ALA A 1 310 ? -14.509 16.725 -13.995 1 94.76 310 ALA A N 1
ATOM 2361 C CA . ALA A 1 310 ? -15.484 17.744 -14.375 1 94.76 310 ALA A CA 1
ATOM 2362 C C . ALA A 1 310 ? -14.855 18.79 -15.29 1 94.76 310 ALA A C 1
ATOM 2364 O O . ALA A 1 310 ? -15.519 19.324 -16.182 1 94.76 310 ALA A O 1
ATOM 2365 N N . ALA A 1 311 ? -13.611 19.029 -15.085 1 90.26 311 ALA A N 1
ATOM 2366 C CA . ALA A 1 311 ? -12.905 20.053 -15.851 1 90.26 311 ALA A CA 1
ATOM 2367 C C . ALA A 1 311 ? -12.5 19.528 -17.225 1 90.26 311 ALA A C 1
ATOM 2369 O O . ALA A 1 311 ? -12.336 20.304 -18.17 1 90.26 311 ALA A O 1
ATOM 2370 N N . ALA A 1 312 ? -12.09 18.284 -17.439 1 83.66 312 ALA A N 1
ATOM 2371 C CA . ALA A 1 312 ? -11.579 17.692 -18.673 1 83.66 312 ALA A CA 1
ATOM 2372 C C . ALA A 1 312 ? -12.681 17.577 -19.723 1 83.66 312 ALA A C 1
ATOM 2374 O O . ALA A 1 312 ? -12.4 17.388 -20.909 1 83.66 312 ALA A O 1
ATOM 2375 N N . GLY A 1 313 ? -13.889 17.753 -19.47 1 70.6 313 GLY A N 1
ATOM 2376 C CA . GLY A 1 313 ? -14.96 17.681 -20.451 1 70.6 313 GLY A CA 1
ATOM 2377 C C . GLY A 1 313 ? -15.642 19.015 -20.69 1 70.6 313 GLY A C 1
ATOM 2378 O O . GLY A 1 313 ? -15.438 19.966 -19.933 1 70.6 313 GLY A O 1
ATOM 2379 N N . MET B 1 1 ? -12.017 15.809 -25.791 1 34.89 1 MET B N 1
ATOM 2380 C CA . MET B 1 1 ? -12.281 15.22 -24.482 1 34.89 1 MET B CA 1
ATOM 2381 C C . MET B 1 1 ? -11.088 14.4 -24.003 1 34.89 1 MET B C 1
ATOM 2383 O O . MET B 1 1 ? -10.692 13.433 -24.656 1 34.89 1 MET B O 1
ATOM 2387 N N . ALA B 1 2 ? -10.257 14.963 -23.282 1 49.98 2 ALA B N 1
ATOM 2388 C CA . ALA B 1 2 ? -9.042 14.229 -22.94 1 49.98 2 ALA B CA 1
ATOM 2389 C C . ALA B 1 2 ? -9.372 12.829 -22.429 1 49.98 2 ALA B C 1
ATOM 2391 O O . ALA B 1 2 ? -10.248 12.663 -21.578 1 49.98 2 ALA B O 1
ATOM 2392 N N . ASP B 1 3 ? -9.336 11.837 -23.278 1 64.19 3 ASP B N 1
ATOM 2393 C CA . ASP B 1 3 ? -9.558 10.44 -22.919 1 64.19 3 ASP B CA 1
ATOM 2394 C C . ASP B 1 3 ? -8.918 10.111 -21.572 1 64.19 3 ASP B C 1
ATOM 2396 O O . ASP B 1 3 ? -7.692 10.085 -21.452 1 64.19 3 ASP B O 1
ATOM 2400 N N . LEU B 1 4 ? -9.813 10.164 -20.538 1 72.62 4 LEU B N 1
ATOM 2401 C CA . LEU B 1 4 ? -9.381 9.854 -19.18 1 72.62 4 LEU B CA 1
ATOM 2402 C C . LEU B 1 4 ? -8.565 8.566 -19.15 1 72.62 4 LEU B C 1
ATOM 2404 O O . LEU B 1 4 ? -7.772 8.35 -18.23 1 72.62 4 LEU B O 1
ATOM 2408 N N . PHE B 1 5 ? -8.812 7.79 -20.266 1 72.3 5 PHE B N 1
ATOM 2409 C CA . PHE B 1 5 ? -8.207 6.463 -20.267 1 72.3 5 PHE B CA 1
ATOM 2410 C C . PHE B 1 5 ? -7.178 6.337 -21.384 1 72.3 5 PHE B C 1
ATOM 2412 O O . PHE B 1 5 ? -6.803 5.227 -21.767 1 72.3 5 PHE B O 1
ATOM 2419 N N . SER B 1 6 ? -6.869 7.382 -22.037 1 63.31 6 SER B N 1
ATOM 2420 C CA . SER B 1 6 ? -5.96 7.356 -23.178 1 63.31 6 SER B CA 1
ATOM 2421 C C . SER B 1 6 ? -4.689 6.578 -22.854 1 63.31 6 SER B C 1
ATOM 2423 O O . SER B 1 6 ? -4.156 5.866 -23.708 1 63.31 6 SER B O 1
ATOM 2425 N N . ASP B 1 7 ? -4.4 6.585 -21.608 1 59.75 7 ASP B N 1
ATOM 2426 C CA . ASP B 1 7 ? -3.148 5.935 -21.232 1 59.75 7 ASP B CA 1
ATOM 2427 C C . ASP B 1 7 ? -3.405 4.563 -20.614 1 59.75 7 ASP B C 1
ATOM 2429 O O . ASP B 1 7 ? -2.467 3.87 -20.214 1 59.75 7 ASP B O 1
ATOM 2433 N N . ALA B 1 8 ? -4.677 4.348 -20.597 1 60.87 8 ALA B N 1
ATOM 2434 C CA . ALA B 1 8 ? -5.001 3.029 -20.061 1 60.87 8 ALA B CA 1
ATOM 2435 C C . ALA B 1 8 ? -4.997 1.973 -21.163 1 60.87 8 ALA B C 1
ATOM 2437 O O . ALA B 1 8 ? -5.958 1.861 -21.927 1 60.87 8 ALA B O 1
ATOM 2438 N N . ALA B 1 9 ? -3.841 1.338 -21.374 1 66.22 9 ALA B N 1
ATOM 2439 C CA . ALA B 1 9 ? -3.659 0.287 -22.372 1 66.22 9 ALA B CA 1
ATOM 2440 C C . ALA B 1 9 ? -4.604 -0.883 -22.114 1 66.22 9 ALA B C 1
ATOM 2442 O O . ALA B 1 9 ? -5.037 -1.101 -20.98 1 66.22 9 ALA B O 1
ATOM 2443 N N . ALA B 1 10 ? -5.24 -1.423 -23.134 1 69.25 10 ALA B N 1
ATOM 2444 C CA . ALA B 1 10 ? -5.947 -2.699 -23.067 1 69.25 10 ALA B CA 1
ATOM 2445 C C . ALA B 1 10 ? -5.181 -3.79 -23.809 1 69.25 10 ALA B C 1
ATOM 2447 O O . ALA B 1 10 ? -4.973 -3.696 -25.021 1 69.25 10 ALA B O 1
ATOM 2448 N N . PRO B 1 11 ? -4.716 -4.816 -22.985 1 81.03 11 PRO B N 1
ATOM 2449 C CA . PRO B 1 11 ? -4.865 -5.01 -21.54 1 81.03 11 PRO B CA 1
ATOM 2450 C C . PRO B 1 11 ? -3.976 -4.075 -20.725 1 81.03 11 PRO B C 1
ATOM 2452 O O . PRO B 1 11 ? -2.939 -3.62 -21.214 1 81.03 11 PRO B O 1
ATOM 2455 N N . GLU B 1 12 ? -4.469 -3.84 -19.549 1 89.21 12 GLU B N 1
ATOM 2456 C CA . GLU B 1 12 ? -3.636 -3.078 -18.622 1 89.21 12 GLU B CA 1
ATOM 2457 C C . GLU B 1 12 ? -2.287 -3.758 -18.407 1 89.21 12 GLU B C 1
ATOM 2459 O O . GLU B 1 12 ? -2.208 -4.986 -18.335 1 89.21 12 GLU B O 1
ATOM 2464 N N . PRO B 1 13 ? -1.265 -2.952 -18.297 1 93.47 13 PRO B N 1
ATOM 2465 C CA . PRO B 1 13 ? 0.063 -3.528 -18.077 1 93.47 13 PRO B CA 1
ATOM 2466 C C . PRO B 1 13 ? 0.115 -4.441 -16.854 1 93.47 13 PRO B C 1
ATOM 2468 O O . PRO B 1 13 ? 0.824 -5.45 -16.862 1 93.47 13 PRO B O 1
ATOM 2471 N N . SER B 1 14 ? -0.645 -4.167 -15.851 1 96.56 14 SER B N 1
ATOM 2472 C CA . SER B 1 14 ? -0.657 -4.966 -14.63 1 96.56 14 SER B CA 1
ATOM 2473 C C . SER B 1 14 ? -1.078 -6.404 -14.915 1 96.56 14 SER B C 1
ATOM 2475 O O . SER B 1 14 ? -0.651 -7.33 -14.223 1 96.56 14 SER B O 1
ATOM 2477 N N . ALA B 1 15 ? -1.901 -6.622 -15.902 1 94.43 15 ALA B N 1
ATOM 2478 C CA . ALA B 1 15 ? -2.415 -7.947 -16.241 1 94.43 15 ALA B CA 1
ATOM 2479 C C . ALA B 1 15 ? -1.316 -8.827 -16.829 1 94.43 15 ALA B C 1
ATOM 2481 O O . ALA B 1 15 ? -1.481 -10.044 -16.942 1 94.43 15 ALA B O 1
ATOM 2482 N N . LEU B 1 16 ? -0.207 -8.203 -17.192 1 93.84 16 LEU B N 1
ATOM 2483 C CA . LEU B 1 16 ? 0.872 -8.92 -17.863 1 93.84 16 LEU B CA 1
ATOM 2484 C C . LEU B 1 16 ? 1.947 -9.342 -16.867 1 93.84 16 LEU B C 1
ATOM 2486 O O . LEU B 1 16 ? 2.944 -9.959 -17.248 1 93.84 16 LEU B O 1
ATOM 2490 N N . THR B 1 17 ? 1.736 -9.05 -15.614 1 95.85 17 THR B N 1
ATOM 2491 C CA . THR B 1 17 ? 2.715 -9.411 -14.594 1 95.85 17 THR B CA 1
ATOM 2492 C C . THR B 1 17 ? 2.362 -10.752 -13.957 1 95.85 17 THR B C 1
ATOM 2494 O O . THR B 1 17 ? 1.212 -11.191 -14.019 1 95.85 17 THR B O 1
ATOM 2497 N N . GLY B 1 18 ? 3.375 -11.35 -13.411 1 95.29 18 GLY B N 1
ATOM 2498 C CA . GLY B 1 18 ? 3.132 -12.55 -12.626 1 95.29 18 GLY B CA 1
ATOM 2499 C C . GLY B 1 18 ? 2.207 -12.313 -11.447 1 95.29 18 GLY B C 1
ATOM 2500 O O . GLY B 1 18 ? 2.145 -11.204 -10.913 1 95.29 18 GLY B O 1
ATOM 2501 N N . PHE B 1 19 ? 1.383 -13.33 -11.075 1 96.97 19 PHE B N 1
ATOM 2502 C CA . PHE B 1 19 ? 0.549 -13.381 -9.88 1 96.97 19 PHE B CA 1
ATOM 2503 C C . PHE B 1 19 ? -0.683 -12.499 -10.041 1 96.97 19 PHE B C 1
ATOM 2505 O O . PHE B 1 19 ? -1.487 -12.372 -9.116 1 96.97 19 PHE B O 1
ATOM 2512 N N . ALA B 1 20 ? -0.867 -11.83 -11.16 1 95.86 20 ALA B N 1
ATOM 2513 C CA . ALA B 1 20 ? -1.964 -10.884 -11.345 1 95.86 20 ALA B CA 1
ATOM 2514 C C . ALA B 1 20 ? -3.214 -11.589 -11.864 1 95.86 20 ALA B C 1
ATOM 2516 O O . ALA B 1 20 ? -4.27 -10.967 -12.008 1 95.86 20 ALA B O 1
ATOM 2517 N N . GLY B 1 21 ? -3.143 -12.867 -12.103 1 95.96 21 GLY B N 1
ATOM 2518 C CA . GLY B 1 21 ? -4.193 -13.549 -12.843 1 95.96 21 GLY B CA 1
ATOM 2519 C C . GLY B 1 21 ? -5.239 -14.185 -11.947 1 95.96 21 GLY B C 1
ATOM 2520 O O . GLY B 1 21 ? -5.943 -15.107 -12.364 1 95.96 21 GLY B O 1
ATOM 2521 N N . ASN B 1 22 ? -5.348 -13.753 -10.677 1 96.82 22 ASN B N 1
ATOM 2522 C CA . ASN B 1 22 ? -6.346 -14.303 -9.766 1 96.82 22 ASN B CA 1
ATOM 2523 C C . ASN B 1 22 ? -7.764 -13.986 -10.233 1 96.82 22 ASN B C 1
ATOM 2525 O O . ASN B 1 22 ? -8.11 -12.821 -10.436 1 96.82 22 ASN B O 1
ATOM 2529 N N . ARG B 1 23 ? -8.637 -15.005 -10.328 1 94.8 23 ARG B N 1
ATOM 2530 C CA . ARG B 1 23 ? -9.985 -14.808 -10.85 1 94.8 23 ARG B CA 1
ATOM 2531 C C . ARG B 1 23 ? -11.035 -15.15 -9.798 1 94.8 23 ARG B C 1
ATOM 2533 O O . ARG B 1 23 ? -12.233 -15.163 -10.09 1 94.8 23 ARG B O 1
ATOM 2540 N N . LEU B 1 24 ? -10.611 -15.454 -8.631 1 97.39 24 LEU B N 1
ATOM 2541 C CA . LEU B 1 24 ? -11.53 -15.892 -7.587 1 97.39 24 LEU B CA 1
ATOM 2542 C C . LEU B 1 24 ? -12.446 -14.751 -7.155 1 97.39 24 LEU B C 1
ATOM 2544 O O . LEU B 1 24 ? -12.004 -13.606 -7.036 1 97.39 24 LEU B O 1
ATOM 2548 N N . GLN B 1 25 ? -13.663 -15.134 -6.95 1 95.65 25 GLN B N 1
ATOM 2549 C CA . GLN B 1 25 ? -14.586 -14.217 -6.29 1 95.65 25 GLN B CA 1
ATOM 2550 C C . GLN B 1 25 ? -14.402 -14.246 -4.776 1 95.65 25 GLN B C 1
ATOM 2552 O O . GLN B 1 25 ? -14.731 -15.239 -4.124 1 95.65 25 GLN B O 1
ATOM 2557 N N . ARG B 1 26 ? -13.989 -13.219 -4.255 1 94.94 26 ARG B N 1
ATOM 2558 C CA . ARG B 1 26 ? -13.569 -13.214 -2.857 1 94.94 26 ARG B CA 1
ATOM 2559 C C . ARG B 1 26 ? -14.764 -13.032 -1.927 1 94.94 26 ARG B C 1
ATOM 2561 O O . ARG B 1 26 ? -14.74 -13.486 -0.781 1 94.94 26 ARG B O 1
ATOM 2568 N N . TRP B 1 27 ? -15.826 -12.373 -2.355 1 90.4 27 TRP B N 1
ATOM 2569 C CA . TRP B 1 27 ? -17.029 -12.095 -1.578 1 90.4 27 TRP B CA 1
ATOM 2570 C C . TRP B 1 27 ? -16.672 -11.619 -0.174 1 90.4 27 TRP B C 1
ATOM 2572 O O . TRP B 1 27 ? -17.171 -12.158 0.817 1 90.4 27 TRP B O 1
ATOM 2582 N N . SER B 1 28 ? -15.806 -10.684 -0.13 1 90.5 28 SER B N 1
ATOM 2583 C CA . SER B 1 28 ? -15.299 -10.182 1.142 1 90.5 28 SER B CA 1
ATOM 2584 C C . SER B 1 28 ? -16.435 -9.71 2.043 1 90.5 28 SER B C 1
ATOM 2586 O O . SER B 1 28 ? -16.357 -9.836 3.267 1 90.5 28 SER B O 1
ATOM 2588 N N . GLU B 1 29 ? -17.486 -9.248 1.478 1 87.8 29 GLU B N 1
ATOM 2589 C CA . GLU B 1 29 ? -18.61 -8.671 2.209 1 87.8 29 GLU B CA 1
ATOM 2590 C C . GLU B 1 29 ? -19.457 -9.758 2.866 1 87.8 29 GLU B C 1
ATOM 2592 O O . GLU B 1 29 ? -20.282 -9.468 3.735 1 87.8 29 GLU B O 1
ATOM 2597 N N . LYS B 1 30 ? -19.202 -10.979 2.548 1 90.64 30 LYS B N 1
ATOM 2598 C CA . LYS B 1 30 ? -20.032 -12.075 3.038 1 90.64 30 LYS B CA 1
ATOM 2599 C C . LYS B 1 30 ? -19.263 -12.95 4.024 1 90.64 30 LYS B C 1
ATOM 2601 O O . LYS B 1 30 ? -19.811 -13.91 4.569 1 90.64 30 LYS B O 1
ATOM 2606 N N . ARG B 1 31 ? -18.048 -12.632 4.258 1 94.89 31 ARG B N 1
ATOM 2607 C CA . ARG B 1 31 ? -17.229 -13.479 5.119 1 94.89 31 ARG B CA 1
ATOM 2608 C C . ARG B 1 31 ? -17.726 -13.439 6.56 1 94.89 31 ARG B C 1
ATOM 2610 O O . ARG B 1 31 ? -18.123 -12.383 7.056 1 94.89 31 ARG B O 1
ATOM 2617 N N . SER B 1 32 ? -17.694 -14.59 7.187 1 95.01 32 SER B N 1
ATOM 2618 C CA . SER B 1 32 ? -18.124 -14.76 8.571 1 95.01 32 SER B CA 1
ATOM 2619 C C . SER B 1 32 ? -17.353 -15.884 9.255 1 95.01 32 SER B C 1
ATOM 2621 O O . SER B 1 32 ? -16.449 -16.475 8.661 1 95.01 32 SER B O 1
ATOM 2623 N N . GLU B 1 33 ? -17.761 -16.203 10.416 1 93.91 33 GLU B N 1
ATOM 2624 C CA . GLU B 1 33 ? -17.108 -17.242 11.207 1 93.91 33 GLU B CA 1
ATOM 2625 C C . GLU B 1 33 ? -17.41 -18.631 10.651 1 93.91 33 GLU B C 1
ATOM 2627 O O . GLU B 1 33 ? -16.689 -19.589 10.935 1 93.91 33 GLU B O 1
ATOM 2632 N N . THR B 1 34 ? -18.396 -18.757 9.866 1 96 34 THR B N 1
ATOM 2633 C CA . THR B 1 34 ? -18.781 -20.07 9.36 1 96 34 THR B CA 1
ATOM 2634 C C . THR B 1 34 ? -18.247 -20.282 7.946 1 96 34 THR B C 1
ATOM 2636 O O . THR B 1 34 ? -18.355 -21.379 7.394 1 96 34 THR B O 1
ATOM 2639 N N . SER B 1 35 ? -17.646 -19.258 7.375 1 97.15 35 SER B N 1
ATOM 2640 C CA . SER B 1 35 ? -17.256 -19.305 5.969 1 97.15 35 SER B CA 1
ATOM 2641 C C . SER B 1 35 ? -16.296 -20.458 5.699 1 97.15 35 SER B C 1
ATOM 2643 O O . SER B 1 35 ? -16.469 -21.204 4.734 1 97.15 35 SER B O 1
ATOM 2645 N N . VAL B 1 36 ? -15.313 -20.66 6.571 1 97.94 36 VAL B N 1
ATOM 2646 C CA . VAL B 1 36 ? -14.287 -21.669 6.328 1 97.94 36 VAL B CA 1
ATOM 2647 C C . VAL B 1 36 ? -14.865 -23.062 6.564 1 97.94 36 VAL B C 1
ATOM 2649 O O . VAL B 1 36 ? -14.767 -23.937 5.7 1 97.94 36 VAL B O 1
ATOM 2652 N N . PRO B 1 37 ? -15.566 -23.276 7.687 1 97.74 37 PRO B N 1
ATOM 2653 C CA . PRO B 1 37 ? -16.169 -24.598 7.875 1 97.74 37 PRO B CA 1
ATOM 2654 C C . PRO B 1 37 ? -17.132 -24.972 6.751 1 97.74 37 PRO B C 1
ATOM 2656 O O . PRO B 1 37 ? -17.152 -26.123 6.308 1 97.74 37 PRO B O 1
ATOM 2659 N N . GLU B 1 38 ? -17.93 -24.051 6.293 1 97.82 38 GLU B N 1
ATOM 2660 C CA . GLU B 1 38 ? -18.867 -24.313 5.205 1 97.82 38 GLU B CA 1
ATOM 2661 C C . GLU B 1 38 ? -18.13 -24.648 3.911 1 97.82 38 GLU B C 1
ATOM 2663 O O . GLU B 1 38 ? -18.536 -25.549 3.174 1 97.82 38 GLU B O 1
ATOM 2668 N N . ALA B 1 39 ? -17.077 -23.913 3.654 1 98.41 39 ALA B N 1
ATOM 2669 C CA . ALA B 1 39 ? -16.28 -24.171 2.458 1 98.41 39 ALA B CA 1
ATOM 2670 C C . ALA B 1 39 ? -15.634 -25.552 2.518 1 98.41 39 ALA B C 1
ATOM 2672 O O . ALA B 1 39 ? -15.649 -26.294 1.533 1 98.41 39 ALA B O 1
ATOM 2673 N N . LEU B 1 40 ? -15.117 -25.935 3.678 1 98.17 40 LEU B N 1
ATOM 2674 C CA . LEU B 1 40 ? -14.435 -27.213 3.849 1 98.17 40 LEU B CA 1
ATOM 2675 C C . LEU B 1 40 ? -15.42 -28.373 3.747 1 98.17 40 LEU B C 1
ATOM 2677 O O . LEU B 1 40 ? -15.03 -29.497 3.423 1 98.17 40 LEU B O 1
ATOM 2681 N N . ALA B 1 41 ? -16.643 -28.095 4.014 1 98.02 41 ALA B N 1
ATOM 2682 C CA . ALA B 1 41 ? -17.666 -29.137 3.974 1 98.02 41 ALA B CA 1
ATOM 2683 C C . ALA B 1 41 ? -18.116 -29.41 2.542 1 98.02 41 ALA B C 1
ATOM 2685 O O . ALA B 1 41 ? -18.763 -30.424 2.27 1 98.02 41 ALA B O 1
ATOM 2686 N N . ASP B 1 42 ? -17.845 -28.509 1.62 1 98 42 ASP B N 1
ATOM 2687 C CA . ASP B 1 42 ? -18.166 -28.718 0.211 1 98 42 ASP B CA 1
ATOM 2688 C C . ASP B 1 42 ? -17.253 -29.773 -0.409 1 98 42 ASP B C 1
ATOM 2690 O O . ASP B 1 42 ? -16.028 -29.633 -0.387 1 98 42 ASP B O 1
ATOM 2694 N N . PRO B 1 43 ? -17.756 -30.837 -0.979 1 97.29 43 PRO B N 1
ATOM 2695 C CA . PRO B 1 43 ? -16.93 -31.908 -1.539 1 97.29 43 PRO B CA 1
ATOM 2696 C C . PRO B 1 43 ? -16.081 -31.442 -2.72 1 97.29 43 PRO B C 1
ATOM 2698 O O . PRO B 1 43 ? -15.131 -32.127 -3.11 1 97.29 43 PRO B O 1
ATOM 2701 N N . ARG B 1 44 ? -16.432 -30.331 -3.316 1 97.61 44 ARG B N 1
ATOM 2702 C CA . ARG B 1 44 ? -15.694 -29.812 -4.463 1 97.61 44 ARG B CA 1
ATOM 2703 C C . ARG B 1 44 ? -14.551 -28.907 -4.015 1 97.61 44 ARG B C 1
ATOM 2705 O O . ARG B 1 44 ? -13.761 -28.441 -4.838 1 97.61 44 ARG B O 1
ATOM 2712 N N . ALA B 1 45 ? -14.421 -28.661 -2.686 1 98.54 45 ALA B N 1
ATOM 2713 C CA . ALA B 1 45 ? -13.437 -27.722 -2.155 1 98.54 45 ALA B CA 1
ATOM 2714 C C . ALA B 1 45 ? -12.029 -28.083 -2.619 1 98.54 45 ALA B C 1
ATOM 2716 O O . ALA B 1 45 ? -11.661 -29.26 -2.65 1 98.54 45 ALA B O 1
ATOM 2717 N N . ARG B 1 46 ? -11.324 -27.066 -2.976 1 98.3 46 ARG B N 1
ATOM 2718 C CA . ARG B 1 46 ? -9.926 -27.208 -3.37 1 98.3 46 ARG B CA 1
ATOM 2719 C C . ARG B 1 46 ? -9.01 -26.44 -2.424 1 98.3 46 ARG B C 1
ATOM 2721 O O . ARG B 1 46 ? -9.316 -25.311 -2.035 1 98.3 46 ARG B O 1
ATOM 2728 N N . LEU B 1 47 ? -7.874 -27.066 -2.104 1 98.67 47 LEU B N 1
ATOM 2729 C CA . LEU B 1 47 ? -6.945 -26.459 -1.157 1 98.67 47 LEU B CA 1
ATOM 2730 C C . LEU B 1 47 ? -5.561 -26.302 -1.777 1 98.67 47 LEU B C 1
ATOM 2732 O O . LEU B 1 47 ? -5.065 -27.218 -2.437 1 98.67 47 LEU B O 1
ATOM 2736 N N . LEU B 1 48 ? -5.035 -25.155 -1.629 1 98.55 48 LEU B N 1
ATOM 2737 C CA . LEU B 1 48 ? -3.605 -24.921 -1.797 1 98.55 48 LEU B CA 1
ATOM 2738 C C . LEU B 1 48 ? -2.853 -25.198 -0.499 1 98.55 48 LEU B C 1
ATOM 2740 O O . LEU B 1 48 ? -3.234 -24.701 0.563 1 98.55 48 LEU B O 1
ATOM 2744 N N . LEU B 1 49 ? -1.858 -25.98 -0.582 1 98.39 49 LEU B N 1
ATOM 2745 C CA . LEU B 1 49 ? -1.039 -26.277 0.589 1 98.39 49 LEU B CA 1
ATOM 2746 C C . LEU B 1 49 ? 0.309 -25.569 0.503 1 98.39 49 LEU B C 1
ATOM 2748 O O . LEU B 1 49 ? 1.055 -25.759 -0.46 1 98.39 49 LEU B O 1
ATOM 2752 N N . VAL B 1 50 ? 0.538 -24.725 1.509 1 97.25 50 VAL B N 1
ATOM 2753 C CA . VAL B 1 50 ? 1.771 -23.945 1.512 1 97.25 50 VAL B CA 1
ATOM 2754 C C . VAL B 1 50 ? 2.442 -24.044 2.88 1 97.25 50 VAL B C 1
ATOM 2756 O O . VAL B 1 50 ? 1.786 -24.348 3.88 1 97.25 50 VAL B O 1
ATOM 2759 N N . GLY B 1 51 ? 3.765 -23.831 2.882 1 93.86 51 GLY B N 1
ATOM 2760 C CA . GLY B 1 51 ? 4.545 -23.828 4.11 1 93.86 51 GLY B CA 1
ATOM 2761 C C . GLY B 1 51 ? 5.997 -23.447 3.893 1 93.86 51 GLY B C 1
ATOM 2762 O O . GLY B 1 51 ? 6.613 -23.861 2.909 1 93.86 51 GLY B O 1
ATOM 2763 N N . ALA B 1 52 ? 6.492 -22.592 4.771 1 91.83 52 ALA B N 1
ATOM 2764 C CA . ALA B 1 52 ? 7.907 -22.227 4.786 1 91.83 52 ALA B CA 1
ATOM 2765 C C . ALA B 1 52 ? 8.346 -21.679 3.432 1 91.83 52 ALA B C 1
ATOM 2767 O O . ALA B 1 52 ? 9.362 -22.109 2.88 1 91.83 52 ALA B O 1
ATOM 2768 N N . GLY B 1 53 ? 7.485 -20.937 2.822 1 94.05 53 GLY B N 1
ATOM 2769 C CA . GLY B 1 53 ? 7.839 -20.249 1.591 1 94.05 53 GLY B CA 1
ATOM 2770 C C . GLY B 1 53 ? 7.703 -21.123 0.358 1 94.05 53 GLY B C 1
ATOM 2771 O O . GLY B 1 53 ? 8.21 -20.78 -0.712 1 94.05 53 GLY B O 1
ATOM 2772 N N . ARG B 1 54 ? 7.056 -22.31 0.477 1 97.03 54 ARG B N 1
ATOM 2773 C CA . ARG B 1 54 ? 6.903 -23.252 -0.627 1 97.03 54 ARG B CA 1
ATOM 2774 C C . ARG B 1 54 ? 5.45 -23.689 -0.776 1 97.03 54 ARG B C 1
ATOM 2776 O O . ARG B 1 54 ? 4.663 -23.578 0.166 1 97.03 54 ARG B O 1
ATOM 2783 N N . ALA B 1 55 ? 5.146 -24.18 -1.927 1 97.94 55 ALA B N 1
ATOM 2784 C CA . ALA B 1 55 ? 3.845 -24.786 -2.202 1 97.94 55 ALA B CA 1
ATOM 2785 C C . ALA B 1 55 ? 3.992 -26.265 -2.548 1 97.94 55 ALA B C 1
ATOM 2787 O O . ALA B 1 55 ? 4.956 -26.663 -3.206 1 97.94 55 ALA B O 1
ATOM 2788 N N . VAL B 1 56 ? 3.076 -27.048 -2.111 1 98.23 56 VAL B N 1
ATOM 2789 C CA . VAL B 1 56 ? 3.026 -28.466 -2.452 1 98.23 56 VAL B CA 1
ATOM 2790 C C . VAL B 1 56 ? 2.349 -28.648 -3.808 1 98.23 56 VAL B C 1
ATOM 2792 O O . VAL B 1 56 ? 1.219 -28.197 -4.011 1 98.23 56 VAL B O 1
ATOM 2795 N N . LEU B 1 57 ? 3.013 -29.306 -4.695 1 98.23 57 LEU B N 1
ATOM 2796 C CA . LEU B 1 57 ? 2.51 -29.477 -6.054 1 98.23 57 LEU B CA 1
ATOM 2797 C C . LEU B 1 57 ? 2.625 -30.931 -6.498 1 98.23 57 LEU B C 1
ATOM 2799 O O . LEU B 1 57 ? 3.518 -31.653 -6.047 1 98.23 57 LEU B O 1
ATOM 2803 N N . ARG B 1 58 ? 1.736 -31.346 -7.364 1 97.68 58 ARG B N 1
ATOM 2804 C CA . ARG B 1 58 ? 1.861 -32.588 -8.121 1 97.68 58 ARG B CA 1
ATOM 2805 C C . ARG B 1 58 ? 2.433 -32.327 -9.511 1 97.68 58 ARG B C 1
ATOM 2807 O O . ARG B 1 58 ? 1.756 -31.76 -10.37 1 97.68 58 ARG B O 1
ATOM 2814 N N . PRO B 1 59 ? 3.612 -32.78 -9.716 1 95.95 59 PRO B N 1
ATOM 2815 C CA . PRO B 1 59 ? 4.204 -32.538 -11.033 1 95.95 59 PRO B CA 1
ATOM 2816 C C . PRO B 1 59 ? 3.43 -33.215 -12.162 1 95.95 59 PRO B C 1
ATOM 2818 O O . PRO B 1 59 ? 2.933 -34.331 -11.992 1 95.95 59 PRO B O 1
ATOM 2821 N N . ASN B 1 60 ? 3.301 -32.527 -13.259 1 94.55 60 ASN B N 1
ATOM 2822 C CA . ASN B 1 60 ? 2.69 -33.007 -14.494 1 94.55 60 ASN B CA 1
ATOM 2823 C C . ASN B 1 60 ? 3.436 -32.497 -15.724 1 94.55 60 ASN B C 1
ATOM 2825 O O . ASN B 1 60 ? 2.955 -31.601 -16.419 1 94.55 60 ASN B O 1
ATOM 2829 N N . GLY B 1 61 ? 4.539 -33.181 -16.064 1 92.91 61 GLY B N 1
ATOM 2830 C CA . GLY B 1 61 ? 5.355 -32.714 -17.174 1 92.91 61 GLY B CA 1
ATOM 2831 C C . GLY B 1 61 ? 6.031 -31.384 -16.9 1 92.91 61 GLY B C 1
ATOM 2832 O O . GLY B 1 61 ? 6.803 -31.26 -15.946 1 92.91 61 GLY B O 1
ATOM 2833 N N . THR B 1 62 ? 5.647 -30.386 -17.71 1 93.75 62 THR B N 1
ATOM 2834 C CA . THR B 1 62 ? 6.258 -29.069 -17.567 1 93.75 62 THR B CA 1
ATOM 2835 C C . THR B 1 62 ? 5.402 -28.169 -16.681 1 93.75 62 THR B C 1
ATOM 2837 O O . THR B 1 62 ? 5.751 -27.011 -16.442 1 93.75 62 THR B O 1
ATOM 2840 N N . THR B 1 63 ? 4.326 -28.698 -16.236 1 96.7 63 THR B N 1
ATOM 2841 C CA . THR B 1 63 ? 3.438 -27.973 -15.334 1 96.7 63 THR B CA 1
ATOM 2842 C C . THR B 1 63 ? 3.23 -28.752 -14.038 1 96.7 63 THR B C 1
ATOM 2844 O O . THR B 1 63 ? 3.862 -29.788 -13.822 1 96.7 63 THR B O 1
ATOM 2847 N N . ALA B 1 64 ? 2.423 -28.189 -13.181 1 97.85 64 ALA B N 1
ATOM 2848 C CA . ALA B 1 64 ? 2.098 -28.857 -11.924 1 97.85 64 ALA B CA 1
ATOM 2849 C C . ALA B 1 64 ? 0.668 -28.545 -11.491 1 97.85 64 ALA B C 1
ATOM 2851 O O . ALA B 1 64 ? 0.09 -27.541 -11.914 1 97.85 64 ALA B O 1
ATOM 2852 N N . ASP B 1 65 ? 0.132 -29.419 -10.743 1 97.86 65 ASP B N 1
ATOM 2853 C CA . ASP B 1 65 ? -1.189 -29.248 -10.145 1 97.86 65 ASP B CA 1
ATOM 2854 C C . ASP B 1 65 ? -1.079 -28.851 -8.675 1 97.86 65 ASP B C 1
ATOM 2856 O O . ASP B 1 65 ? -0.56 -29.615 -7.858 1 97.86 65 ASP B O 1
ATOM 2860 N N . PRO B 1 66 ? -1.607 -27.722 -8.297 1 98.29 66 PRO B N 1
ATOM 2861 C CA . PRO B 1 66 ? -1.457 -27.254 -6.917 1 98.29 66 PRO B CA 1
ATOM 2862 C C . PRO B 1 66 ? -2.656 -27.607 -6.04 1 98.29 66 PRO B C 1
ATOM 2864 O O . PRO B 1 66 ? -2.677 -27.273 -4.853 1 98.29 66 PRO B O 1
ATOM 2867 N N . TRP B 1 67 ? -3.65 -28.299 -6.549 1 98.32 67 TRP B N 1
ATOM 2868 C CA . TRP B 1 67 ? -4.939 -28.389 -5.87 1 98.32 67 TRP B CA 1
ATOM 2869 C C . TRP B 1 67 ? -5.107 -29.749 -5.2 1 98.32 67 TRP B C 1
ATOM 2871 O O . TRP B 1 67 ? -4.817 -30.785 -5.802 1 98.32 67 TRP B O 1
ATOM 2881 N N . PHE B 1 68 ? -5.615 -29.721 -4.007 1 98.23 68 PHE B N 1
ATOM 2882 C CA . PHE B 1 68 ? -5.938 -30.911 -3.23 1 98.23 68 PHE B CA 1
ATOM 2883 C C . PHE B 1 68 ? -7.374 -30.854 -2.723 1 98.23 68 PHE B C 1
ATOM 2885 O O . PHE B 1 68 ? -7.873 -29.782 -2.377 1 98.23 68 PHE B O 1
ATOM 2892 N N . ASP B 1 69 ? -7.997 -32.004 -2.643 1 98.1 69 ASP B N 1
ATOM 2893 C CA . ASP B 1 69 ? -9.268 -32.041 -1.925 1 98.1 69 ASP B CA 1
ATOM 2894 C C . ASP B 1 69 ? -9.045 -32.095 -0.416 1 98.1 69 ASP B C 1
ATOM 2896 O O . ASP B 1 69 ? -7.908 -32.22 0.045 1 98.1 69 ASP B O 1
ATOM 2900 N N . VAL B 1 70 ? -10.114 -31.973 0.323 1 97.76 70 VAL B N 1
ATOM 2901 C CA . VAL B 1 70 ? -10.027 -31.855 1.774 1 97.76 70 VAL B CA 1
ATOM 2902 C C . VAL B 1 70 ? -9.441 -33.137 2.362 1 97.76 70 VAL B C 1
ATOM 2904 O O . VAL B 1 70 ? -8.573 -33.086 3.237 1 97.76 70 VAL B O 1
ATOM 2907 N N . ALA B 1 71 ? -9.864 -34.263 1.866 1 97.13 71 ALA B N 1
ATOM 2908 C CA . ALA B 1 71 ? -9.398 -35.547 2.384 1 97.13 71 ALA B CA 1
ATOM 2909 C C . ALA B 1 71 ? -7.896 -35.713 2.166 1 97.13 71 ALA B C 1
ATOM 2911 O O . ALA B 1 71 ? -7.169 -36.099 3.084 1 97.13 71 ALA B O 1
ATOM 2912 N N . SER B 1 72 ? -7.441 -35.472 1.019 1 96.09 72 SER B N 1
ATOM 2913 C CA . SER B 1 72 ? -6.02 -35.575 0.701 1 96.09 72 SER B CA 1
ATOM 2914 C C . SER B 1 72 ? -5.196 -34.597 1.531 1 96.09 72 SER B C 1
ATOM 2916 O O . SER B 1 72 ? -4.1 -34.931 1.987 1 96.09 72 SER B O 1
ATOM 2918 N N . ALA B 1 73 ? -5.695 -33.369 1.664 1 96.83 73 ALA B N 1
ATOM 2919 C CA . ALA B 1 73 ? -5.005 -32.378 2.485 1 96.83 73 ALA B CA 1
ATOM 2920 C C . ALA B 1 73 ? -4.829 -32.878 3.916 1 96.83 73 ALA B C 1
ATOM 2922 O O . ALA B 1 73 ? -3.745 -32.762 4.492 1 96.83 73 ALA B O 1
ATOM 2923 N N . ASN B 1 74 ? -5.86 -33.444 4.414 1 95.4 74 ASN B N 1
ATOM 2924 C CA . ASN B 1 74 ? -5.802 -33.98 5.769 1 95.4 74 ASN B CA 1
ATOM 2925 C C . ASN B 1 74 ? -4.782 -35.109 5.883 1 95.4 74 ASN B C 1
ATOM 2927 O O . ASN B 1 74 ? -4.044 -35.188 6.867 1 95.4 74 ASN B O 1
ATOM 2931 N N . THR B 1 75 ? -4.767 -35.94 4.901 1 94.03 75 THR B N 1
ATOM 2932 C CA . THR B 1 75 ? -3.832 -37.06 4.885 1 94.03 75 THR B CA 1
ATOM 2933 C C . THR B 1 75 ? -2.391 -36.56 4.87 1 94.03 75 THR B C 1
ATOM 2935 O O . THR B 1 75 ? -1.503 -37.192 5.448 1 94.03 75 THR B O 1
ATOM 2938 N N . LEU B 1 76 ? -2.231 -35.372 4.292 1 94.5 76 LEU B N 1
ATOM 2939 C CA . LEU B 1 76 ? -0.898 -34.789 4.193 1 94.5 76 LEU B CA 1
ATOM 2940 C C . LEU B 1 76 ? -0.566 -33.978 5.441 1 94.5 76 LEU B C 1
ATOM 2942 O O . LEU B 1 76 ? 0.476 -33.321 5.5 1 94.5 76 LEU B O 1
ATOM 2946 N N . GLY B 1 77 ? -1.527 -33.965 6.396 1 92.64 77 GLY B N 1
ATOM 2947 C CA . GLY B 1 77 ? -1.28 -33.277 7.653 1 92.64 77 GLY B CA 1
ATOM 2948 C C . GLY B 1 77 ? -1.501 -31.778 7.567 1 92.64 77 GLY B C 1
ATOM 2949 O O . GLY B 1 77 ? -0.925 -31.015 8.345 1 92.64 77 GLY B O 1
ATOM 2950 N N . ALA B 1 78 ? -2.237 -31.29 6.603 1 95.75 78 ALA B N 1
ATOM 2951 C CA . ALA B 1 78 ? -2.546 -29.867 6.479 1 95.75 78 ALA B CA 1
ATOM 2952 C C . ALA B 1 78 ? -3.327 -29.368 7.692 1 95.75 78 ALA B C 1
ATOM 2954 O O . ALA B 1 78 ? -4.173 -30.084 8.231 1 95.75 78 ALA B O 1
ATOM 2955 N N . ASP B 1 79 ? -3.039 -28.155 8.127 1 96.17 79 ASP B N 1
ATOM 2956 C CA . ASP B 1 79 ? -3.793 -27.5 9.192 1 96.17 79 ASP B CA 1
ATOM 2957 C C . ASP B 1 79 ? -5.101 -26.918 8.661 1 96.17 79 ASP B C 1
ATOM 2959 O O . ASP B 1 79 ? -5.223 -25.703 8.492 1 96.17 79 ASP B O 1
ATOM 2963 N N . THR B 1 80 ? -6.086 -27.706 8.534 1 95.12 80 THR B N 1
ATOM 2964 C CA . THR B 1 80 ? -7.356 -27.263 7.968 1 95.12 80 THR B CA 1
ATOM 2965 C C . THR B 1 80 ? -8.118 -26.394 8.964 1 95.12 80 THR B C 1
ATOM 2967 O O . THR B 1 80 ? -9.005 -25.63 8.578 1 95.12 80 THR B O 1
ATOM 2970 N N . ASP B 1 81 ? -7.745 -26.479 10.259 1 92.27 81 ASP B N 1
ATOM 2971 C CA . ASP B 1 81 ? -8.347 -25.607 11.262 1 92.27 81 ASP B CA 1
ATOM 2972 C C . ASP B 1 81 ? -7.911 -24.157 11.062 1 92.27 81 ASP B C 1
ATOM 2974 O O . ASP B 1 81 ? -8.64 -23.229 11.42 1 92.27 81 ASP B O 1
ATOM 2978 N N . GLY B 1 82 ? -6.731 -24.04 10.565 1 95.81 82 GLY B N 1
ATOM 2979 C CA . GLY B 1 82 ? -6.195 -22.717 10.289 1 95.81 82 GLY B CA 1
ATOM 2980 C C . GLY B 1 82 ? -6.277 -22.333 8.824 1 95.81 82 GLY B C 1
ATOM 2981 O O . GLY B 1 82 ? -5.542 -21.456 8.364 1 95.81 82 GLY B O 1
ATOM 2982 N N . ALA B 1 83 ? -7.181 -22.992 8.085 1 98.24 83 ALA B N 1
ATOM 2983 C CA . ALA B 1 83 ? -7.31 -22.699 6.66 1 98.24 83 ALA B CA 1
ATOM 2984 C C . ALA B 1 83 ? -7.923 -21.319 6.437 1 98.24 83 ALA B C 1
ATOM 2986 O O . ALA B 1 83 ? -8.628 -20.799 7.305 1 98.24 83 ALA B O 1
ATOM 2987 N N . VAL B 1 84 ? -7.658 -20.743 5.311 1 98.36 84 VAL B N 1
ATOM 2988 C CA . VAL B 1 84 ? -8.213 -19.454 4.915 1 98.36 84 VAL B CA 1
ATOM 2989 C C . VAL B 1 84 ? -9.019 -19.611 3.628 1 98.36 84 VAL B C 1
ATOM 2991 O O . VAL B 1 84 ? -8.615 -20.342 2.72 1 98.36 84 VAL B O 1
ATOM 2994 N N . LEU B 1 85 ? -10.128 -18.949 3.562 1 98.71 85 LEU B N 1
ATOM 2995 C CA . LEU B 1 85 ? -10.947 -18.937 2.356 1 98.71 85 LEU B CA 1
ATOM 2996 C C . LEU B 1 85 ? -10.419 -17.92 1.35 1 98.71 85 LEU B C 1
ATOM 2998 O O . LEU B 1 85 ? -10.385 -16.72 1.633 1 98.71 85 LEU B O 1
ATOM 3002 N N . LEU B 1 86 ? -10.026 -18.383 0.205 1 98.59 86 LEU B N 1
ATOM 3003 C CA . LEU B 1 86 ? -9.508 -17.48 -0.817 1 98.59 86 LEU B CA 1
ATOM 3004 C C . LEU B 1 86 ? -10.64 -16.921 -1.673 1 98.59 86 LEU B C 1
ATOM 3006 O O . LEU B 1 86 ? -10.532 -15.814 -2.206 1 98.59 86 LEU B O 1
ATOM 3010 N N . GLY B 1 87 ? -11.651 -17.665 -1.826 1 98.25 87 GLY B N 1
ATOM 3011 C CA . GLY B 1 87 ? -12.795 -17.269 -2.631 1 98.25 87 GLY B CA 1
ATOM 3012 C C . GLY B 1 87 ? -13.445 -18.431 -3.357 1 98.25 87 GLY B C 1
ATOM 3013 O O . GLY B 1 87 ? -13.334 -19.58 -2.924 1 98.25 87 GLY B O 1
ATOM 3014 N N . TYR B 1 88 ? -14.173 -18.1 -4.436 1 98.17 88 TYR B N 1
ATOM 3015 C CA . TYR B 1 88 ? -14.943 -19.099 -5.169 1 98.17 88 TYR B CA 1
ATOM 3016 C C . TYR B 1 88 ? -14.683 -18.996 -6.667 1 98.17 88 TYR B C 1
ATOM 3018 O O . TYR B 1 88 ? -14.564 -17.895 -7.208 1 98.17 88 TYR B O 1
ATOM 3026 N N . GLU B 1 89 ? -14.598 -20.119 -7.293 1 97.44 89 GLU B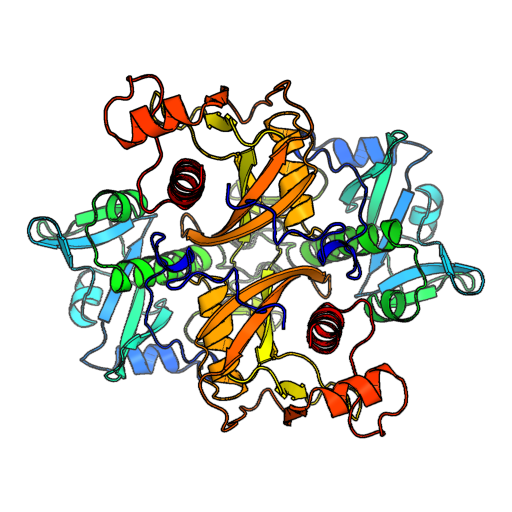 N 1
ATOM 3027 C CA . GLU B 1 89 ? -14.606 -20.167 -8.752 1 97.44 89 GLU B CA 1
ATOM 3028 C C . GLU B 1 89 ? -15.976 -19.793 -9.309 1 97.44 89 GLU B C 1
ATOM 3030 O O . GLU B 1 89 ? -16.955 -19.715 -8.563 1 97.44 89 GLU B O 1
ATOM 3035 N N . ASP B 1 90 ? -16.011 -19.617 -10.579 1 94.13 90 ASP B N 1
ATOM 3036 C CA . ASP B 1 90 ? -17.24 -19.187 -11.238 1 94.13 90 ASP B CA 1
ATOM 3037 C C . ASP B 1 90 ? -18.372 -20.182 -10.991 1 94.13 90 ASP B C 1
ATOM 3039 O O . ASP B 1 90 ? -19.54 -19.794 -10.914 1 94.13 90 ASP B O 1
ATOM 3043 N N . ASP B 1 91 ? -18.049 -21.411 -10.83 1 96 91 ASP B N 1
ATOM 3044 C CA . ASP B 1 91 ? -19.07 -22.443 -10.676 1 96 91 ASP B CA 1
ATOM 3045 C C . ASP B 1 91 ? -19.438 -22.636 -9.207 1 96 91 ASP B C 1
ATOM 3047 O O . ASP B 1 91 ? -20.187 -23.554 -8.865 1 96 91 ASP B O 1
ATOM 3051 N N . GLY B 1 92 ? -18.82 -21.8 -8.319 1 96.07 92 GLY B N 1
ATOM 3052 C CA . GLY B 1 92 ? -19.16 -21.841 -6.905 1 96.07 92 GLY B CA 1
ATOM 3053 C C . GLY B 1 92 ? -18.226 -22.717 -6.092 1 96.07 92 GLY B C 1
ATOM 3054 O O . GLY B 1 92 ? -18.381 -22.837 -4.875 1 96.07 92 GLY B O 1
ATOM 3055 N N . THR B 1 93 ? -17.267 -23.36 -6.712 1 98.02 93 THR B N 1
ATOM 3056 C CA . THR B 1 93 ? -16.3 -24.183 -5.995 1 98.02 93 THR B CA 1
ATOM 3057 C C . THR B 1 93 ? -15.468 -23.331 -5.04 1 98.02 93 THR B C 1
ATOM 3059 O O . THR B 1 93 ? -14.847 -22.351 -5.456 1 98.02 93 THR B O 1
ATOM 3062 N N . PRO B 1 94 ? -15.481 -23.719 -3.764 1 98.57 94 PRO B N 1
ATOM 3063 C CA . PRO B 1 94 ? -14.65 -22.95 -2.834 1 98.57 94 PRO B CA 1
ATOM 3064 C C . PRO B 1 94 ? -13.165 -23.284 -2.957 1 98.57 94 PRO B C 1
ATOM 3066 O O . PRO B 1 94 ? -12.805 -24.442 -3.181 1 98.57 94 PRO B O 1
ATOM 3069 N N . VAL B 1 95 ? -12.363 -22.378 -2.865 1 98.83 95 VAL B N 1
ATOM 3070 C CA . VAL B 1 95 ? -10.911 -22.517 -2.894 1 98.83 95 VAL B CA 1
ATOM 3071 C C . VAL B 1 95 ? -10.315 -21.987 -1.591 1 98.83 95 VAL B C 1
ATOM 3073 O O . VAL B 1 95 ? -10.64 -20.88 -1.158 1 98.83 95 VAL B O 1
ATOM 3076 N N . LEU B 1 96 ? -9.464 -22.785 -0.913 1 98.86 96 LEU B N 1
ATOM 3077 C CA . LEU B 1 96 ? -8.854 -22.435 0.365 1 98.86 96 LEU B CA 1
ATOM 3078 C C . LEU B 1 96 ? -7.341 -22.626 0.316 1 98.86 96 LEU B C 1
ATOM 3080 O O . LEU B 1 96 ? -6.817 -23.226 -0.625 1 98.86 96 LEU B O 1
ATOM 3084 N N . ALA B 1 97 ? -6.673 -22.089 1.243 1 98.77 97 ALA B N 1
ATOM 3085 C CA . ALA B 1 97 ? -5.261 -22.358 1.501 1 98.77 97 ALA B CA 1
ATOM 3086 C C . ALA B 1 97 ? -5.044 -22.819 2.939 1 98.77 97 ALA B C 1
ATOM 3088 O O . ALA B 1 97 ? -5.772 -22.409 3.846 1 98.77 97 ALA B O 1
ATOM 3089 N N . ALA B 1 98 ? -4.082 -23.623 3.144 1 98.55 98 ALA B N 1
ATOM 3090 C CA . ALA B 1 98 ? -3.743 -24.116 4.476 1 98.55 98 ALA B CA 1
ATOM 3091 C C . ALA B 1 98 ? -2.245 -24.379 4.6 1 98.55 98 ALA B C 1
ATOM 3093 O O . ALA B 1 98 ? -1.57 -24.639 3.601 1 98.55 98 ALA B O 1
ATOM 3094 N N . TYR B 1 99 ? -1.808 -24.265 5.772 1 97.41 99 TYR B N 1
ATOM 3095 C CA . TYR B 1 99 ? -0.417 -24.596 6.059 1 97.41 99 TYR B CA 1
ATOM 3096 C C . TYR B 1 99 ? -0.208 -26.106 6.075 1 97.41 99 TYR B C 1
ATOM 3098 O O . TYR B 1 99 ? -1.037 -26.848 6.606 1 97.41 99 TYR B O 1
ATOM 3106 N N . ALA B 1 100 ? 0.847 -26.55 5.467 1 95.24 100 ALA B N 1
ATOM 3107 C CA . ALA B 1 100 ? 1.273 -27.946 5.541 1 95.24 100 ALA B CA 1
ATOM 3108 C C . ALA B 1 100 ? 2.773 -28.048 5.801 1 95.24 100 ALA B C 1
ATOM 3110 O O . ALA B 1 100 ? 3.538 -27.159 5.419 1 95.24 100 ALA B O 1
ATOM 3111 N N . ASP B 1 101 ? 3.138 -29.098 6.482 1 90.94 101 ASP B N 1
ATOM 3112 C CA . ASP B 1 101 ? 4.561 -29.393 6.621 1 90.94 101 ASP B CA 1
ATOM 3113 C C . ASP B 1 101 ? 5.152 -29.878 5.299 1 90.94 101 ASP B C 1
ATOM 3115 O O . ASP B 1 101 ? 4.845 -30.981 4.843 1 90.94 101 ASP B O 1
ATOM 3119 N N . VAL B 1 102 ? 5.973 -29.167 4.757 1 92.36 102 VAL B N 1
ATOM 3120 C CA . VAL B 1 102 ? 6.449 -29.418 3.401 1 92.36 102 VAL B CA 1
ATOM 3121 C C . VAL B 1 102 ? 7.731 -30.245 3.449 1 92.36 102 VAL B C 1
ATOM 3123 O O . VAL B 1 102 ? 8.309 -30.567 2.407 1 92.36 102 VAL B O 1
ATOM 3126 N N . GLU B 1 103 ? 8.171 -30.658 4.615 1 89.54 103 GLU B N 1
ATOM 3127 C CA . GLU B 1 103 ? 9.398 -31.438 4.742 1 89.54 103 GLU B CA 1
ATOM 3128 C C . GLU B 1 103 ? 9.111 -32.935 4.668 1 89.54 103 GLU B C 1
ATOM 3130 O O . GLU B 1 103 ? 10.02 -33.737 4.443 1 89.54 103 GLU B O 1
ATOM 3135 N N . ALA B 1 104 ? 7.925 -33.429 4.824 1 85.79 104 ALA B N 1
ATOM 3136 C CA . ALA B 1 104 ? 7.57 -34.846 4.828 1 85.79 104 ALA B CA 1
ATOM 3137 C C . ALA B 1 104 ? 6.484 -35.143 3.798 1 85.79 104 ALA B C 1
ATOM 3139 O O . ALA B 1 104 ? 5.334 -35.407 4.157 1 85.79 104 ALA B O 1
ATOM 3140 N N . LEU B 1 105 ? 6.854 -35.111 2.517 1 92.73 105 LEU B N 1
ATOM 3141 C CA . LEU B 1 105 ? 5.861 -35.333 1.472 1 92.73 105 LEU B CA 1
ATOM 3142 C C . LEU B 1 105 ? 6.083 -36.678 0.789 1 92.73 105 LEU B C 1
ATOM 3144 O O . LEU B 1 105 ? 7.217 -37.153 0.697 1 92.73 105 LEU B O 1
ATOM 3148 N N . PRO B 1 106 ? 5.027 -37.305 0.355 1 94.08 106 PRO B N 1
ATOM 3149 C CA . PRO B 1 106 ? 5.175 -38.487 -0.497 1 94.08 106 PRO B CA 1
ATOM 3150 C C . PRO B 1 106 ? 5.983 -38.205 -1.762 1 94.08 106 PRO B C 1
ATOM 3152 O O . PRO B 1 106 ? 6.102 -37.049 -2.178 1 94.08 106 PRO B O 1
ATOM 3155 N N . ASP B 1 107 ? 6.474 -39.21 -2.413 1 93.23 107 ASP B N 1
ATOM 3156 C CA . ASP B 1 107 ? 7.425 -39.103 -3.516 1 93.23 107 ASP B CA 1
ATOM 3157 C C . ASP B 1 107 ? 6.783 -38.437 -4.731 1 93.23 107 ASP B C 1
ATOM 3159 O O . ASP B 1 107 ? 7.478 -37.841 -5.558 1 93.23 107 ASP B O 1
ATOM 3163 N N . ASP B 1 108 ? 5.52 -38.556 -4.824 1 95.15 108 ASP B N 1
ATOM 3164 C CA . ASP B 1 108 ? 4.862 -38.047 -6.024 1 95.15 108 ASP B CA 1
ATOM 3165 C C . ASP B 1 108 ? 4.519 -36.567 -5.876 1 95.15 108 ASP B C 1
ATOM 3167 O O . ASP B 1 108 ? 3.964 -35.958 -6.794 1 95.15 108 ASP B O 1
ATOM 3171 N N . LEU B 1 109 ? 4.824 -36.001 -4.716 1 97.22 109 LEU B N 1
ATOM 3172 C CA . LEU B 1 109 ? 4.58 -34.587 -4.454 1 97.22 109 LEU B CA 1
ATOM 3173 C C . LEU B 1 109 ? 5.893 -33.835 -4.263 1 97.22 109 LEU B C 1
ATOM 3175 O O . LEU B 1 109 ? 6.884 -34.413 -3.812 1 97.22 109 LEU B O 1
ATOM 3179 N N . LYS B 1 110 ? 5.904 -32.583 -4.612 1 96.94 110 LYS B N 1
ATOM 3180 C CA . LYS B 1 110 ? 7.082 -31.736 -4.445 1 96.94 110 LYS B CA 1
ATOM 3181 C C . LYS B 1 110 ? 6.725 -30.431 -3.74 1 96.94 110 LYS B C 1
ATOM 3183 O O . LYS B 1 110 ? 5.654 -29.867 -3.971 1 96.94 110 LYS B O 1
ATOM 3188 N N . ALA B 1 111 ? 7.587 -29.981 -2.931 1 97.47 111 ALA B N 1
ATOM 3189 C CA . ALA B 1 111 ? 7.531 -28.634 -2.369 1 97.47 111 ALA B CA 1
ATOM 3190 C C . ALA B 1 111 ? 8.446 -27.682 -3.134 1 97.47 111 ALA B C 1
ATOM 3192 O O . ALA B 1 111 ? 9.666 -27.865 -3.154 1 97.47 111 ALA B O 1
ATOM 3193 N N . ILE B 1 112 ? 7.894 -26.713 -3.76 1 97.12 112 ILE B N 1
ATOM 3194 C CA . ILE B 1 112 ? 8.651 -25.814 -4.624 1 97.12 112 ILE B CA 1
ATOM 3195 C C . ILE B 1 112 ? 8.454 -24.371 -4.167 1 97.12 112 ILE B C 1
ATOM 3197 O O . ILE B 1 112 ? 7.337 -23.964 -3.839 1 97.12 112 ILE B O 1
ATOM 3201 N N . ASP B 1 113 ? 9.498 -23.588 -4.058 1 96.23 113 ASP B N 1
ATOM 3202 C CA . ASP B 1 113 ? 9.392 -22.2 -3.618 1 96.23 113 ASP B CA 1
ATOM 3203 C C . ASP B 1 113 ? 8.624 -21.359 -4.635 1 96.23 113 ASP B C 1
ATOM 3205 O O . ASP B 1 113 ? 8.662 -21.637 -5.835 1 96.23 113 ASP B O 1
ATOM 3209 N N . TYR B 1 114 ? 7.996 -20.313 -4.214 1 94.62 114 TYR B N 1
ATOM 3210 C CA . TYR B 1 114 ? 7.06 -19.518 -5.001 1 94.62 114 TYR B CA 1
ATOM 3211 C C . TYR B 1 114 ? 7.748 -18.91 -6.217 1 94.62 114 TYR B C 1
ATOM 3213 O O . TYR B 1 114 ? 7.175 -18.872 -7.308 1 94.62 114 TYR B O 1
ATOM 3221 N N . ARG B 1 115 ? 8.932 -18.379 -6.009 1 91.71 115 ARG B N 1
ATOM 3222 C CA . ARG B 1 115 ? 9.668 -17.738 -7.094 1 91.71 115 ARG B CA 1
ATOM 3223 C C . ARG B 1 115 ? 9.949 -18.726 -8.221 1 91.71 115 ARG B C 1
ATOM 3225 O O . ARG B 1 115 ? 9.782 -18.397 -9.398 1 91.71 115 ARG B O 1
ATOM 3232 N N . SER B 1 116 ? 10.376 -19.941 -7.873 1 94.49 116 SER B N 1
ATOM 3233 C CA . SER B 1 116 ? 10.649 -20.975 -8.865 1 94.49 116 SER B CA 1
ATOM 3234 C C . SER B 1 116 ? 9.383 -21.362 -9.623 1 94.49 116 SER B C 1
ATOM 3236 O O . SER B 1 116 ? 9.426 -21.6 -10.832 1 94.49 116 SER B O 1
ATOM 3238 N N . ILE B 1 117 ? 8.306 -21.439 -8.949 1 96.04 117 ILE B N 1
ATOM 3239 C CA . ILE B 1 117 ? 7.032 -21.773 -9.578 1 96.04 117 ILE B CA 1
ATOM 3240 C C . ILE B 1 117 ? 6.723 -20.765 -10.683 1 96.04 117 ILE B C 1
ATOM 3242 O O . ILE B 1 117 ? 6.372 -21.149 -11.801 1 96.04 117 ILE B O 1
ATOM 3246 N N . TYR B 1 118 ? 6.93 -19.56 -10.36 1 93.26 118 TYR B N 1
ATOM 3247 C CA . TYR B 1 118 ? 6.67 -18.452 -11.273 1 93.26 118 TYR B CA 1
ATOM 3248 C C . TYR B 1 118 ? 7.664 -18.453 -12.428 1 93.26 118 TYR B C 1
ATOM 3250 O O . TYR B 1 118 ? 7.27 -18.392 -13.595 1 93.26 118 TYR B O 1
ATOM 3258 N N . VAL B 1 119 ? 8.91 -18.55 -12.165 1 92.42 119 VAL B N 1
ATOM 3259 C CA . VAL B 1 119 ? 9.966 -18.445 -13.166 1 92.42 119 VAL B CA 1
ATOM 3260 C C . VAL B 1 119 ? 9.887 -19.629 -14.127 1 92.42 119 VAL B C 1
ATOM 3262 O O . VAL B 1 119 ? 10.119 -19.478 -15.329 1 92.42 119 VAL B O 1
ATOM 3265 N N . GLN B 1 120 ? 9.499 -20.793 -13.609 1 94.58 120 GLN B N 1
ATOM 3266 C CA . GLN B 1 120 ? 9.464 -22.001 -14.427 1 94.58 120 GLN B CA 1
ATOM 3267 C C . GLN B 1 120 ? 8.116 -22.152 -15.127 1 94.58 120 GLN B C 1
ATOM 3269 O O . GLN B 1 120 ? 7.93 -23.064 -15.935 1 94.58 120 GLN B O 1
ATOM 3274 N N . GLY B 1 121 ? 7.194 -21.322 -14.798 1 95.5 121 GLY B N 1
ATOM 3275 C CA . GLY B 1 121 ? 5.89 -21.382 -15.44 1 95.5 121 GLY B CA 1
ATOM 3276 C C . GLY B 1 121 ? 5.119 -22.645 -15.107 1 95.5 121 GLY B C 1
ATOM 3277 O O . GLY B 1 121 ? 4.461 -23.223 -15.974 1 95.5 121 GLY B O 1
ATOM 3278 N N . LEU B 1 122 ? 5.199 -23.055 -13.884 1 97.15 122 LEU B N 1
ATOM 3279 C CA . LEU B 1 122 ? 4.633 -24.343 -13.5 1 97.15 122 LEU B CA 1
ATOM 3280 C C . LEU B 1 122 ? 3.115 -24.256 -13.38 1 97.15 122 LEU B C 1
ATOM 3282 O O . LEU B 1 122 ? 2.424 -25.276 -13.436 1 97.15 122 LEU B O 1
ATOM 3286 N N . LEU B 1 123 ? 2.576 -23.089 -13.143 1 97.74 123 LEU B N 1
ATOM 3287 C CA . LEU B 1 123 ? 1.143 -22.884 -12.959 1 97.74 123 LEU B CA 1
ATOM 3288 C C . LEU B 1 123 ? 0.597 -21.905 -13.992 1 97.74 123 LEU B C 1
ATOM 3290 O O . LEU B 1 123 ? 1.311 -21.004 -14.439 1 97.74 123 LEU B O 1
ATOM 3294 N N . ASP B 1 124 ? -0.677 -22.096 -14.298 1 96.55 124 ASP B N 1
ATOM 3295 C CA . ASP B 1 124 ? -1.318 -21.087 -15.135 1 96.55 124 ASP B CA 1
ATOM 3296 C C . ASP B 1 124 ? -1.616 -19.82 -14.337 1 96.55 124 ASP B C 1
ATOM 3298 O O . ASP B 1 124 ? -1.427 -19.788 -13.119 1 96.55 124 ASP B O 1
ATOM 3302 N N . ALA B 1 125 ? -2.045 -18.779 -15.011 1 96.3 125 ALA B N 1
ATOM 3303 C CA . ALA B 1 125 ? -2.155 -17.443 -14.429 1 96.3 125 ALA B CA 1
ATOM 3304 C C . ALA B 1 125 ? -3.145 -17.431 -13.268 1 96.3 125 ALA B C 1
ATOM 3306 O O . ALA B 1 125 ? -2.854 -16.885 -12.202 1 96.3 125 ALA B O 1
ATOM 3307 N N . PRO B 1 126 ? -4.357 -18.071 -13.364 1 97.15 126 PRO B N 1
ATOM 3308 C CA . PRO B 1 126 ? -5.297 -18.051 -12.241 1 97.15 126 PRO B CA 1
ATOM 3309 C C . PRO B 1 126 ? -4.753 -18.762 -11.003 1 97.15 126 PRO B C 1
ATOM 3311 O O . PRO B 1 126 ? -4.875 -18.249 -9.888 1 97.15 126 PRO B O 1
ATOM 3314 N N . ALA B 1 127 ? -4.09 -19.877 -11.242 1 97.99 127 ALA B N 1
ATOM 3315 C CA . ALA B 1 127 ? -3.536 -20.628 -10.118 1 97.99 127 ALA B CA 1
ATOM 3316 C C . ALA B 1 127 ? -2.383 -19.869 -9.467 1 97.99 127 ALA B C 1
ATOM 3318 O O . ALA B 1 127 ? -2.238 -19.88 -8.242 1 97.99 127 ALA B O 1
ATOM 3319 N N . LEU B 1 128 ? -1.604 -19.271 -10.278 1 97.84 128 LEU B N 1
ATOM 3320 C CA . LEU B 1 128 ? -0.496 -18.475 -9.76 1 97.84 128 LEU B CA 1
ATOM 3321 C C . LEU B 1 128 ? -1.01 -17.308 -8.924 1 97.84 128 LEU B C 1
ATOM 3323 O O . LEU B 1 128 ? -0.43 -16.979 -7.886 1 97.84 128 LEU B O 1
ATOM 3327 N N . GLY B 1 129 ? -2.049 -16.689 -9.394 1 98 129 GLY B N 1
ATOM 3328 C CA . GLY B 1 129 ? -2.678 -15.627 -8.624 1 98 129 GLY B CA 1
ATOM 3329 C C . GLY B 1 129 ? -3.226 -16.101 -7.291 1 98 129 GLY B C 1
ATOM 3330 O O . GLY B 1 129 ? -3.046 -15.436 -6.269 1 98 129 GLY B O 1
ATOM 3331 N N . ALA B 1 130 ? -3.877 -17.223 -7.298 1 98.33 130 ALA B N 1
ATOM 3332 C CA . ALA B 1 130 ? -4.397 -17.804 -6.063 1 98.33 130 ALA B CA 1
ATOM 3333 C C . ALA B 1 130 ? -3.267 -18.135 -5.093 1 98.33 130 ALA B C 1
ATOM 3335 O O . ALA B 1 130 ? -3.406 -17.951 -3.882 1 98.33 130 ALA B O 1
ATOM 3336 N N . LEU B 1 131 ? -2.204 -18.646 -5.663 1 98.18 131 LEU B N 1
ATOM 3337 C CA . LEU B 1 131 ? -1.036 -18.959 -4.848 1 98.18 131 LEU B CA 1
ATOM 3338 C C . LEU B 1 131 ? -0.525 -17.715 -4.13 1 98.18 131 LEU B C 1
ATOM 3340 O O . LEU B 1 131 ? -0.212 -17.765 -2.938 1 98.18 131 LEU B O 1
ATOM 3344 N N . ALA B 1 132 ? -0.459 -16.61 -4.821 1 97.85 132 ALA B N 1
ATOM 3345 C CA . ALA B 1 132 ? 0.009 -15.37 -4.206 1 97.85 132 ALA B CA 1
ATOM 3346 C C . ALA B 1 132 ? -0.891 -14.961 -3.044 1 97.85 132 ALA B C 1
ATOM 3348 O O . ALA B 1 132 ? -0.404 -14.579 -1.977 1 97.85 132 ALA B O 1
ATOM 3349 N N . GLN B 1 133 ? -2.15 -15.035 -3.23 1 98.18 133 GLN B N 1
ATOM 3350 C CA . GLN B 1 133 ? -3.124 -14.708 -2.193 1 98.18 133 GLN B CA 1
ATOM 3351 C C . GLN B 1 133 ? -2.971 -15.628 -0.985 1 98.18 133 GLN B C 1
ATOM 3353 O O . GLN B 1 133 ? -2.836 -15.158 0.146 1 98.18 133 GLN B O 1
ATOM 3358 N N . GLY B 1 134 ? -2.976 -16.893 -1.23 1 98.26 134 GLY B N 1
ATOM 3359 C CA . GLY B 1 134 ? -2.88 -17.877 -0.163 1 98.26 134 GLY B CA 1
ATOM 3360 C C . GLY B 1 134 ? -1.578 -17.794 0.61 1 98.26 134 GLY B C 1
ATOM 3361 O O . GLY B 1 134 ? -1.577 -17.843 1.842 1 98.26 134 GLY B O 1
ATOM 3362 N N . ALA B 1 135 ? -0.468 -17.718 -0.151 1 97.34 135 ALA B N 1
ATOM 3363 C CA . ALA B 1 135 ? 0.852 -17.626 0.467 1 97.34 135 ALA B CA 1
ATOM 3364 C C . ALA B 1 135 ? 0.937 -16.425 1.404 1 97.34 135 ALA B C 1
ATOM 3366 O O . ALA B 1 135 ? 1.44 -16.538 2.524 1 97.34 135 ALA B O 1
ATOM 3367 N N . ALA B 1 136 ? 0.429 -15.317 0.947 1 97.45 136 ALA B N 1
ATOM 3368 C CA . ALA B 1 136 ? 0.468 -14.096 1.748 1 97.45 136 ALA B CA 1
ATOM 3369 C C . ALA B 1 136 ? -0.342 -14.256 3.032 1 97.45 136 ALA B C 1
ATOM 3371 O O . ALA B 1 136 ? 0.127 -13.904 4.117 1 97.45 136 ALA B O 1
ATOM 3372 N N . LEU B 1 137 ? -1.537 -14.779 2.932 1 97.75 137 LEU B N 1
ATOM 3373 C CA . LEU B 1 137 ? -2.436 -14.89 4.075 1 97.75 137 LEU B CA 1
ATOM 3374 C C . LEU B 1 137 ? -1.908 -15.903 5.085 1 97.75 137 LEU B C 1
ATOM 3376 O O . LEU B 1 137 ? -1.921 -15.648 6.292 1 97.75 137 LEU B O 1
ATOM 3380 N N . ILE B 1 138 ? -1.44 -17.016 4.597 1 97.23 138 ILE B N 1
ATOM 3381 C CA . ILE B 1 138 ? -0.923 -18.043 5.494 1 97.23 138 ILE B CA 1
ATOM 3382 C C . ILE B 1 138 ? 0.336 -17.533 6.192 1 97.23 138 ILE B C 1
ATOM 3384 O O . ILE B 1 138 ? 0.513 -17.737 7.395 1 97.23 138 ILE B O 1
ATOM 3388 N N . SER B 1 139 ? 1.185 -16.906 5.4 1 95.73 139 SER B N 1
ATOM 3389 C CA . SER B 1 139 ? 2.382 -16.324 5.998 1 95.73 139 SER B CA 1
ATOM 3390 C C . SER B 1 139 ? 2.024 -15.303 7.072 1 95.73 139 SER B C 1
ATOM 3392 O O . SER B 1 139 ? 2.661 -15.254 8.127 1 95.73 139 SER B O 1
ATOM 3394 N N . TRP B 1 140 ? 1.065 -14.442 6.835 1 96.64 140 TRP B N 1
ATOM 3395 C CA . TRP B 1 140 ? 0.624 -13.453 7.814 1 96.64 140 TRP B CA 1
ATOM 3396 C C . TRP B 1 140 ? 0.156 -14.13 9.098 1 96.64 140 TRP B C 1
ATOM 3398 O O . TRP B 1 140 ? 0.512 -13.702 10.198 1 96.64 140 TRP B O 1
ATOM 3408 N N . HIS B 1 141 ? -0.641 -15.149 9.005 1 96.71 141 HIS B N 1
ATOM 3409 C CA . HIS B 1 141 ? -1.121 -15.857 10.187 1 96.71 141 HIS B CA 1
ATOM 3410 C C . HIS B 1 141 ? 0.035 -16.487 10.958 1 96.71 141 HIS B C 1
ATOM 3412 O O . HIS B 1 141 ? -0.006 -16.57 12.188 1 96.71 141 HIS B O 1
ATOM 3418 N N . ASP B 1 142 ? 1.017 -16.909 10.238 1 94.28 142 ASP B N 1
ATOM 3419 C CA . ASP B 1 142 ? 2.175 -17.525 10.88 1 94.28 142 ASP B CA 1
ATOM 3420 C C . ASP B 1 142 ? 2.969 -16.498 11.684 1 94.28 142 ASP B C 1
ATOM 3422 O O . ASP B 1 142 ? 3.553 -16.829 12.718 1 94.28 142 ASP B O 1
ATOM 3426 N N . THR B 1 143 ? 2.958 -15.265 11.265 1 95.3 143 THR B N 1
ATOM 3427 C CA . THR B 1 143 ? 3.812 -14.252 11.875 1 95.3 143 THR B CA 1
ATOM 3428 C C . THR B 1 143 ? 3 -13.335 12.785 1 95.3 143 THR B C 1
ATOM 3430 O O . THR B 1 143 ? 3.553 -12.444 13.432 1 95.3 143 THR B O 1
ATOM 3433 N N . HIS B 1 144 ? 1.68 -13.503 12.853 1 96.98 144 HIS B N 1
ATOM 3434 C CA . HIS B 1 144 ? 0.815 -12.633 13.642 1 96.98 144 HIS B CA 1
ATOM 3435 C C . HIS B 1 144 ? -0.107 -13.445 14.545 1 96.98 144 HIS B C 1
ATOM 3437 O O . HIS B 1 144 ? -1.312 -13.186 14.603 1 96.98 144 HIS B O 1
ATOM 3443 N N . ARG B 1 145 ? 0.441 -14.272 15.242 1 97.9 145 ARG B N 1
ATOM 3444 C CA . ARG B 1 145 ? -0.305 -15.196 16.09 1 97.9 145 ARG B CA 1
ATOM 3445 C C . ARG B 1 145 ? -0.78 -14.508 17.364 1 97.9 145 ARG B C 1
ATOM 3447 O O . ARG B 1 145 ? -1.72 -14.972 18.014 1 97.9 145 ARG B O 1
ATOM 3454 N N . PHE B 1 146 ? -0.143 -13.436 17.731 1 98.75 146 PHE B N 1
ATOM 3455 C CA . PHE B 1 146 ? -0.446 -12.749 18.98 1 98.75 146 PHE B CA 1
ATOM 3456 C C . PHE B 1 146 ? -0.886 -11.314 18.716 1 98.75 146 PHE B C 1
ATOM 3458 O O . PHE B 1 146 ? -0.498 -10.715 17.711 1 98.75 146 PHE B O 1
ATOM 3465 N N . CYS B 1 147 ? -1.701 -10.792 19.652 1 98.64 147 CYS B N 1
ATOM 3466 C CA . CYS B 1 147 ? -2.184 -9.417 19.587 1 98.64 147 CYS B CA 1
ATOM 3467 C C . CYS B 1 147 ? -1.042 -8.428 19.788 1 98.64 147 CYS B C 1
ATOM 3469 O O . CYS B 1 147 ? -0.371 -8.449 20.821 1 98.64 147 CYS B O 1
ATOM 3471 N N . SER B 1 148 ? -0.839 -7.575 18.847 1 98.31 148 SER B N 1
ATOM 3472 C CA . SER B 1 148 ? 0.254 -6.612 18.928 1 98.31 148 SER B CA 1
ATOM 3473 C C . SER B 1 148 ? -0.039 -5.528 19.96 1 98.31 148 SER B C 1
ATOM 3475 O O . SER B 1 148 ? 0.856 -4.771 20.344 1 98.31 148 SER B O 1
ATOM 3477 N N . ARG B 1 149 ? -1.208 -5.418 20.456 1 97.91 149 ARG B N 1
ATOM 3478 C CA . ARG B 1 149 ? -1.6 -4.411 21.437 1 97.91 149 ARG B CA 1
ATOM 3479 C C . ARG B 1 149 ? -1.309 -4.887 22.856 1 97.91 149 ARG B C 1
ATOM 3481 O O . ARG B 1 149 ? -0.831 -4.114 23.69 1 97.91 149 ARG B O 1
ATOM 3488 N N . CYS B 1 150 ? -1.554 -6.237 23.125 1 98.46 150 CYS B N 1
ATOM 3489 C CA . CYS B 1 150 ? -1.491 -6.635 24.527 1 98.46 150 CYS B CA 1
ATOM 3490 C C . CYS B 1 150 ? -0.704 -7.93 24.692 1 98.46 150 CYS B C 1
ATOM 3492 O O . CYS B 1 150 ? -0.485 -8.389 25.815 1 98.46 150 CYS B O 1
ATOM 3494 N N . GLY B 1 151 ? -0.385 -8.644 23.63 1 98.5 151 GLY B N 1
ATOM 3495 C CA . GLY B 1 151 ? 0.509 -9.788 23.704 1 98.5 151 GLY B CA 1
ATOM 3496 C C . GLY B 1 151 ? -0.224 -11.111 23.829 1 98.5 151 GLY B C 1
ATOM 3497 O O . GLY B 1 151 ? 0.396 -12.176 23.792 1 98.5 151 GLY B O 1
ATOM 3498 N N . HIS B 1 152 ? -1.512 -11.054 23.982 1 98.64 152 HIS B N 1
ATOM 3499 C CA . HIS B 1 152 ? -2.29 -12.282 24.102 1 98.64 152 HIS B CA 1
ATOM 3500 C C . HIS B 1 152 ? -2.462 -12.96 22.747 1 98.64 152 HIS B C 1
ATOM 3502 O O . HIS B 1 152 ? -2.496 -12.29 21.713 1 98.64 152 HIS B O 1
ATOM 3508 N N . LYS B 1 153 ? -2.56 -14.252 22.751 1 98.51 153 LYS B N 1
ATOM 3509 C CA . LYS B 1 153 ? -2.803 -15 21.521 1 98.51 153 LYS B CA 1
ATOM 3510 C C . LYS B 1 153 ? -4.135 -14.604 20.891 1 98.51 153 LYS B C 1
ATOM 3512 O O . LYS B 1 153 ? -5.156 -14.533 21.578 1 98.51 153 LYS B O 1
ATOM 3517 N N . SER B 1 154 ? -4.163 -14.312 19.594 1 97.98 154 SER B N 1
ATOM 3518 C CA . SER B 1 154 ? -5.372 -13.893 18.894 1 97.98 154 SER B CA 1
ATOM 3519 C C . SER B 1 154 ? -5.994 -15.052 18.122 1 97.98 154 SER B C 1
ATOM 3521 O O . SER B 1 154 ? -5.383 -16.114 17.986 1 97.98 154 SER B O 1
ATOM 3523 N N . ALA B 1 155 ? -7.225 -14.84 17.655 1 97.53 155 ALA B N 1
ATOM 3524 C CA . ALA B 1 155 ? -7.962 -15.882 16.946 1 97.53 155 ALA B CA 1
ATOM 3525 C C . ALA B 1 155 ? -8.346 -15.424 15.542 1 97.53 155 ALA B C 1
ATOM 3527 O O . ALA B 1 155 ? -8.681 -14.256 15.334 1 97.53 155 ALA B O 1
ATOM 3528 N N . MET B 1 156 ? -8.379 -16.367 14.644 1 97 156 MET B N 1
ATOM 3529 C CA . MET B 1 156 ? -8.758 -16.086 13.263 1 97 156 MET B CA 1
ATOM 3530 C C . MET B 1 156 ? -10.249 -15.782 13.158 1 97 156 MET B C 1
ATOM 3532 O O . MET B 1 156 ? -11.059 -16.376 13.873 1 97 156 MET B O 1
ATOM 3536 N N . ALA B 1 157 ? -10.594 -14.848 12.287 1 97 157 ALA B N 1
ATOM 3537 C CA . ALA B 1 157 ? -11.982 -14.479 12.02 1 97 157 ALA B CA 1
ATOM 3538 C C . ALA B 1 157 ? -12.175 -14.094 10.556 1 97 157 ALA B C 1
ATOM 3540 O O . ALA B 1 157 ? -11.202 -13.933 9.816 1 97 157 ALA B O 1
ATOM 3541 N N . ASP B 1 158 ? -13.437 -14.122 10.08 1 96.39 158 ASP B N 1
ATOM 3542 C CA . ASP B 1 158 ? -13.854 -13.624 8.773 1 96.39 158 ASP B CA 1
ATOM 3543 C C . ASP B 1 158 ? -13.143 -14.371 7.647 1 96.39 158 ASP B C 1
ATOM 3545 O O . ASP B 1 158 ? -12.531 -13.753 6.774 1 96.39 158 ASP B O 1
ATOM 3549 N N . GLY B 1 159 ? -13.158 -15.685 7.757 1 96.88 159 GLY B N 1
ATOM 3550 C CA . GLY B 1 159 ? -12.592 -16.503 6.696 1 96.88 159 GLY B CA 1
ATOM 3551 C C . GLY B 1 159 ? -11.077 -16.436 6.635 1 96.88 159 GLY B C 1
ATOM 3552 O O . GLY B 1 159 ? -10.478 -16.76 5.608 1 96.88 159 GLY B O 1
ATOM 3553 N N . GLY B 1 160 ? -10.468 -15.913 7.687 1 97.3 160 GLY B N 1
ATOM 3554 C CA . GLY B 1 160 ? -9.017 -15.829 7.74 1 97.3 160 GLY B CA 1
ATOM 3555 C C . GLY B 1 160 ? -8.486 -14.451 7.393 1 97.3 160 GLY B C 1
ATOM 3556 O O . GLY B 1 160 ? -7.275 -14.258 7.272 1 97.3 160 GLY B O 1
ATOM 3557 N N . TYR B 1 161 ? -9.344 -13.472 7.249 1 97.81 161 TYR B N 1
ATOM 3558 C CA . TYR B 1 161 ? -8.907 -12.14 6.846 1 97.81 161 TYR B CA 1
ATOM 3559 C C . TYR B 1 161 ? -8.916 -11.181 8.03 1 97.81 161 TYR B C 1
ATOM 3561 O O . TYR B 1 161 ? -8.832 -9.964 7.852 1 97.81 161 TYR B O 1
ATOM 3569 N N . LYS B 1 162 ? -9.012 -11.696 9.151 1 97.4 162 LYS B N 1
ATOM 3570 C CA . LYS B 1 162 ? -9.002 -10.94 10.399 1 97.4 162 LYS B CA 1
ATOM 3571 C C . LYS B 1 162 ? -8.553 -11.813 11.568 1 97.4 162 LYS B C 1
ATOM 3573 O O . LYS B 1 162 ? -8.729 -13.033 11.541 1 97.4 162 LYS B O 1
ATOM 3578 N N . ARG B 1 163 ? -7.843 -11.226 12.499 1 98.11 163 ARG B N 1
ATOM 3579 C CA . ARG B 1 163 ? -7.619 -11.844 13.802 1 98.11 163 ARG B CA 1
ATOM 3580 C C . ARG B 1 163 ? -8.144 -10.957 14.926 1 98.11 163 ARG B C 1
ATOM 3582 O O . ARG B 1 163 ? -7.999 -9.733 14.878 1 98.11 163 ARG B O 1
ATOM 3589 N N . VAL B 1 164 ? -8.746 -11.542 15.893 1 98.26 164 VAL B N 1
ATOM 3590 C CA . VAL B 1 164 ? -9.365 -10.807 16.991 1 98.26 164 VAL B CA 1
ATOM 3591 C C . VAL B 1 164 ? -8.79 -11.286 18.322 1 98.26 164 VAL B C 1
ATOM 3593 O O . VAL B 1 164 ? -8.689 -12.491 18.563 1 98.26 164 VAL B O 1
ATOM 3596 N N . CYS B 1 165 ? -8.397 -10.369 19.132 1 98.52 165 CYS B N 1
ATOM 3597 C CA . CYS B 1 165 ? -7.89 -10.694 20.46 1 98.52 165 CYS B CA 1
ATOM 3598 C C . CYS B 1 165 ? -9.033 -10.863 21.454 1 98.52 165 CYS B C 1
ATOM 3600 O O . CYS B 1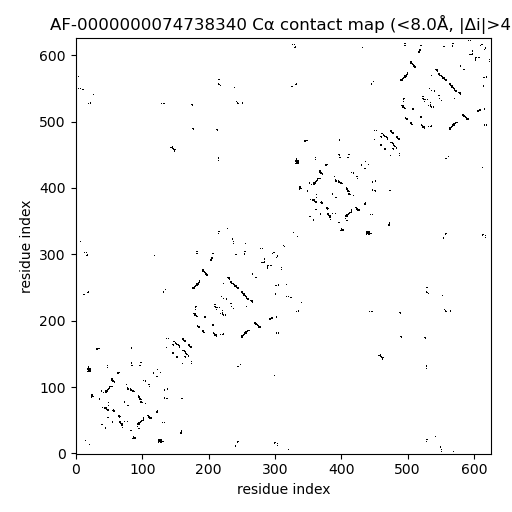 165 ? -9.809 -9.932 21.678 1 98.52 165 CYS B O 1
ATOM 3602 N N . PRO B 1 166 ? -9.167 -11.934 22.09 1 98.23 166 PRO B N 1
ATOM 3603 C CA . PRO B 1 166 ? -10.247 -12.122 23.062 1 98.23 166 PRO B CA 1
ATOM 3604 C C . PRO B 1 166 ? -10.028 -11.327 24.348 1 98.23 166 PRO B C 1
ATOM 3606 O O . PRO B 1 166 ? -10.945 -11.2 25.163 1 98.23 166 PRO B O 1
ATOM 3609 N N . GLN B 1 167 ? -8.837 -10.878 24.548 1 98.09 167 GLN B N 1
ATOM 3610 C CA . GLN B 1 167 ? -8.507 -10.167 25.779 1 98.09 167 GLN B CA 1
ATOM 3611 C C . GLN B 1 167 ? -8.875 -8.69 25.677 1 98.09 167 GLN B C 1
ATOM 3613 O O . GLN B 1 167 ? -9.512 -8.139 26.577 1 98.09 167 GLN B O 1
ATOM 3618 N N . CYS B 1 168 ? -8.533 -7.987 24.624 1 98.1 168 CYS B N 1
ATOM 3619 C CA . CYS B 1 168 ? -8.743 -6.546 24.537 1 98.1 168 CYS B CA 1
ATOM 3620 C C . CYS B 1 168 ? -9.672 -6.2 23.379 1 98.1 168 CYS B C 1
ATOM 3622 O O . CYS B 1 168 ? -9.88 -5.024 23.076 1 98.1 168 CYS B O 1
ATOM 3624 N N . ASP B 1 169 ? -10.05 -7.136 22.545 1 97.77 169 ASP B N 1
ATOM 3625 C CA . ASP B 1 169 ? -10.945 -6.995 21.4 1 97.77 169 ASP B CA 1
ATOM 3626 C C . ASP B 1 169 ? -10.238 -6.313 20.231 1 97.77 169 ASP B C 1
ATOM 3628 O O . ASP B 1 169 ? -10.889 -5.765 19.339 1 97.77 169 ASP B O 1
ATOM 3632 N N . GLY B 1 170 ? -8.944 -6.311 20.372 1 97.41 170 GLY B N 1
ATOM 3633 C CA . GLY B 1 170 ? -8.178 -5.792 19.25 1 97.41 170 GLY B CA 1
ATOM 3634 C C . GLY B 1 170 ? -8.411 -6.559 17.962 1 97.41 170 GLY B C 1
ATOM 3635 O O . GLY B 1 170 ? -8.516 -7.787 17.975 1 97.41 170 GLY B O 1
ATOM 3636 N N . GLN B 1 171 ? -8.544 -5.83 16.854 1 97.71 171 GLN B N 1
ATOM 3637 C CA . GLN B 1 171 ? -8.717 -6.415 15.529 1 97.71 171 GLN B CA 1
ATOM 3638 C C . GLN B 1 171 ? -7.477 -6.197 14.665 1 97.71 171 GLN B C 1
ATOM 3640 O O . GLN B 1 171 ? -6.916 -5.099 14.641 1 97.71 171 GLN B O 1
ATOM 3645 N N . HIS B 1 172 ? -7.038 -7.264 14.08 1 97.71 172 HIS B N 1
ATOM 3646 C CA . HIS B 1 172 ? -5.863 -7.231 13.217 1 97.71 172 HIS B CA 1
ATOM 3647 C C . HIS B 1 172 ? -6.198 -7.719 11.811 1 97.71 172 HIS B C 1
ATOM 3649 O O . HIS B 1 172 ? -6.956 -8.677 11.647 1 97.71 172 HIS B O 1
ATOM 3655 N N . PHE B 1 173 ? -5.659 -7.075 10.823 1 97.53 173 PHE B N 1
ATOM 3656 C CA . PHE B 1 173 ? -5.932 -7.385 9.425 1 97.53 173 PHE B CA 1
ATOM 3657 C C . PHE B 1 173 ? -4.643 -7.71 8.68 1 97.53 173 PHE B C 1
ATOM 3659 O O . PHE B 1 173 ? -3.57 -7.228 9.047 1 97.53 173 PHE B O 1
ATOM 3666 N N . PRO B 1 174 ? -4.757 -8.539 7.602 1 96.96 174 PRO B N 1
ATOM 3667 C CA . PRO B 1 174 ? -3.561 -8.878 6.827 1 96.96 174 PRO B CA 1
ATOM 3668 C C . PRO B 1 174 ? -2.836 -7.645 6.291 1 96.96 174 PRO B C 1
ATOM 3670 O O . PRO B 1 174 ? -3.448 -6.586 6.132 1 96.96 174 PRO B O 1
ATOM 3673 N N . ARG B 1 175 ? -1.573 -7.865 6.036 1 93.19 175 ARG B N 1
ATOM 3674 C CA . ARG B 1 175 ? -0.721 -6.784 5.551 1 93.19 175 ARG B CA 1
ATOM 3675 C C . ARG B 1 175 ? -0.495 -6.898 4.047 1 93.19 175 ARG B C 1
ATOM 3677 O O . ARG B 1 175 ? -0.331 -8 3.52 1 93.19 175 ARG B O 1
ATOM 3684 N N . THR B 1 176 ? -0.59 -5.898 3.346 1 96.79 176 THR B N 1
ATOM 3685 C CA . THR B 1 176 ? -0.087 -5.677 1.995 1 96.79 176 THR B CA 1
ATOM 3686 C C . THR B 1 176 ? 0.768 -4.414 1.936 1 96.79 176 THR B C 1
ATOM 3688 O O . THR B 1 176 ? 0.24 -3.301 1.889 1 96.79 176 THR B O 1
ATOM 3691 N N . ASP B 1 177 ? 2.05 -4.59 1.97 1 97.53 177 ASP B N 1
ATOM 3692 C CA . ASP B 1 177 ? 2.941 -3.436 2.049 1 97.53 177 ASP B CA 1
ATOM 3693 C C . ASP B 1 177 ? 3.217 -2.861 0.661 1 97.53 177 ASP B C 1
ATOM 3695 O O . ASP B 1 177 ? 3.645 -3.582 -0.242 1 97.53 177 ASP B O 1
ATOM 3699 N N . PRO B 1 178 ? 2.955 -1.599 0.479 1 98.38 178 PRO B N 1
ATOM 3700 C CA . PRO B 1 178 ? 3.266 -0.991 -0.817 1 98.38 178 PRO B CA 1
ATOM 3701 C C . PRO B 1 178 ? 4.764 -0.773 -1.022 1 98.38 178 PRO B C 1
ATOM 3703 O O . PRO B 1 178 ? 5.451 -0.293 -0.117 1 98.38 178 PRO B O 1
ATOM 3706 N N . VAL B 1 179 ? 5.235 -1.14 -2.147 1 98.47 179 VAL B N 1
ATOM 3707 C CA . VAL B 1 179 ? 6.616 -0.982 -2.59 1 98.47 179 VAL B CA 1
ATOM 3708 C C . VAL B 1 179 ? 6.647 -0.27 -3.941 1 98.47 179 VAL B C 1
ATOM 3710 O O . VAL B 1 179 ? 5.911 -0.637 -4.86 1 98.47 179 VAL B O 1
ATOM 3713 N N . VAL B 1 180 ? 7.443 0.736 -4.038 1 98.71 180 VAL B N 1
ATOM 3714 C CA . VAL B 1 180 ? 7.636 1.353 -5.346 1 98.71 180 VAL B CA 1
ATOM 3715 C C . VAL B 1 180 ? 8.828 0.709 -6.05 1 98.71 180 VAL B C 1
ATOM 3717 O O . VAL B 1 180 ? 9.823 0.363 -5.408 1 98.71 180 VAL B O 1
ATOM 3720 N N . ILE B 1 181 ? 8.687 0.525 -7.26 1 98.76 181 ILE B N 1
ATOM 3721 C CA . ILE B 1 181 ? 9.747 0.07 -8.153 1 98.76 181 ILE B CA 1
ATOM 3722 C C . ILE B 1 181 ? 9.754 0.919 -9.422 1 98.76 181 ILE B C 1
ATOM 3724 O O . ILE B 1 181 ? 8.702 1.171 -10.013 1 98.76 181 ILE B O 1
ATOM 3728 N N . MET B 1 182 ? 10.98 1.407 -9.834 1 98.46 182 MET B N 1
ATOM 3729 C CA . MET B 1 182 ? 10.915 2.437 -10.866 1 98.46 182 MET B CA 1
ATOM 3730 C C . MET B 1 182 ? 12.048 2.271 -11.873 1 98.46 182 MET B C 1
ATOM 3732 O O . MET B 1 182 ? 13.134 1.809 -11.521 1 98.46 182 MET B O 1
ATOM 3736 N N . LEU B 1 183 ? 11.743 2.553 -13.039 1 98.37 183 LEU B N 1
ATOM 3737 C CA . LEU B 1 183 ? 12.752 2.743 -14.076 1 98.37 183 LEU B CA 1
ATOM 3738 C C . LEU B 1 183 ? 13.052 4.225 -14.277 1 98.37 183 LEU B C 1
ATOM 3740 O O . LEU B 1 183 ? 12.215 4.967 -14.795 1 98.37 183 LEU B O 1
ATOM 3744 N N . SER B 1 184 ? 14.184 4.661 -13.816 1 98.11 184 SER B N 1
ATOM 3745 C CA . SER B 1 184 ? 14.638 6.027 -14.053 1 98.11 184 SER B CA 1
ATOM 3746 C C . SER B 1 184 ? 15.213 6.183 -15.456 1 98.11 184 SER B C 1
ATOM 3748 O O . SER B 1 184 ? 16.077 5.405 -15.869 1 98.11 184 SER B O 1
ATOM 3750 N N . VAL B 1 185 ? 14.73 7.14 -16.103 1 97.55 185 VAL B N 1
ATOM 3751 C CA . VAL B 1 185 ? 15.163 7.352 -17.48 1 97.55 185 VAL B CA 1
ATOM 3752 C C . VAL B 1 185 ? 15.815 8.726 -17.611 1 97.55 185 VAL B C 1
ATOM 3754 O O . VAL B 1 185 ? 15.393 9.685 -16.96 1 97.55 185 VAL B O 1
ATOM 3757 N N . SER B 1 186 ? 16.798 8.81 -18.488 1 96.6 186 SER B N 1
ATOM 3758 C CA . SER B 1 186 ? 17.472 10.08 -18.738 1 96.6 186 SER B CA 1
ATOM 3759 C C . SER B 1 186 ? 16.522 11.094 -19.366 1 96.6 186 SER B C 1
ATOM 3761 O O . SER B 1 186 ? 15.489 10.722 -19.926 1 96.6 186 SER B O 1
ATOM 3763 N N . VAL B 1 187 ? 16.894 12.324 -19.3 1 92.23 187 VAL B N 1
ATOM 3764 C CA . VAL B 1 187 ? 16.036 13.41 -19.761 1 92.23 187 VAL B CA 1
ATOM 3765 C C . VAL B 1 187 ? 15.76 13.252 -21.255 1 92.23 187 VAL B C 1
ATOM 3767 O O . VAL B 1 187 ? 14.665 13.568 -21.727 1 92.23 187 VAL B O 1
ATOM 3770 N N . ASP B 1 188 ? 16.739 12.761 -22.003 1 91.9 188 ASP B N 1
ATOM 3771 C CA . ASP B 1 188 ? 16.565 12.586 -23.442 1 91.9 188 ASP B CA 1
ATOM 3772 C C . ASP B 1 188 ? 15.888 11.254 -23.756 1 91.9 188 ASP B C 1
ATOM 3774 O O . ASP B 1 188 ? 15.716 10.899 -24.923 1 91.9 188 ASP B O 1
ATOM 3778 N N . ASN B 1 189 ? 15.592 10.489 -22.68 1 93.35 189 ASN B N 1
ATOM 3779 C CA . ASN B 1 189 ? 14.866 9.227 -22.783 1 93.35 189 ASN B CA 1
ATOM 3780 C C . ASN B 1 189 ? 15.654 8.19 -23.58 1 93.35 189 ASN B C 1
ATOM 3782 O O . ASN B 1 189 ? 15.067 7.341 -24.252 1 93.35 189 ASN B O 1
ATOM 3786 N N . GLN B 1 190 ? 17.007 8.23 -23.572 1 94.92 190 GLN B N 1
ATOM 3787 C CA . GLN B 1 190 ? 17.817 7.309 -24.363 1 94.92 190 GLN B CA 1
ATOM 3788 C C . GLN B 1 190 ? 18.506 6.279 -23.472 1 94.92 190 GLN B C 1
ATOM 3790 O O . GLN B 1 190 ? 19.022 5.273 -23.963 1 94.92 190 GLN B O 1
ATOM 3795 N N . ARG B 1 191 ? 18.508 6.525 -22.194 1 97.4 191 ARG B N 1
ATOM 3796 C CA . ARG B 1 191 ? 19.152 5.626 -21.243 1 97.4 191 ARG B CA 1
ATOM 3797 C C . ARG B 1 191 ? 18.247 5.354 -20.046 1 97.4 191 ARG B C 1
ATOM 3799 O O . ARG B 1 191 ? 17.42 6.194 -19.683 1 97.4 191 ARG B O 1
ATOM 3806 N N . CYS B 1 192 ? 18.388 4.237 -19.506 1 98 192 CYS B N 1
ATOM 3807 C CA . CYS B 1 192 ? 17.69 3.895 -18.272 1 98 192 CYS B CA 1
ATOM 3808 C C . CYS B 1 192 ? 18.67 3.434 -17.2 1 98 192 CYS B C 1
ATOM 3810 O O . CYS B 1 192 ? 19.729 2.888 -17.514 1 98 192 CYS B O 1
ATOM 3812 N N . LEU B 1 193 ? 18.33 3.704 -15.982 1 98.5 193 LEU B N 1
ATOM 3813 C CA . LEU B 1 193 ? 19.156 3.343 -14.835 1 98.5 193 LEU B CA 1
ATOM 3814 C C . LEU B 1 193 ? 18.711 2.011 -14.241 1 98.5 193 LEU B C 1
ATOM 3816 O O . LEU B 1 193 ? 17.527 1.821 -13.952 1 98.5 193 LEU B O 1
ATOM 3820 N N . LEU B 1 194 ? 19.603 1.061 -14.111 1 98.13 194 LEU B N 1
ATOM 3821 C CA . LEU B 1 194 ? 19.363 -0.21 -13.437 1 98.13 194 LEU B CA 1
ATOM 3822 C C . LEU B 1 194 ? 20.421 -0.467 -12.369 1 98.13 194 LEU B C 1
ATOM 3824 O O . LEU B 1 194 ? 21.542 0.039 -12.465 1 98.13 194 LEU B O 1
ATOM 3828 N N . GLY B 1 195 ? 19.959 -1.115 -11.383 1 97.03 195 GLY B N 1
ATOM 3829 C CA . GLY B 1 195 ? 20.855 -1.466 -10.293 1 97.03 195 GLY B CA 1
ATOM 3830 C C . GLY B 1 195 ? 20.966 -2.962 -10.07 1 97.03 195 GLY B C 1
ATOM 3831 O O . GLY B 1 195 ? 20.14 -3.732 -10.566 1 97.03 195 GLY B O 1
ATOM 3832 N N . ARG B 1 196 ? 22.061 -3.325 -9.342 1 95.26 196 ARG B N 1
ATOM 3833 C CA . ARG B 1 196 ? 22.319 -4.721 -9.003 1 95.26 196 ARG B CA 1
ATOM 3834 C C . ARG B 1 196 ? 22.564 -4.884 -7.506 1 95.26 196 ARG B C 1
ATOM 3836 O O . ARG B 1 196 ? 23.364 -4.153 -6.919 1 95.26 196 ARG B O 1
ATOM 3843 N N . SER B 1 197 ? 21.751 -5.742 -6.977 1 90.7 197 SER B N 1
ATOM 3844 C CA . SER B 1 197 ? 21.959 -6.11 -5.581 1 90.7 197 SER B CA 1
ATOM 3845 C C . SER B 1 197 ? 22.989 -7.228 -5.451 1 90.7 197 SER B C 1
ATOM 3847 O O . SER B 1 197 ? 23.162 -8.029 -6.372 1 90.7 197 SER B O 1
ATOM 3849 N N . PRO B 1 198 ? 23.644 -7.315 -4.294 1 87.81 198 PRO B N 1
ATOM 3850 C CA . PRO B 1 198 ? 24.616 -8.392 -4.093 1 87.81 198 PRO B CA 1
ATOM 3851 C C . PRO B 1 198 ? 23.975 -9.778 -4.12 1 87.81 198 PRO B C 1
ATOM 3853 O O . PRO B 1 198 ? 24.659 -10.773 -4.372 1 87.81 198 PRO B O 1
ATOM 3856 N N . HIS B 1 199 ? 22.711 -9.857 -3.956 1 86.17 199 HIS B N 1
ATOM 3857 C CA . HIS B 1 199 ? 22.036 -11.146 -3.861 1 86.17 199 HIS B CA 1
ATOM 3858 C C . HIS B 1 199 ? 21.52 -11.599 -5.223 1 86.17 199 HIS B C 1
ATOM 3860 O O . HIS B 1 199 ? 21.012 -12.714 -5.36 1 86.17 199 HIS B O 1
ATOM 3866 N N . PHE B 1 200 ? 21.671 -10.749 -6.205 1 88.17 200 PHE B N 1
ATOM 3867 C CA . PHE B 1 200 ? 21.224 -11.106 -7.546 1 88.17 200 PHE B CA 1
ATOM 3868 C C . PHE B 1 200 ? 22.204 -12.07 -8.204 1 88.17 200 PHE B C 1
ATOM 3870 O O . PHE B 1 200 ? 23.4 -12.047 -7.906 1 88.17 200 PHE B O 1
ATOM 3877 N N . PRO B 1 201 ? 21.667 -12.937 -9.092 1 87 201 PRO B N 1
ATOM 3878 C CA . PRO B 1 201 ? 22.59 -13.693 -9.941 1 87 201 PRO B CA 1
ATOM 3879 C C . PRO B 1 201 ? 23.557 -12.795 -10.709 1 87 201 PRO B C 1
ATOM 3881 O O . PRO B 1 201 ? 23.26 -11.62 -10.943 1 87 201 PRO B O 1
ATOM 3884 N N . GLU B 1 202 ? 24.649 -13.378 -11.057 1 88.6 202 GLU B N 1
ATOM 3885 C CA . GLU B 1 202 ? 25.667 -12.625 -11.783 1 88.6 202 GLU B CA 1
ATOM 3886 C C . GLU B 1 202 ? 25.098 -12.022 -13.064 1 88.6 202 GLU B C 1
ATOM 3888 O O . GLU B 1 202 ? 24.379 -12.694 -13.807 1 88.6 202 GLU B O 1
ATOM 3893 N N . GLY B 1 203 ? 25.381 -10.742 -13.171 1 91.1 203 GLY B N 1
ATOM 3894 C CA . GLY B 1 203 ? 25.026 -10.057 -14.404 1 91.1 203 GLY B CA 1
ATOM 3895 C C . GLY B 1 203 ? 23.615 -9.503 -14.394 1 91.1 203 GLY B C 1
ATOM 3896 O O . GLY B 1 203 ? 23.234 -8.743 -15.288 1 91.1 203 GLY B O 1
ATOM 3897 N N . MET B 1 204 ? 22.892 -9.843 -13.414 1 93.38 204 MET B N 1
ATOM 3898 C CA . MET B 1 204 ? 21.5 -9.403 -13.408 1 93.38 204 MET B CA 1
ATOM 3899 C C . MET B 1 204 ? 21.382 -7.978 -12.878 1 93.38 204 MET B C 1
ATOM 3901 O O . MET B 1 204 ? 21.962 -7.646 -11.843 1 93.38 204 MET B O 1
ATOM 3905 N N . TYR B 1 205 ? 20.738 -7.114 -13.609 1 96.29 205 TYR B N 1
ATOM 3906 C CA . TYR B 1 205 ? 20.37 -5.76 -13.211 1 96.29 205 TYR B CA 1
ATOM 3907 C C . TYR B 1 205 ? 18.855 -5.59 -13.19 1 96.29 205 TYR B C 1
ATOM 3909 O O . TYR B 1 205 ? 18.148 -6.163 -14.023 1 96.29 205 TYR B O 1
ATOM 3917 N N . SER B 1 206 ? 18.392 -4.899 -12.28 1 97 206 SER B N 1
ATOM 3918 C CA . SER B 1 206 ? 16.959 -4.667 -12.13 1 97 206 SER B CA 1
ATOM 3919 C C . SER B 1 206 ? 16.671 -3.217 -11.756 1 97 206 SER B C 1
ATOM 3921 O O . SER B 1 206 ? 17.595 -2.43 -11.541 1 97 206 SER B O 1
ATOM 3923 N N . CYS B 1 207 ? 15.417 -2.865 -11.76 1 98.04 207 CYS B N 1
ATOM 3924 C CA . CYS B 1 207 ? 14.982 -1.537 -11.344 1 98.04 207 CYS B CA 1
ATOM 3925 C C . CYS B 1 207 ? 15.238 -1.319 -9.858 1 98.04 207 CYS B C 1
ATOM 3927 O O . CYS B 1 207 ? 15.293 -2.278 -9.086 1 98.04 207 CYS B O 1
ATOM 3929 N N . LEU B 1 208 ? 15.432 -0.086 -9.488 1 97.7 208 LEU B N 1
ATOM 3930 C CA . LEU B 1 208 ? 15.505 0.259 -8.072 1 97.7 208 LEU B CA 1
ATOM 3931 C C . LEU B 1 208 ? 14.135 0.141 -7.413 1 97.7 208 LEU B C 1
ATOM 3933 O O . LEU B 1 208 ? 13.108 0.353 -8.062 1 97.7 208 LEU B O 1
ATOM 3937 N N . ALA B 1 209 ? 14.118 -0.236 -6.176 1 97.11 209 ALA B N 1
ATOM 3938 C CA . ALA B 1 209 ? 12.852 -0.418 -5.469 1 97.11 209 ALA B CA 1
ATOM 3939 C C . ALA B 1 209 ? 13.019 -0.17 -3.973 1 97.11 209 ALA B C 1
ATOM 3941 O O . ALA B 1 209 ? 14.119 -0.307 -3.433 1 97.11 209 ALA B O 1
ATOM 3942 N N . GLY B 1 210 ? 11.892 0.152 -3.316 1 96.52 210 GLY B N 1
ATOM 3943 C CA . GLY B 1 210 ? 11.866 0.343 -1.875 1 96.52 210 GLY B CA 1
ATOM 3944 C C . GLY B 1 210 ? 10.466 0.532 -1.323 1 96.52 210 GLY B C 1
ATOM 3945 O O . GLY B 1 210 ? 9.541 0.872 -2.064 1 96.52 210 GLY B O 1
ATOM 3946 N N . PHE B 1 211 ? 10.332 0.405 -0.046 1 97.22 211 PHE B N 1
ATOM 3947 C CA . PHE B 1 211 ? 9.033 0.484 0.611 1 97.22 211 PHE B CA 1
ATOM 3948 C C . PHE B 1 211 ? 8.544 1.926 0.672 1 97.22 211 PHE B C 1
ATOM 3950 O O . PHE B 1 211 ? 9.344 2.852 0.823 1 97.22 211 PHE B O 1
ATOM 3957 N N . VAL B 1 212 ? 7.24 2.075 0.538 1 97.91 212 VAL B N 1
ATOM 3958 C CA . VAL B 1 212 ? 6.616 3.359 0.841 1 97.91 212 VAL B CA 1
ATOM 3959 C C . VAL B 1 212 ? 6.546 3.555 2.353 1 97.91 212 VAL B C 1
ATOM 3961 O O . VAL B 1 212 ? 6.056 2.685 3.077 1 97.91 212 VAL B O 1
ATOM 3964 N N . GLU B 1 213 ? 7.024 4.64 2.856 1 97.12 213 GLU B N 1
ATOM 3965 C CA . GLU B 1 213 ? 6.976 4.929 4.286 1 97.12 213 GLU B CA 1
ATOM 3966 C C . GLU B 1 213 ? 5.726 5.727 4.646 1 97.12 213 GLU B C 1
ATOM 3968 O O . GLU B 1 213 ? 5.1 6.336 3.776 1 97.12 213 GLU B O 1
ATOM 3973 N N . PRO B 1 214 ? 5.352 5.735 5.895 1 97.35 214 PRO B N 1
ATOM 3974 C CA . PRO B 1 214 ? 4.179 6.504 6.316 1 97.35 214 PRO B CA 1
ATOM 3975 C C . PRO B 1 214 ? 4.286 7.986 5.964 1 97.35 214 PRO B C 1
ATOM 3977 O O . PRO B 1 214 ? 5.343 8.594 6.153 1 97.35 214 PRO B O 1
ATOM 3980 N N . GLY B 1 215 ? 3.141 8.489 5.398 1 96.8 215 GLY B N 1
ATOM 3981 C CA . GLY B 1 215 ? 3.084 9.917 5.126 1 96.8 215 GLY B CA 1
ATOM 3982 C C . GLY B 1 215 ? 3.687 10.293 3.786 1 96.8 215 GLY B C 1
ATOM 3983 O O . GLY B 1 215 ? 3.978 11.465 3.537 1 96.8 215 GLY B O 1
ATOM 3984 N N . GLU B 1 216 ? 3.813 9.327 2.941 1 95.76 216 GLU B N 1
ATOM 3985 C CA . GLU B 1 216 ? 4.407 9.563 1.628 1 95.76 216 GLU B CA 1
ATOM 3986 C C . GLU B 1 216 ? 3.427 9.22 0.51 1 95.76 216 GLU B C 1
ATOM 3988 O O . GLU B 1 216 ? 2.596 8.322 0.66 1 95.76 216 GLU B O 1
ATOM 3993 N N . THR B 1 217 ? 3.562 10.045 -0.598 1 97.84 217 THR B N 1
ATOM 3994 C CA . THR B 1 217 ? 2.904 9.621 -1.829 1 97.84 217 THR B CA 1
ATOM 3995 C C . THR B 1 217 ? 3.762 8.604 -2.578 1 97.84 217 THR B C 1
ATOM 3997 O O . THR B 1 217 ? 4.933 8.408 -2.246 1 97.84 217 THR B O 1
ATOM 4000 N N . ILE B 1 218 ? 3.188 7.971 -3.564 1 98.41 218 ILE B N 1
ATOM 4001 C CA . ILE B 1 218 ? 3.932 7.06 -4.427 1 98.41 218 ILE B CA 1
ATOM 4002 C C . ILE B 1 218 ? 5.085 7.808 -5.094 1 98.41 218 ILE B C 1
ATOM 4004 O O . ILE B 1 218 ? 6.221 7.328 -5.103 1 98.41 218 ILE B O 1
ATOM 4008 N N . GLU B 1 219 ? 4.842 8.991 -5.583 1 97.63 219 GLU B N 1
ATOM 4009 C CA . GLU B 1 219 ? 5.833 9.785 -6.302 1 97.63 219 GLU B CA 1
ATOM 4010 C C . GLU B 1 219 ? 6.979 10.201 -5.385 1 97.63 219 GLU B C 1
ATOM 4012 O O . GLU B 1 219 ? 8.148 10.119 -5.767 1 97.63 219 GLU B O 1
ATOM 4017 N N . ASN B 1 220 ? 6.624 10.603 -4.179 1 97.35 220 ASN B N 1
ATOM 4018 C CA . ASN B 1 220 ? 7.659 10.993 -3.228 1 97.35 220 ASN B CA 1
ATOM 4019 C C . ASN B 1 220 ? 8.514 9.8 -2.81 1 97.35 220 ASN B C 1
ATOM 4021 O O . ASN B 1 220 ? 9.715 9.945 -2.572 1 97.35 220 ASN B O 1
ATOM 4025 N N . ALA B 1 221 ? 7.907 8.633 -2.644 1 98.18 221 ALA B N 1
ATOM 4026 C CA . ALA B 1 221 ? 8.674 7.427 -2.34 1 98.18 221 ALA B CA 1
ATOM 4027 C C . ALA B 1 221 ? 9.663 7.109 -3.458 1 98.18 221 ALA B C 1
ATOM 4029 O O . ALA B 1 221 ? 10.809 6.737 -3.194 1 98.18 221 ALA B O 1
ATOM 4030 N N . VAL B 1 222 ? 9.209 7.24 -4.729 1 98.15 222 VAL B N 1
ATOM 4031 C CA . VAL B 1 222 ? 10.081 7.027 -5.879 1 98.15 222 VAL B CA 1
ATOM 4032 C C . VAL B 1 222 ? 11.285 7.963 -5.796 1 98.15 222 VAL B C 1
ATOM 4034 O O . VAL B 1 222 ? 12.428 7.529 -5.96 1 98.15 222 VAL B O 1
ATOM 4037 N N . ARG B 1 223 ? 11.017 9.202 -5.525 1 97.51 223 ARG B N 1
ATOM 4038 C CA . ARG B 1 223 ? 12.086 10.191 -5.436 1 97.51 223 ARG B CA 1
ATOM 4039 C C . ARG B 1 223 ? 13.052 9.853 -4.305 1 97.51 223 ARG B C 1
ATOM 4041 O O . ARG B 1 223 ? 14.269 9.858 -4.499 1 97.51 223 ARG B O 1
ATOM 4048 N N . ARG B 1 224 ? 12.513 9.523 -3.135 1 96.49 224 ARG B N 1
ATOM 4049 C CA . ARG B 1 224 ? 13.346 9.237 -1.971 1 96.49 224 ARG B CA 1
ATOM 4050 C C . ARG B 1 224 ? 14.212 8.004 -2.208 1 96.49 224 ARG B C 1
ATOM 4052 O O . ARG B 1 224 ? 15.429 8.048 -2.012 1 96.49 224 ARG B O 1
ATOM 4059 N N . GLU B 1 225 ? 13.591 6.937 -2.648 1 96.68 225 GLU B N 1
ATOM 4060 C CA . GLU B 1 225 ? 14.301 5.672 -2.814 1 96.68 225 GLU B CA 1
ATOM 4061 C C . GLU B 1 225 ? 15.378 5.78 -3.889 1 96.68 225 GLU B C 1
ATOM 4063 O O . GLU B 1 225 ? 16.444 5.173 -3.771 1 96.68 225 GLU B O 1
ATOM 4068 N N . THR B 1 226 ? 15.129 6.507 -4.979 1 97.45 226 THR B N 1
ATOM 4069 C CA . THR B 1 226 ? 16.119 6.66 -6.039 1 97.45 226 THR B CA 1
ATOM 4070 C C . THR B 1 226 ? 17.314 7.473 -5.55 1 97.45 226 THR B C 1
ATOM 4072 O O . THR B 1 226 ? 18.463 7.138 -5.847 1 97.45 226 THR B O 1
ATOM 4075 N N . GLU B 1 227 ? 16.98 8.525 -4.837 1 96.42 227 GLU B N 1
ATOM 4076 C CA . GLU B 1 227 ? 18.056 9.332 -4.27 1 96.42 227 GLU B CA 1
ATOM 4077 C C . GLU B 1 227 ? 18.873 8.531 -3.26 1 96.42 227 GLU B C 1
ATOM 4079 O O . GLU B 1 227 ? 20.105 8.59 -3.264 1 96.42 227 GLU B O 1
ATOM 4084 N N . GLU B 1 228 ? 18.257 7.8 -2.394 1 94.45 228 GLU B N 1
ATOM 4085 C CA . GLU B 1 228 ? 18.939 7.016 -1.369 1 94.45 228 GLU B CA 1
ATOM 4086 C C . GLU B 1 228 ? 19.821 5.938 -1.993 1 94.45 228 GLU B C 1
ATOM 4088 O O . GLU B 1 228 ? 20.962 5.741 -1.571 1 94.45 228 GLU B O 1
ATOM 4093 N N . GLU B 1 229 ? 19.303 5.256 -3.009 1 95.31 229 GLU B N 1
ATOM 4094 C CA . GLU B 1 229 ? 19.976 4.068 -3.527 1 95.31 229 GLU B CA 1
ATOM 4095 C C . GLU B 1 229 ? 21.008 4.437 -4.588 1 95.31 229 GLU B C 1
ATOM 4097 O O . GLU B 1 229 ? 22.018 3.747 -4.746 1 95.31 229 GLU B O 1
ATOM 4102 N N . ALA B 1 230 ? 20.754 5.58 -5.353 1 96.82 230 ALA B N 1
ATOM 4103 C CA . ALA B 1 230 ? 21.619 5.833 -6.502 1 96.82 230 ALA B CA 1
ATOM 4104 C C . ALA B 1 230 ? 22.046 7.297 -6.555 1 96.82 230 ALA B C 1
ATOM 4106 O O . ALA B 1 230 ? 22.805 7.698 -7.441 1 96.82 230 ALA B O 1
ATOM 4107 N N . GLY B 1 231 ? 21.578 8.131 -5.655 1 96.01 231 GLY B N 1
ATOM 4108 C CA . GLY B 1 231 ? 21.958 9.533 -5.599 1 96.01 231 GLY B CA 1
ATOM 4109 C C . GLY B 1 231 ? 21.403 10.35 -6.75 1 96.01 231 GLY B C 1
ATOM 4110 O O . GLY B 1 231 ? 21.957 11.392 -7.103 1 96.01 231 GLY B O 1
ATOM 4111 N N . ILE B 1 232 ? 20.367 9.884 -7.346 1 97.59 232 ILE B N 1
ATOM 4112 C CA . ILE B 1 232 ? 19.807 10.533 -8.527 1 97.59 232 ILE B CA 1
ATOM 4113 C C . ILE B 1 232 ? 18.599 11.378 -8.126 1 97.59 232 ILE B C 1
ATOM 4115 O O . ILE B 1 232 ? 17.722 10.912 -7.395 1 97.59 232 ILE B O 1
ATOM 4119 N N . THR B 1 233 ? 18.533 12.59 -8.652 1 97.22 233 THR B N 1
ATOM 4120 C CA . THR B 1 233 ? 17.377 13.455 -8.447 1 97.22 233 THR B CA 1
ATOM 4121 C C . THR B 1 233 ? 16.308 13.188 -9.502 1 97.22 233 THR B C 1
ATOM 4123 O O . THR B 1 233 ? 16.607 13.13 -10.696 1 97.22 233 THR B O 1
ATOM 4126 N N . ILE B 1 234 ? 15.067 13.101 -9.047 1 96.64 234 ILE B N 1
ATOM 4127 C CA . ILE B 1 234 ? 13.982 12.676 -9.924 1 96.64 234 ILE B CA 1
ATOM 4128 C C . ILE B 1 234 ? 13 13.828 -10.125 1 96.64 234 ILE B C 1
ATOM 4130 O O . ILE B 1 234 ? 12.645 14.523 -9.17 1 96.64 234 ILE B O 1
ATOM 4134 N N . GLY B 1 235 ? 12.543 14.052 -11.341 1 94.41 235 GLY B N 1
ATOM 4135 C CA . GLY B 1 235 ? 11.488 14.991 -11.687 1 94.41 235 GLY B CA 1
ATOM 4136 C C . GLY B 1 235 ? 10.118 14.345 -11.768 1 94.41 235 GLY B C 1
ATOM 4137 O O . GLY B 1 235 ? 9.622 13.802 -10.778 1 94.41 235 GLY B O 1
ATOM 4138 N N . ARG B 1 236 ? 9.625 14.199 -12.944 1 93.59 236 ARG B N 1
ATOM 4139 C CA . ARG B 1 236 ? 8.29 13.651 -13.158 1 93.59 236 ARG B CA 1
ATOM 4140 C C . ARG B 1 236 ? 8.263 12.151 -12.884 1 93.59 236 ARG B C 1
ATOM 4142 O O . ARG B 1 236 ? 9.212 11.437 -13.215 1 93.59 236 ARG B O 1
ATOM 4149 N N . VAL B 1 237 ? 7.175 11.699 -12.309 1 95.97 237 VAL B N 1
ATOM 4150 C CA . VAL B 1 237 ? 6.929 10.286 -12.039 1 95.97 237 VAL B CA 1
ATOM 4151 C C . VAL B 1 237 ? 5.611 9.86 -12.681 1 95.97 237 VAL B C 1
ATOM 4153 O O . VAL B 1 237 ? 4.611 10.578 -12.597 1 95.97 237 VAL B O 1
ATOM 4156 N N . ALA B 1 238 ? 5.577 8.727 -13.354 1 94.06 238 ALA B N 1
ATOM 4157 C CA . ALA B 1 238 ? 4.383 8.191 -14.003 1 94.06 238 ALA B CA 1
ATOM 4158 C C . ALA B 1 238 ? 4.127 6.749 -13.574 1 94.06 238 ALA B C 1
ATOM 4160 O O . ALA B 1 238 ? 5.006 5.893 -13.696 1 94.06 238 ALA B O 1
ATOM 4161 N N . TYR B 1 239 ? 2.961 6.507 -13.073 1 94.61 239 TYR B N 1
ATOM 4162 C CA . TYR B 1 239 ? 2.539 5.145 -12.766 1 94.61 239 TYR B CA 1
ATOM 4163 C C . TYR B 1 239 ? 2.405 4.316 -14.038 1 94.61 239 TYR B C 1
ATOM 4165 O O . TYR B 1 239 ? 1.955 4.82 -15.07 1 94.61 239 TYR B O 1
ATOM 4173 N N . HIS B 1 240 ? 2.778 3.004 -13.933 1 95.26 240 HIS B N 1
ATOM 4174 C CA . HIS B 1 240 ? 2.664 2.165 -15.121 1 95.26 240 HIS B CA 1
ATOM 4175 C C . HIS B 1 240 ? 1.871 0.896 -14.825 1 95.26 240 HIS B C 1
ATOM 4177 O O . HIS B 1 240 ? 0.979 0.524 -15.591 1 95.26 240 HIS B O 1
ATOM 4183 N N . ALA B 1 241 ? 2.194 0.229 -13.729 1 96.45 241 ALA B N 1
ATOM 4184 C CA . ALA B 1 241 ? 1.576 -1.056 -13.411 1 96.45 241 ALA B CA 1
ATOM 4185 C C . ALA B 1 241 ? 1.738 -1.392 -11.931 1 96.45 241 ALA B C 1
ATOM 4187 O O . ALA B 1 241 ? 2.546 -0.774 -11.233 1 96.45 241 ALA B O 1
ATOM 4188 N N . SER B 1 242 ? 0.949 -2.348 -11.495 1 98.3 242 SER B N 1
ATOM 4189 C CA . SER B 1 242 ? 1.123 -2.908 -10.159 1 98.3 242 SER B CA 1
ATOM 4190 C C . SER B 1 242 ? 1.147 -4.432 -10.198 1 98.3 242 SER B C 1
ATOM 4192 O O . SER B 1 242 ? 0.595 -5.044 -11.115 1 98.3 242 SER B O 1
ATOM 4194 N N . GLN B 1 243 ? 1.798 -5.024 -9.239 1 98.3 243 GLN B N 1
ATOM 4195 C CA . GLN B 1 243 ? 1.985 -6.471 -9.194 1 98.3 243 GLN B CA 1
ATOM 4196 C C . GLN B 1 243 ? 1.973 -6.982 -7.757 1 98.3 243 GLN B C 1
ATOM 4198 O O . GLN B 1 243 ? 2.763 -6.531 -6.925 1 98.3 243 GLN B O 1
ATOM 4203 N N . PRO B 1 244 ? 1.048 -7.936 -7.468 1 97.78 244 PRO B N 1
ATOM 4204 C CA . PRO B 1 244 ? 1.24 -8.634 -6.195 1 97.78 244 PRO B CA 1
ATOM 4205 C C . PRO B 1 244 ? 2.544 -9.427 -6.147 1 97.78 244 PRO B C 1
ATOM 4207 O O . PRO B 1 244 ? 2.94 -10.031 -7.148 1 97.78 244 PRO B O 1
ATOM 4210 N N . TRP B 1 245 ? 3.227 -9.318 -5.073 1 95.73 245 TRP B N 1
ATOM 4211 C CA . TRP B 1 245 ? 4.483 -10.027 -4.853 1 95.73 245 TRP B CA 1
ATOM 4212 C C . TRP B 1 245 ? 4.498 -10.695 -3.483 1 95.73 245 TRP B C 1
ATOM 4214 O O . TRP B 1 245 ? 4.81 -10.055 -2.476 1 95.73 245 TRP B O 1
ATOM 4224 N N . PRO B 1 246 ? 4.172 -12.017 -3.446 1 91.85 246 PRO B N 1
ATOM 4225 C CA . PRO B 1 246 ? 3.936 -12.688 -2.166 1 91.85 246 PRO B CA 1
ATOM 4226 C C . PRO B 1 246 ? 5.231 -13.066 -1.45 1 91.85 246 PRO B C 1
ATOM 4228 O O . PRO B 1 246 ? 5.314 -14.136 -0.841 1 91.85 246 PRO B O 1
ATOM 4231 N N . PHE B 1 247 ? 6.33 -12.406 -1.601 1 87.77 247 PHE B N 1
ATOM 4232 C CA . PHE B 1 247 ? 7.606 -12.637 -0.934 1 87.77 247 PHE B CA 1
ATOM 4233 C C . PHE B 1 247 ? 7.964 -11.464 -0.029 1 87.77 247 PHE B C 1
ATOM 4235 O O . PHE B 1 247 ? 8.98 -10.799 -0.239 1 87.77 247 PHE B O 1
ATOM 4242 N N . PRO B 1 248 ? 7.17 -11.24 0.872 1 82.13 248 PRO B N 1
ATOM 4243 C CA . PRO B 1 248 ? 6.137 -12.088 1.47 1 82.13 248 PRO B CA 1
ATOM 4244 C C . PRO B 1 248 ? 4.722 -11.608 1.153 1 82.13 248 PRO B C 1
ATOM 4246 O O . PRO B 1 248 ? 3.811 -12.424 0.994 1 82.13 248 PRO B O 1
ATOM 4249 N N . HIS B 1 249 ? 4.374 -10.407 1.259 1 92.21 249 HIS B N 1
ATOM 4250 C CA . HIS B 1 249 ? 3.051 -9.846 1.012 1 92.21 249 HIS B CA 1
ATOM 4251 C C . HIS B 1 249 ? 3.141 -8.376 0.615 1 92.21 249 HIS B C 1
ATOM 4253 O O . HIS B 1 249 ? 2.709 -7.498 1.365 1 92.21 249 HIS B O 1
ATOM 4259 N N . THR B 1 250 ? 3.629 -8.132 -0.599 1 96.88 250 THR B N 1
ATOM 4260 C CA . THR B 1 250 ? 3.825 -6.753 -1.03 1 96.88 250 THR B CA 1
ATOM 4261 C C . THR B 1 250 ? 3.032 -6.465 -2.301 1 96.88 250 THR B C 1
ATOM 4263 O O . THR B 1 250 ? 2.578 -7.39 -2.978 1 96.88 250 THR B O 1
ATOM 4266 N N . LEU B 1 251 ? 2.739 -5.296 -2.463 1 98.52 251 LEU B N 1
ATOM 4267 C CA . LEU B 1 251 ? 2.236 -4.727 -3.708 1 98.52 251 LEU B CA 1
ATOM 4268 C C . LEU B 1 251 ? 3.299 -3.867 -4.382 1 98.52 251 LEU B C 1
ATOM 4270 O O . LEU B 1 251 ? 3.62 -2.778 -3.9 1 98.52 251 LEU B O 1
ATOM 4274 N N . MET B 1 252 ? 3.869 -4.351 -5.498 1 98.62 252 MET B N 1
ATOM 4275 C CA . MET B 1 252 ? 4.848 -3.594 -6.274 1 98.62 252 MET B CA 1
ATOM 4276 C C . MET B 1 252 ? 4.157 -2.572 -7.171 1 98.62 252 MET B C 1
ATOM 4278 O O . MET B 1 252 ? 3.296 -2.929 -7.977 1 98.62 252 MET B O 1
ATOM 4282 N N . ILE B 1 253 ? 4.512 -1.37 -6.989 1 98.78 253 ILE B N 1
ATOM 4283 C CA . ILE B 1 253 ? 3.963 -0.284 -7.793 1 98.78 253 ILE B CA 1
ATOM 4284 C C . ILE B 1 253 ? 5.025 0.229 -8.762 1 98.78 253 ILE B C 1
ATOM 4286 O O . ILE B 1 253 ? 5.97 0.908 -8.354 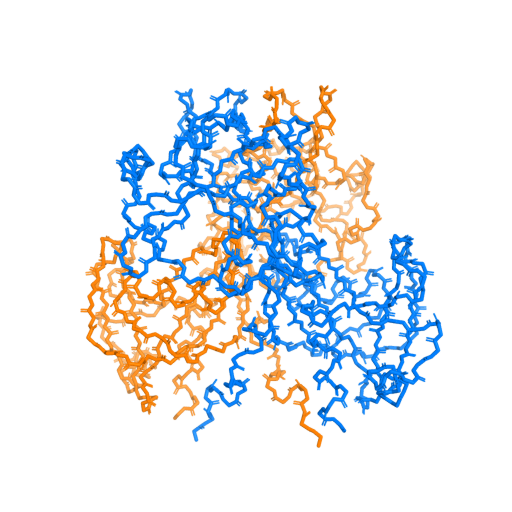1 98.78 253 ILE B O 1
ATOM 4290 N N . GLY B 1 254 ? 4.83 -0.086 -10.013 1 98.27 254 GLY B N 1
ATOM 4291 C CA . GLY B 1 254 ? 5.804 0.216 -11.05 1 98.27 254 GLY B CA 1
ATOM 4292 C C . GLY B 1 254 ? 5.616 1.59 -11.664 1 98.27 254 GLY B C 1
ATOM 4293 O O . GLY B 1 254 ? 4.526 1.921 -12.137 1 98.27 254 GLY B O 1
ATOM 4294 N N . CYS B 1 255 ? 6.732 2.333 -11.696 1 97.54 255 CYS B N 1
ATOM 4295 C CA . CYS B 1 255 ? 6.672 3.698 -12.206 1 97.54 255 CYS B CA 1
ATOM 4296 C C . CYS B 1 255 ? 7.832 3.976 -13.155 1 97.54 255 CYS B C 1
ATOM 4298 O O . CYS B 1 255 ? 8.887 3.348 -13.053 1 97.54 255 CYS B O 1
ATOM 4300 N N . TYR B 1 256 ? 7.567 4.866 -14.03 1 96.61 256 TYR B N 1
ATOM 4301 C CA . TYR B 1 256 ? 8.638 5.558 -14.739 1 96.61 256 TYR B CA 1
ATOM 4302 C C . TYR B 1 256 ? 8.962 6.889 -14.07 1 96.61 256 TYR B C 1
ATOM 4304 O O . TYR B 1 256 ? 8.072 7.558 -13.541 1 96.61 256 TYR B O 1
ATOM 4312 N N . CYS B 1 257 ? 10.215 7.233 -14.077 1 96.76 257 CYS B N 1
ATOM 4313 C CA . CYS B 1 257 ? 10.557 8.541 -13.531 1 96.76 257 CYS B CA 1
ATOM 4314 C C . CYS B 1 257 ? 11.677 9.191 -14.334 1 96.76 257 CYS B C 1
ATOM 4316 O O . CYS B 1 257 ? 12.521 8.498 -14.905 1 96.76 257 CYS B O 1
ATOM 4318 N N . GLU B 1 258 ? 11.638 10.47 -14.381 1 96.23 258 GLU B N 1
ATOM 4319 C CA . GLU B 1 258 ? 12.621 11.26 -15.118 1 96.23 258 GLU B CA 1
ATOM 4320 C C . GLU B 1 258 ? 13.811 11.622 -14.234 1 96.23 258 GLU B C 1
ATOM 4322 O O . GLU B 1 258 ? 13.655 12.316 -13.227 1 96.23 258 GLU B O 1
ATOM 4327 N N . ALA B 1 259 ? 14.991 11.21 -14.67 1 97.43 259 ALA B N 1
ATOM 4328 C CA . ALA B 1 259 ? 16.212 11.554 -13.945 1 97.43 259 ALA B CA 1
ATOM 4329 C C . ALA B 1 259 ? 16.706 12.945 -14.332 1 97.43 259 ALA B C 1
ATOM 4331 O O . ALA B 1 259 ? 17.054 13.187 -15.49 1 97.43 259 ALA B O 1
ATOM 4332 N N . LEU B 1 260 ? 16.799 13.778 -13.371 1 97.04 260 LEU B N 1
ATOM 4333 C CA . LEU B 1 260 ? 17.266 15.138 -13.619 1 97.04 260 LEU B CA 1
ATOM 4334 C C . LEU B 1 260 ? 18.783 15.224 -13.49 1 97.04 260 LEU B C 1
ATOM 4336 O O . LEU B 1 260 ? 19.395 16.192 -13.945 1 97.04 260 LEU B O 1
ATOM 4340 N N . THR B 1 261 ? 19.396 14.25 -12.783 1 97.29 261 THR B N 1
ATOM 4341 C CA . THR B 1 261 ? 20.843 14.105 -12.672 1 97.29 261 THR B CA 1
ATOM 4342 C C . THR B 1 261 ? 21.285 12.723 -13.143 1 97.29 261 THR B C 1
ATOM 4344 O O . THR B 1 261 ? 20.467 11.808 -13.255 1 97.29 261 THR B O 1
ATOM 4347 N N . GLU B 1 262 ? 22.618 12.608 -13.396 1 95.3 262 GLU B N 1
ATOM 4348 C CA . GLU B 1 262 ? 23.033 11.344 -13.997 1 95.3 262 GLU B CA 1
ATOM 4349 C C . GLU B 1 262 ? 24.217 10.739 -13.247 1 95.3 262 GLU B C 1
ATOM 4351 O O . GLU B 1 262 ? 24.567 9.577 -13.464 1 95.3 262 GLU B O 1
ATOM 4356 N N . THR B 1 263 ? 24.825 11.511 -12.423 1 96.63 263 THR B N 1
ATOM 4357 C CA . THR B 1 263 ? 25.949 10.98 -11.66 1 96.63 263 THR B CA 1
ATOM 4358 C C . THR B 1 263 ? 25.463 10.02 -10.577 1 96.63 263 THR B C 1
ATOM 4360 O O . THR B 1 263 ? 24.719 10.417 -9.677 1 96.63 263 THR B O 1
ATOM 4363 N N . ILE B 1 264 ? 25.956 8.839 -10.631 1 97.04 264 ILE B N 1
ATOM 4364 C CA . ILE B 1 264 ? 25.482 7.783 -9.742 1 97.04 264 ILE B CA 1
ATOM 4365 C C . ILE B 1 264 ? 26.317 7.771 -8.464 1 97.04 264 ILE B C 1
ATOM 4367 O O . ILE B 1 264 ? 27.549 7.814 -8.519 1 97.04 264 ILE B O 1
ATOM 4371 N N . ARG B 1 265 ? 25.753 7.789 -7.4 1 95.33 265 ARG B N 1
ATOM 4372 C CA . ARG B 1 265 ? 26.321 7.503 -6.086 1 95.33 265 ARG B CA 1
ATOM 4373 C C . ARG B 1 265 ? 25.521 6.421 -5.368 1 95.33 265 ARG B C 1
ATOM 4375 O O . ARG B 1 265 ? 24.365 6.638 -5 1 95.33 265 ARG B O 1
ATOM 4382 N N . ILE B 1 266 ? 26.132 5.192 -5.125 1 91.37 266 ILE B N 1
ATOM 4383 C CA . ILE B 1 266 ? 25.361 4.07 -4.6 1 91.37 266 ILE B CA 1
ATOM 4384 C C . ILE B 1 266 ? 25.57 3.962 -3.091 1 91.37 266 ILE B C 1
ATOM 4386 O O . ILE B 1 266 ? 26.604 4.387 -2.569 1 91.37 266 ILE B O 1
ATOM 4390 N N . ASP B 1 267 ? 24.621 3.432 -2.498 1 85.92 267 ASP B N 1
ATOM 4391 C CA . ASP B 1 267 ? 24.716 3.125 -1.074 1 85.92 267 ASP B CA 1
ATOM 4392 C C . ASP B 1 267 ? 25.057 1.654 -0.851 1 85.92 267 ASP B C 1
ATOM 4394 O O . ASP B 1 267 ? 25.458 0.955 -1.784 1 85.92 267 ASP B O 1
ATOM 4398 N N . ASP B 1 268 ? 24.967 1.22 0.374 1 83.37 268 ASP B N 1
ATOM 4399 C CA . ASP B 1 268 ? 25.394 -0.122 0.759 1 83.37 268 ASP B CA 1
ATOM 4400 C C . ASP B 1 268 ? 24.422 -1.178 0.237 1 83.37 268 ASP B C 1
ATOM 4402 O O . ASP B 1 268 ? 24.759 -2.362 0.176 1 83.37 268 ASP B O 1
ATOM 4406 N N . GLU B 1 269 ? 23.279 -0.788 -0.161 1 82.85 269 GLU B N 1
ATOM 4407 C CA . GLU B 1 269 ? 22.257 -1.735 -0.599 1 82.85 269 GLU B CA 1
ATOM 4408 C C . GLU B 1 269 ? 22.541 -2.24 -2.011 1 82.85 269 GLU B C 1
ATOM 4410 O O . GLU B 1 269 ? 22.096 -3.326 -2.388 1 82.85 269 GLU B O 1
ATOM 4415 N N . LEU B 1 270 ? 23.258 -1.394 -2.755 1 91.26 270 LEU B N 1
ATOM 4416 C CA . LEU B 1 270 ? 23.536 -1.76 -4.14 1 91.26 270 LEU B CA 1
ATOM 4417 C C . LEU B 1 270 ? 25.007 -2.119 -4.323 1 91.26 270 LEU B C 1
ATOM 4419 O O . LEU B 1 270 ? 25.883 -1.483 -3.733 1 91.26 270 LEU B O 1
ATOM 4423 N N . GLU B 1 271 ? 25.227 -3.132 -5.111 1 94.14 271 GLU B N 1
ATOM 4424 C CA . GLU B 1 271 ? 26.579 -3.497 -5.524 1 94.14 271 GLU B CA 1
ATOM 4425 C C . GLU B 1 271 ? 27.032 -2.67 -6.724 1 94.14 271 GLU B C 1
ATOM 4427 O O . GLU B 1 271 ? 28.22 -2.375 -6.867 1 94.14 271 GLU B O 1
ATOM 4432 N N . ASP B 1 272 ? 26.081 -2.358 -7.543 1 95.09 272 ASP B N 1
ATOM 4433 C CA . ASP B 1 272 ? 26.368 -1.6 -8.757 1 95.09 272 ASP B CA 1
ATOM 4434 C C . ASP B 1 272 ? 25.105 -0.935 -9.3 1 95.09 272 ASP B C 1
ATOM 4436 O O . ASP B 1 272 ? 23.991 -1.318 -8.939 1 95.09 272 ASP B O 1
ATOM 4440 N N . ALA B 1 273 ? 25.278 0.109 -10.007 1 96.87 273 ALA B N 1
ATOM 4441 C CA . ALA B 1 273 ? 24.235 0.801 -10.76 1 96.87 273 ALA B CA 1
ATOM 4442 C C . ALA B 1 273 ? 24.801 1.433 -12.028 1 96.87 273 ALA B C 1
ATOM 4444 O O . ALA B 1 273 ? 25.904 1.984 -12.015 1 96.87 273 ALA B O 1
ATOM 4445 N N . ARG B 1 274 ? 23.996 1.293 -13.115 1 96.23 274 ARG B N 1
ATOM 4446 C CA . ARG B 1 274 ? 24.509 1.736 -14.407 1 96.23 274 ARG B CA 1
ATOM 4447 C C . ARG B 1 274 ? 23.389 2.292 -15.279 1 96.23 274 ARG B C 1
ATOM 4449 O O . ARG B 1 274 ? 22.231 1.89 -15.144 1 96.23 274 ARG B O 1
ATOM 4456 N N . TRP B 1 275 ? 23.91 3.199 -16.059 1 97.98 275 TRP B N 1
ATOM 4457 C CA . TRP B 1 275 ? 23.047 3.616 -17.159 1 97.98 275 TRP B CA 1
ATOM 4458 C C . TRP B 1 275 ? 23.185 2.672 -18.349 1 97.98 275 TRP B C 1
ATOM 4460 O O . TRP B 1 275 ? 24.299 2.368 -18.781 1 97.98 275 TRP B O 1
ATOM 4470 N N . PHE B 1 276 ? 22.099 2.205 -18.844 1 97.59 276 PHE B N 1
ATOM 4471 C CA . PHE B 1 276 ? 22.085 1.377 -20.044 1 97.59 276 PHE B CA 1
ATOM 4472 C C . PHE B 1 276 ? 21.391 2.1 -21.192 1 97.59 276 PHE B C 1
ATOM 4474 O O . PHE B 1 276 ? 20.335 2.707 -21.002 1 97.59 276 PHE B O 1
ATOM 4481 N N . THR B 1 277 ? 21.978 2.007 -22.349 1 96.79 277 THR B N 1
ATOM 4482 C CA . THR B 1 277 ? 21.336 2.584 -23.524 1 96.79 277 THR B CA 1
ATOM 4483 C C . THR B 1 277 ? 20.186 1.701 -24 1 96.79 277 THR B C 1
ATOM 4485 O O . THR B 1 277 ? 20.146 0.507 -23.697 1 96.79 277 THR B O 1
ATOM 4488 N N . ARG B 1 278 ? 19.302 2.335 -24.688 1 96.02 278 ARG B N 1
ATOM 4489 C CA . ARG B 1 278 ? 18.194 1.587 -25.274 1 96.02 278 ARG B CA 1
ATOM 4490 C C . ARG B 1 278 ? 18.706 0.461 -26.166 1 96.02 278 ARG B C 1
ATOM 4492 O O . ARG B 1 278 ? 18.133 -0.63 -26.187 1 96.02 278 ARG B O 1
ATOM 4499 N N . GLY B 1 279 ? 19.755 0.776 -26.912 1 94.97 279 GLY B N 1
ATOM 4500 C CA . GLY B 1 279 ? 20.363 -0.234 -27.765 1 94.97 279 GLY B CA 1
ATOM 4501 C C . GLY B 1 279 ? 20.89 -1.428 -26.992 1 94.97 279 GLY B C 1
ATOM 4502 O O . GLY B 1 279 ? 20.704 -2.574 -27.407 1 94.97 279 GLY B O 1
ATOM 4503 N N . GLU B 1 280 ? 21.562 -1.213 -25.897 1 95.28 280 GLU B N 1
ATOM 4504 C CA . GLU B 1 280 ? 22.076 -2.286 -25.051 1 95.28 280 GLU B CA 1
ATOM 4505 C C . GLU B 1 280 ? 20.943 -3.155 -24.512 1 95.28 280 GLU B C 1
ATOM 4507 O O . GLU B 1 280 ? 21.049 -4.383 -24.498 1 95.28 280 GLU B O 1
ATOM 4512 N N . VAL B 1 281 ? 19.894 -2.544 -24.113 1 96 281 VAL B N 1
ATOM 4513 C CA . VAL B 1 281 ? 18.747 -3.265 -23.572 1 96 281 VAL B CA 1
ATOM 4514 C C . VAL B 1 281 ? 18.12 -4.131 -24.662 1 96 281 VAL B C 1
ATOM 4516 O O . VAL B 1 281 ? 17.828 -5.308 -24.436 1 96 281 VAL B O 1
ATOM 4519 N N . ARG B 1 282 ? 17.956 -3.547 -25.817 1 95.06 282 ARG B N 1
ATOM 4520 C CA . ARG B 1 282 ? 17.353 -4.288 -26.921 1 95.06 282 ARG B CA 1
ATOM 4521 C C . ARG B 1 282 ? 18.197 -5.504 -27.288 1 95.06 282 ARG B C 1
ATOM 4523 O O . ARG B 1 282 ? 17.659 -6.569 -27.597 1 95.06 282 ARG B O 1
ATOM 4530 N N . LYS B 1 283 ? 19.477 -5.33 -27.222 1 94.56 283 LYS B N 1
ATOM 4531 C CA . LYS B 1 283 ? 20.377 -6.443 -27.51 1 94.56 283 LYS B CA 1
ATOM 4532 C C . LYS B 1 283 ? 20.149 -7.599 -26.541 1 94.56 283 LYS B C 1
ATOM 4534 O O . LYS B 1 283 ? 20.119 -8.762 -26.95 1 94.56 283 LYS B O 1
ATOM 4539 N N . VAL B 1 284 ? 19.966 -7.299 -25.323 1 93.58 284 VAL B N 1
ATOM 4540 C CA . VAL B 1 284 ? 19.756 -8.31 -24.292 1 93.58 284 VAL B CA 1
ATOM 4541 C C . VAL B 1 284 ? 18.382 -8.951 -24.469 1 93.58 284 VAL B C 1
ATOM 4543 O O . VAL B 1 284 ? 18.243 -10.172 -24.372 1 93.58 284 VAL B O 1
ATOM 4546 N N . LEU B 1 285 ? 17.372 -8.129 -24.738 1 90.56 285 LEU B N 1
ATOM 4547 C CA . LEU B 1 285 ? 16.01 -8.624 -24.906 1 90.56 285 LEU B CA 1
ATOM 4548 C C . LEU B 1 285 ? 15.913 -9.548 -26.115 1 90.56 285 LEU B C 1
ATOM 4550 O O . LEU B 1 285 ? 15.091 -10.467 -26.134 1 90.56 285 LEU B O 1
ATOM 4554 N N . ASP B 1 286 ? 16.807 -9.345 -27.055 1 89.5 286 ASP B N 1
ATOM 4555 C CA . ASP B 1 286 ? 16.834 -10.156 -28.269 1 89.5 286 ASP B CA 1
ATOM 4556 C C . ASP B 1 286 ? 17.718 -11.388 -28.087 1 89.5 286 ASP B C 1
ATOM 4558 O O . ASP B 1 286 ? 17.948 -12.139 -29.037 1 89.5 286 ASP B O 1
ATOM 4562 N N . GLY B 1 287 ? 18.201 -11.55 -26.933 1 86.45 287 GLY B N 1
ATOM 4563 C CA . GLY B 1 287 ? 19.035 -12.709 -26.661 1 86.4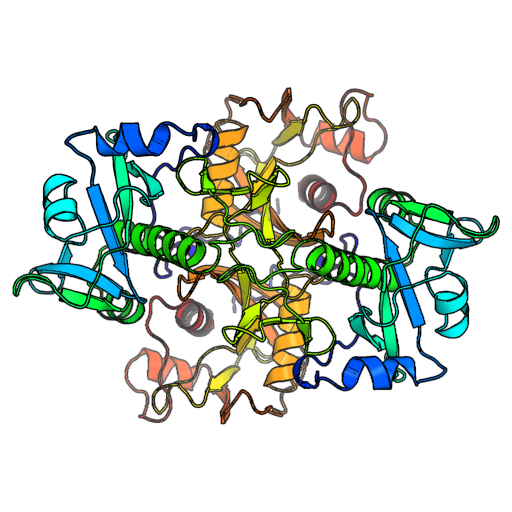5 287 GLY B CA 1
ATOM 4564 C C . GLY B 1 287 ? 20.468 -12.536 -27.128 1 86.45 287 GLY B C 1
ATOM 4565 O O . GLY B 1 287 ? 21.197 -13.517 -27.287 1 86.45 287 GLY B O 1
ATOM 4566 N N . ARG B 1 288 ? 20.85 -11.362 -27.514 1 85.78 288 ARG B N 1
ATOM 4567 C CA . ARG B 1 288 ? 22.186 -11.091 -28.036 1 85.78 288 ARG B CA 1
ATOM 4568 C C . ARG B 1 288 ? 23.055 -10.406 -26.987 1 85.78 288 ARG B C 1
ATOM 4570 O O . ARG B 1 288 ? 24.077 -9.8 -27.32 1 85.78 288 ARG B O 1
ATOM 4577 N N . GLY B 1 289 ? 22.55 -10.288 -25.849 1 77.29 289 GLY B N 1
ATOM 4578 C CA . GLY B 1 289 ? 23.303 -9.653 -24.779 1 77.29 289 GLY B CA 1
ATOM 4579 C C . GLY B 1 289 ? 24.443 -10.51 -24.262 1 77.29 289 GLY B C 1
ATOM 4580 O O . GLY B 1 289 ? 24.487 -11.715 -24.518 1 77.29 289 GLY B O 1
ATOM 4581 N N . GLY B 1 290 ? 25.451 -9.9 -23.718 1 80.14 290 GLY B N 1
ATOM 4582 C CA . GLY B 1 290 ? 26.53 -10.608 -23.049 1 80.14 290 GLY B CA 1
ATOM 4583 C C . GLY B 1 290 ? 26.172 -11.05 -21.642 1 80.14 290 GLY B C 1
ATOM 4584 O O . GLY B 1 290 ? 25.023 -10.911 -21.216 1 80.14 290 GLY B O 1
ATOM 4585 N N . ASP B 1 291 ? 27.098 -11.688 -20.987 1 82.31 291 ASP B N 1
ATOM 4586 C CA . ASP B 1 291 ? 26.903 -12.236 -19.648 1 82.31 291 ASP B CA 1
ATOM 4587 C C . ASP B 1 291 ? 26.899 -11.129 -18.597 1 82.31 291 ASP B C 1
ATOM 4589 O O . ASP B 1 291 ? 26.506 -11.355 -17.45 1 82.31 291 ASP B O 1
ATOM 4593 N N . ASP B 1 292 ? 27.138 -9.965 -19.032 1 87.42 292 ASP B N 1
ATOM 4594 C CA . ASP B 1 292 ? 27.342 -8.883 -18.074 1 87.42 292 ASP B CA 1
ATOM 4595 C C . ASP B 1 292 ? 26.036 -8.143 -17.794 1 87.42 292 ASP B C 1
ATOM 4597 O O . ASP B 1 292 ? 25.965 -7.324 -16.875 1 87.42 292 ASP B O 1
ATOM 4601 N N . PHE B 1 293 ? 25.058 -8.418 -18.541 1 92.82 293 PHE B N 1
ATOM 4602 C CA . PHE B 1 293 ? 23.76 -7.778 -18.357 1 92.82 293 PHE B CA 1
ATOM 4603 C C . PHE B 1 293 ? 22.628 -8.757 -18.647 1 92.82 293 PHE B C 1
ATOM 4605 O O . PHE B 1 293 ? 22.42 -9.151 -19.796 1 92.82 293 PHE B O 1
ATOM 4612 N N . LYS B 1 294 ? 21.954 -9.146 -17.6 1 93.32 294 LYS B N 1
ATOM 4613 C CA . LYS B 1 294 ? 20.778 -10.007 -17.684 1 93.32 294 LYS B CA 1
ATOM 4614 C C . LYS B 1 294 ? 19.555 -9.327 -17.076 1 93.32 294 LYS B C 1
ATOM 4616 O O . LYS B 1 294 ? 19.66 -8.646 -16.054 1 93.32 294 LYS B O 1
ATOM 4621 N N . MET B 1 295 ? 18.47 -9.613 -17.686 1 92.73 295 MET B N 1
ATOM 4622 C CA . MET B 1 295 ? 17.21 -9.027 -17.236 1 92.73 295 MET B CA 1
ATOM 4623 C C . MET B 1 295 ? 16.487 -9.965 -16.274 1 92.73 295 MET B C 1
ATOM 4625 O O . MET B 1 295 ? 16.693 -11.179 -16.312 1 92.73 295 MET B O 1
ATOM 4629 N N . PRO B 1 296 ? 15.628 -9.361 -15.437 1 92.08 296 PRO B N 1
ATOM 4630 C CA . PRO B 1 296 ? 14.744 -10.227 -14.654 1 92.08 296 PRO B CA 1
ATOM 4631 C C . PRO B 1 296 ? 13.787 -11.036 -15.526 1 92.08 296 PRO B C 1
ATOM 4633 O O . PRO B 1 296 ? 13.623 -10.737 -16.711 1 92.08 296 PRO B O 1
ATOM 4636 N N . PRO B 1 297 ? 13.21 -12.033 -14.947 1 90.98 297 PRO B N 1
ATOM 4637 C CA . PRO B 1 297 ? 12.271 -12.852 -15.718 1 90.98 297 PRO B CA 1
ATOM 4638 C C . PRO B 1 297 ? 11.102 -12.042 -16.275 1 90.98 297 PRO B C 1
ATOM 4640 O O . PRO B 1 297 ? 10.745 -11.001 -15.716 1 90.98 297 PRO B O 1
ATOM 4643 N N . ARG B 1 298 ? 10.452 -12.355 -17.401 1 88.11 298 ARG B N 1
ATOM 4644 C CA . ARG B 1 298 ? 9.415 -11.651 -18.149 1 88.11 298 ARG B CA 1
ATOM 4645 C C . ARG B 1 298 ? 8.214 -11.341 -17.262 1 88.11 298 ARG B C 1
ATOM 4647 O O . ARG B 1 298 ? 7.535 -10.331 -17.458 1 88.11 298 ARG B O 1
ATOM 4654 N N . GLY B 1 299 ? 7.825 -12.008 -16.311 1 91.71 299 GLY B N 1
ATOM 4655 C CA . GLY B 1 299 ? 6.66 -11.779 -15.471 1 91.71 299 GLY B CA 1
ATOM 4656 C C . GLY B 1 299 ? 6.928 -10.818 -14.329 1 91.71 299 GLY B C 1
ATOM 4657 O O . GLY B 1 299 ? 5.994 -10.336 -13.684 1 91.71 299 GLY B O 1
ATOM 4658 N N . ALA B 1 300 ? 8.179 -10.462 -14.197 1 95.53 300 ALA B N 1
ATOM 4659 C CA . ALA B 1 300 ? 8.528 -9.482 -13.171 1 95.53 300 ALA B CA 1
ATOM 4660 C C . ALA B 1 300 ? 8.22 -8.063 -13.64 1 95.53 300 ALA B C 1
ATOM 4662 O O . ALA B 1 300 ? 8.487 -7.712 -14.792 1 95.53 300 ALA B O 1
ATOM 4663 N N . ILE B 1 301 ? 7.695 -7.257 -12.775 1 97.6 301 ILE B N 1
ATOM 4664 C CA . ILE B 1 301 ? 7.284 -5.904 -13.134 1 97.6 301 ILE B CA 1
ATOM 4665 C C . ILE B 1 301 ? 8.5 -5.098 -13.587 1 97.6 301 ILE B C 1
ATOM 4667 O O . ILE B 1 301 ? 8.392 -4.244 -14.47 1 97.6 301 ILE B O 1
ATOM 4671 N N . ALA B 1 302 ? 9.683 -5.328 -13.06 1 97.7 302 ALA B N 1
ATOM 4672 C CA . ALA B 1 302 ? 10.899 -4.671 -13.532 1 97.7 302 ALA B CA 1
ATOM 4673 C C . ALA B 1 302 ? 11.13 -4.946 -15.016 1 97.7 302 ALA B C 1
ATOM 4675 O O . ALA B 1 302 ? 11.446 -4.032 -15.781 1 97.7 302 ALA B O 1
ATOM 4676 N N . SER B 1 303 ? 10.996 -6.222 -15.393 1 96.64 303 SER B N 1
ATOM 4677 C CA . SER B 1 303 ? 11.142 -6.601 -16.795 1 96.64 303 SER B CA 1
ATOM 4678 C C . SER B 1 303 ? 10.106 -5.9 -17.668 1 96.64 303 SER B C 1
ATOM 4680 O O . SER B 1 303 ? 10.42 -5.447 -18.771 1 96.64 303 SER B O 1
ATOM 4682 N N . LEU B 1 304 ? 8.919 -5.838 -17.193 1 96.32 304 LEU B N 1
ATOM 4683 C CA . LEU B 1 304 ? 7.85 -5.163 -17.92 1 96.32 304 LEU B CA 1
ATOM 4684 C C . LEU B 1 304 ? 8.2 -3.699 -18.166 1 96.32 304 LEU B C 1
ATOM 4686 O O . LEU B 1 304 ? 8.038 -3.196 -19.28 1 96.32 304 LEU B O 1
ATOM 4690 N N . LEU B 1 305 ? 8.65 -2.994 -17.148 1 97.02 305 LEU B N 1
ATOM 4691 C CA . LEU B 1 305 ? 9.017 -1.587 -17.262 1 97.02 305 LEU B CA 1
ATOM 4692 C C . LEU B 1 305 ? 10.106 -1.393 -18.311 1 97.02 305 LEU B C 1
ATOM 4694 O O . LEU B 1 305 ? 9.994 -0.52 -19.175 1 97.02 305 LEU B O 1
ATOM 4698 N N . VAL B 1 306 ? 11.116 -2.216 -18.248 1 96.96 306 VAL B N 1
ATOM 4699 C CA . VAL B 1 306 ? 12.27 -2.08 -19.131 1 96.96 306 VAL B CA 1
ATOM 4700 C C . VAL B 1 306 ? 11.866 -2.417 -20.565 1 96.96 306 VAL B C 1
ATOM 4702 O O . VAL B 1 306 ? 12.203 -1.687 -21.5 1 96.96 306 VAL B O 1
ATOM 4705 N N . ARG B 1 307 ? 11.159 -3.496 -20.727 1 95.38 307 ARG B N 1
ATOM 4706 C CA . ARG B 1 307 ? 10.738 -3.935 -22.053 1 95.38 307 ARG B CA 1
ATOM 4707 C C . ARG B 1 307 ? 9.851 -2.889 -22.721 1 95.38 307 ARG B C 1
ATOM 4709 O O . ARG B 1 307 ? 10.018 -2.59 -23.905 1 95.38 307 ARG B O 1
ATOM 4716 N N . ASN B 1 308 ? 8.888 -2.399 -21.982 1 93.62 308 ASN B N 1
ATOM 4717 C CA . ASN B 1 308 ? 7.991 -1.393 -22.541 1 93.62 308 ASN B CA 1
ATOM 4718 C C . ASN B 1 308 ? 8.74 -0.115 -22.908 1 93.62 308 ASN B C 1
ATOM 4720 O O . ASN B 1 308 ? 8.473 0.49 -23.947 1 93.62 308 ASN B O 1
ATOM 4724 N N . TRP B 1 309 ? 9.645 0.295 -22.092 1 95.04 309 TRP B N 1
ATOM 4725 C CA . TRP B 1 309 ? 10.476 1.458 -22.387 1 95.04 309 TRP B CA 1
ATOM 4726 C C . TRP B 1 309 ? 11.296 1.235 -23.653 1 95.04 309 TRP B C 1
ATOM 4728 O O . TRP B 1 309 ? 11.356 2.106 -24.523 1 95.04 309 TRP B O 1
ATOM 4738 N N . ALA B 1 310 ? 11.899 0.096 -23.744 1 94.76 310 ALA B N 1
ATOM 4739 C CA . ALA B 1 310 ? 12.753 -0.222 -24.885 1 94.76 310 ALA B CA 1
ATOM 4740 C C . ALA B 1 310 ? 11.948 -0.247 -26.182 1 94.76 310 ALA B C 1
ATOM 4742 O O . ALA B 1 310 ? 12.458 0.121 -27.243 1 94.76 310 ALA B O 1
ATOM 4743 N N . ALA B 1 311 ? 10.736 -0.634 -26.059 1 90.24 311 ALA B N 1
ATOM 4744 C CA . ALA B 1 311 ? 9.876 -0.763 -27.232 1 90.24 311 ALA B CA 1
ATOM 4745 C C . ALA B 1 311 ? 9.329 0.595 -27.664 1 90.24 311 ALA B C 1
ATOM 4747 O O . ALA B 1 311 ? 9.004 0.796 -28.836 1 90.24 311 ALA B O 1
ATOM 4748 N N . ALA B 1 312 ? 8.972 1.545 -26.817 1 83.75 312 ALA B N 1
ATOM 4749 C CA . ALA B 1 312 ? 8.344 2.834 -27.093 1 83.75 312 ALA B CA 1
ATOM 4750 C C . ALA B 1 312 ? 9.305 3.768 -27.823 1 83.75 312 ALA B C 1
ATOM 4752 O O . ALA B 1 312 ? 8.884 4.769 -28.407 1 83.75 312 ALA B O 1
ATOM 4753 N N . GLY B 1 313 ? 10.52 3.536 -27.954 1 70.79 313 GLY B N 1
ATOM 4754 C CA . GLY B 1 313 ? 11.455 4.393 -28.666 1 70.79 313 GLY B CA 1
ATOM 4755 C C . GLY B 1 313 ? 12.05 3.734 -29.896 1 70.79 313 GLY B C 1
ATOM 4756 O O . GLY B 1 313 ? 11.927 2.521 -30.078 1 70.79 313 GLY B O 1
#

Secondary structure (DSSP, 8-state):
---TTTT--SS-GGGGSTT-----B--GGG--TTHHHHHHHSTT-EEEEEETTEEEEEEETTEEE-EE-HHHHHHTT--GGG-EEEEE-TT--EEEEEE--TTS--TT-EEEEHHHHHHHT-S-HHHHHHHHHHHHHHHHHHH--B-TTT-PBPEEEGGGTEEE-TTT--EE----EEEEEEEEE-TTSSEEEEEE-TTSPTTB-B-EEEEPPTT--HHHHHHHHHHHHH---EEEEEEEEEEEETTTTEEEEEEEEEES-------TT-SEEEEEEHHHHHHHHTT---TT-BPPPTTSHHHHHHHHHHHH-/---TTTT--SS-GGGGSTT-----B--GGG--TTHHHHHHHSTT-EEEEEETTEEEEEEETTEEE-EE-HHHHHHTT--GGG-EEEEE-TT--EEEEEE--TTS--TT-EEEEHHHHHHHT-S-HHHHHHHHHHHHHHHHHHH--B-TTT-PBPEEEGGGTEEE-TTT--EE----EEEEEEEEE-TTSSEEEEEE-TTSPTTB-B-EEEEPPTT--HHHHHHHHHHHHH---EEEEEEEEEEEETTTTEEEEEEEEEES-------TT-SEEEEEEHHHHHHHHTT---TT-BPPPTTSHHHHHHHHHHHH-

pLDDT: mean 94.3, std 7.32, range [34.89, 98.87]

Nearest PDB structures (foldseek):
  6scx-assembly2_C-2  TM=8.894E-01  e=2.146E-34  Homo sapiens
  6scx-assembly1_A  TM=8.939E-01  e=6.691E-34  Homo sapiens
  6scx-assembly1_B  TM=9.005E-01  e=3.171E-33  Homo sapiens
  6o3p-assembly1_A  TM=8.996E-01  e=1.457E-33  Mus musculus
  6o3p-assembly1_B  TM=8.857E-01  e=5.434E-33  Mus musculus

Solvent-accessible surface area (backbone atoms only — not comparable to full-atom values): 31927 Å² total; per-residue (Å²): 109,71,57,85,47,71,81,39,51,88,74,47,59,27,68,63,25,43,29,38,39,46,72,56,48,53,58,74,90,69,48,30,82,57,45,38,63,58,36,65,66,38,89,70,21,32,29,37,39,28,35,97,69,22,35,44,28,36,74,54,89,75,31,42,46,50,70,33,42,65,69,60,36,49,74,59,56,33,38,68,89,69,34,28,52,62,22,23,45,96,88,62,40,32,34,32,25,25,46,27,63,64,86,75,63,60,89,74,44,46,65,44,41,57,68,57,41,59,74,62,49,27,52,57,54,43,57,36,3,46,47,24,24,37,47,20,49,52,51,44,52,66,52,46,38,13,26,23,60,77,20,46,68,37,40,77,32,43,24,52,59,28,32,39,20,85,85,78,66,46,76,45,66,76,67,35,43,42,25,39,32,34,45,37,23,38,80,86,65,53,32,36,43,31,29,20,47,78,86,46,62,85,30,37,39,37,46,48,68,42,70,52,55,62,31,40,27,66,61,53,33,49,36,49,44,40,29,61,47,32,47,29,47,57,65,58,55,25,82,64,35,31,28,23,38,48,88,54,39,31,31,38,38,33,28,41,30,33,28,75,46,79,66,75,43,68,35,90,75,38,70,44,72,44,78,41,43,45,67,59,49,49,33,34,76,70,70,66,40,61,78,72,50,36,72,56,60,71,40,38,63,54,30,45,54,52,52,52,54,50,63,53,98,108,72,57,86,46,71,81,39,52,87,72,46,59,28,69,63,24,43,30,39,39,47,72,55,47,53,58,72,89,70,49,31,81,54,43,39,62,56,35,66,68,39,88,70,20,32,30,39,38,30,34,94,68,22,34,46,28,34,74,53,89,75,30,42,46,50,70,32,42,64,66,60,35,50,74,57,55,33,38,68,89,69,33,29,53,63,22,24,44,96,88,60,39,32,34,32,23,25,44,26,63,63,86,75,62,59,90,75,46,44,62,44,42,58,67,57,40,61,75,62,50,26,50,56,53,44,56,36,4,46,47,25,24,38,48,21,50,54,50,43,53,67,50,47,40,14,25,24,61,78,20,47,69,38,40,78,31,43,24,54,58,28,32,38,19,86,86,79,65,46,78,44,66,77,69,36,42,44,25,38,31,34,44,36,24,38,79,86,65,52,32,36,42,32,30,20,47,79,85,46,61,86,30,36,40,37,47,48,66,43,67,53,57,60,32,39,27,67,59,54,33,48,38,50,44,39,29,60,47,31,46,30,46,58,65,58,55,26,82,65,34,33,29,23,39,48,89,54,37,32,32,39,38,32,29,42,31,32,28,75,46,80,65,75,43,68,35,90,73,39,71,44,72,44,76,39,42,46,68,59,51,49,34,34,76,69,69,66,40,61,77,72,50,36,73,55,60,74,40,38,63,54,30,45,54,51,53,53,56,50,62,54,97

Radius of gyration: 24.62 Å; Cα contacts (8 Å, |Δi|>4): 1505; chains: 2; bounding box: 56×73×60 Å

Foldseek 3Di:
DPPPCVVQDVVALQCLFALSLADFDQPLVPFWACVLVVLLPDQLEWEWEDEPQWTKWQDDVLATHRTDRNVVCVVQVWPSVLKFWRHADPVGRTYIYTYGDQPDDDPRMHIGGLVCCRLSVRDDRNVRNSCLSRQQLRVQCVVPQADPVPGHGWDATRRSQWTADPPPRDIDGGDAFEKEWEWEAEPVLFKTKWFAFPPDPAQETFTFMDTDDPPDDSVVRVQVRCCQAWVWGWDDKAWRYWYFDPPPHYIYTYIYIYTPDDHTDGDPRTPDMDIDGLVQLVCQVVVNHDRNHHYPRSNHVRNSNSVVSSVVD/DPPPCVVQDVVALQCQFALSLADFDQPLVPFWFCVLVVLLPDQLEWEWEDEPQWTKWQDDVLATHRTDRNVVCVVQVWPSVLKFWRHADPVGRTYIYTYGDQPDDDPRMHIGGLVCCRLSVRDDRNVRNSCLSRQQLRVQCVVPQADPVPGHGWDATRRSQWTADPPPRDIDGGDAFEKEWEWEAEPVLFKTKWFAFPPDPAQETFTFMDTDDPPDDSVRNVQVRCCQAWVWGWDDKAWRYWYFDPPPHYIYTYIYIYTPDDHTDGDPRTPDMDIDGLVQLVCQVVVNHDRNHHYPRSNHVRNSNSVVSSVVD